Protein AF-A0A662P737-F1 (afdb_monomer)

Structure (mmCIF, N/CA/C/O backbone):
data_AF-A0A662P737-F1
#
_entry.id   AF-A0A662P737-F1
#
loop_
_atom_site.group_PDB
_atom_site.id
_atom_site.type_symbol
_atom_site.label_atom_id
_atom_site.label_alt_id
_atom_site.label_comp_id
_atom_site.label_asym_id
_atom_site.label_entity_id
_atom_site.label_seq_id
_atom_site.pdbx_PDB_ins_code
_atom_site.Cartn_x
_atom_site.Cartn_y
_atom_site.Cartn_z
_atom_site.occupancy
_atom_site.B_iso_or_equiv
_atom_site.auth_seq_id
_atom_site.auth_comp_id
_atom_site.auth_asym_id
_atom_site.auth_atom_id
_atom_site.pdbx_PDB_model_num
ATOM 1 N N . MET A 1 1 ? -35.228 -6.811 -30.313 1.00 28.91 1 MET A N 1
ATOM 2 C CA . MET A 1 1 ? -33.997 -6.573 -31.097 1.00 28.91 1 MET A CA 1
ATOM 3 C C . MET A 1 1 ? -32.904 -6.106 -30.150 1.00 28.91 1 MET A C 1
ATOM 5 O O . MET A 1 1 ? -32.968 -5.006 -29.621 1.00 28.91 1 MET A O 1
ATOM 9 N N . SER A 1 2 ? -31.983 -7.010 -29.836 1.00 26.75 2 SER A N 1
ATOM 10 C CA . SER A 1 2 ? -30.919 -6.876 -28.841 1.00 26.75 2 SER A CA 1
ATOM 11 C C . SER A 1 2 ? -29.660 -6.276 -29.470 1.00 26.75 2 SER A C 1
ATOM 13 O O . SER A 1 2 ? -28.923 -6.975 -30.165 1.00 26.75 2 SER A O 1
ATOM 15 N N . ALA A 1 3 ? -29.397 -4.993 -29.224 1.00 24.69 3 ALA A N 1
ATOM 16 C CA . ALA A 1 3 ? -28.116 -4.379 -29.559 1.00 24.69 3 ALA A CA 1
ATOM 17 C C . ALA A 1 3 ? -27.097 -4.715 -28.459 1.00 24.69 3 ALA A C 1
ATOM 19 O O . ALA A 1 3 ? -27.167 -4.211 -27.337 1.00 24.69 3 ALA A O 1
ATOM 20 N N . GLY A 1 4 ? -26.181 -5.630 -28.779 1.00 23.39 4 GLY A N 1
ATOM 21 C CA . GLY A 1 4 ? -25.116 -6.082 -27.896 1.00 23.39 4 GLY A CA 1
ATOM 22 C C . GLY A 1 4 ? -24.103 -4.978 -27.603 1.00 23.39 4 GLY A C 1
ATOM 23 O O . GLY A 1 4 ? -23.379 -4.521 -28.486 1.00 23.39 4 GLY A O 1
ATOM 24 N N . VAL A 1 5 ? -24.007 -4.598 -26.331 1.00 23.25 5 VAL A N 1
ATOM 25 C CA . VAL A 1 5 ? -22.896 -3.805 -25.805 1.00 23.25 5 VAL A CA 1
ATOM 26 C C . VAL A 1 5 ? -21.709 -4.748 -25.602 1.00 23.25 5 VAL A C 1
ATOM 28 O O . VAL A 1 5 ? -21.665 -5.513 -24.640 1.00 23.25 5 VAL A O 1
ATOM 31 N N . LYS A 1 6 ? -20.736 -4.715 -26.519 1.00 23.53 6 LYS A N 1
ATOM 32 C CA . LYS A 1 6 ? -19.429 -5.360 -26.324 1.00 23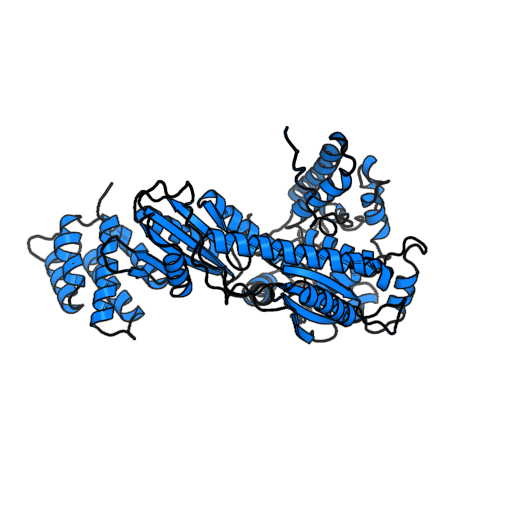.53 6 LYS A CA 1
ATOM 33 C C . LYS A 1 6 ? -18.657 -4.601 -25.240 1.00 23.53 6 LYS A C 1
ATOM 35 O O . LYS A 1 6 ? -18.157 -3.507 -25.486 1.00 23.53 6 LYS A O 1
ATOM 40 N N . PHE A 1 7 ? -18.548 -5.183 -24.048 1.00 24.67 7 PHE A N 1
ATOM 41 C CA . PHE A 1 7 ? -17.640 -4.711 -23.002 1.00 24.67 7 PHE A CA 1
ATOM 42 C C . PHE A 1 7 ? -16.206 -5.240 -23.238 1.00 24.67 7 PHE A C 1
ATOM 44 O O . PHE A 1 7 ? -15.983 -6.444 -23.300 1.00 24.67 7 PHE A O 1
ATOM 51 N N . VAL A 1 8 ? -15.265 -4.287 -23.303 1.00 28.30 8 VAL A N 1
ATOM 52 C CA . VAL A 1 8 ? -13.950 -4.256 -22.621 1.00 28.30 8 VAL A CA 1
ATOM 53 C C . VAL A 1 8 ? -12.815 -5.148 -23.151 1.00 28.30 8 VAL A C 1
ATOM 55 O O . VAL A 1 8 ? -12.646 -6.298 -22.763 1.00 28.30 8 VAL A O 1
ATOM 58 N N . GLN A 1 9 ? -11.909 -4.529 -23.917 1.00 29.47 9 GLN A N 1
ATOM 59 C CA . GLN A 1 9 ? -10.474 -4.718 -23.680 1.00 29.47 9 GLN A CA 1
ATOM 60 C C . GLN A 1 9 ? -10.065 -3.697 -22.613 1.00 29.47 9 GLN A C 1
ATOM 62 O O . GLN A 1 9 ? -10.297 -2.502 -22.789 1.00 29.47 9 GLN A O 1
ATOM 67 N N . GLU A 1 10 ? -9.525 -4.162 -21.485 1.00 34.81 10 GLU A N 1
ATOM 68 C CA . GLU A 1 10 ? -9.011 -3.271 -20.442 1.00 34.81 10 GLU A CA 1
ATOM 69 C C . GLU A 1 10 ? -7.919 -2.362 -21.039 1.00 34.81 10 GLU A C 1
ATOM 71 O O . GLU A 1 10 ? -7.056 -2.875 -21.754 1.00 34.81 10 GLU A O 1
ATOM 76 N N . PRO A 1 11 ? -7.929 -1.038 -20.804 1.00 38.56 11 PRO A N 1
ATOM 77 C CA . PRO A 1 11 ? -7.001 -0.134 -21.489 1.00 38.56 11 PRO A CA 1
ATOM 78 C C . PRO A 1 11 ? -5.663 0.106 -20.755 1.00 38.56 11 PRO A C 1
ATOM 80 O O . PRO A 1 11 ? -4.723 0.621 -21.353 1.00 38.56 11 PRO A O 1
ATOM 83 N N . TRP A 1 12 ? -5.527 -0.303 -19.489 1.00 44.69 12 TRP A N 1
ATOM 84 C CA . TRP A 1 12 ? -4.380 0.005 -18.608 1.00 44.69 12 TRP A CA 1
ATOM 85 C C . TRP A 1 12 ? -3.063 -0.720 -18.945 1.00 44.69 12 TRP A C 1
ATOM 87 O O . TRP A 1 12 ? -2.045 -0.526 -18.293 1.00 44.69 12 TRP A O 1
ATOM 97 N N . VAL A 1 13 ? -3.057 -1.568 -19.972 1.00 51.06 13 VAL A N 1
ATOM 98 C CA . VAL A 1 13 ? -2.258 -2.800 -19.929 1.00 51.06 13 VAL A CA 1
ATOM 99 C C . VAL A 1 13 ? -0.916 -2.725 -20.668 1.00 51.06 13 VAL A C 1
ATOM 101 O O . VAL A 1 13 ? -0.197 -3.711 -20.688 1.00 51.06 13 VAL A O 1
ATO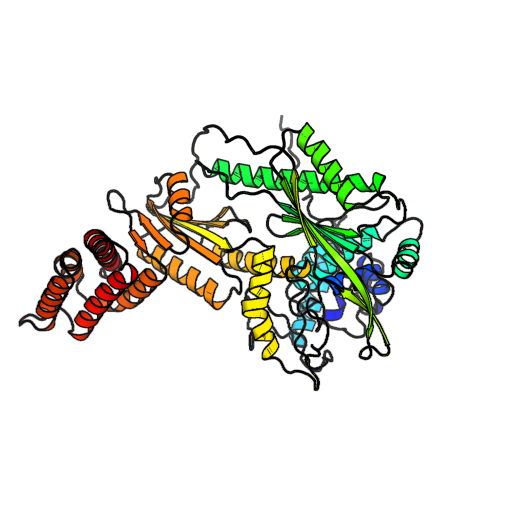M 104 N N . TYR A 1 14 ? -0.520 -1.601 -21.275 1.00 61.66 14 TYR A N 1
ATOM 105 C CA . TYR A 1 14 ? 0.713 -1.592 -22.087 1.00 61.66 14 TYR A CA 1
ATOM 106 C C . TYR A 1 14 ? 2.003 -1.657 -21.261 1.00 61.66 14 TYR A C 1
ATOM 108 O O . TYR A 1 14 ? 2.930 -2.358 -21.656 1.00 61.66 14 TYR A O 1
ATOM 116 N N . ALA A 1 15 ? 2.066 -0.962 -20.123 1.00 71.94 15 ALA A N 1
ATOM 117 C CA . ALA A 1 15 ? 3.250 -0.991 -19.267 1.00 71.94 15 ALA A CA 1
ATOM 118 C C . ALA A 1 15 ? 3.297 -2.272 -18.412 1.00 71.94 15 ALA A C 1
ATOM 120 O O . ALA A 1 15 ? 4.340 -2.901 -18.307 1.00 71.94 15 ALA A O 1
ATOM 121 N N . GLU A 1 16 ? 2.154 -2.735 -17.895 1.00 78.94 16 GLU A N 1
ATOM 122 C CA . GLU A 1 16 ? 2.040 -3.992 -17.128 1.00 78.94 16 GLU A CA 1
ATOM 123 C C . GLU A 1 16 ? 2.302 -5.256 -17.980 1.00 78.94 16 GLU A C 1
ATOM 125 O O . GLU A 1 16 ? 2.637 -6.317 -17.450 1.00 78.94 16 GLU A O 1
ATOM 130 N N . GLN A 1 17 ? 2.183 -5.146 -19.310 1.00 86.25 17 GLN A N 1
ATOM 131 C CA . GLN A 1 17 ? 2.559 -6.178 -20.290 1.00 86.25 17 GLN A CA 1
ATOM 132 C C . GLN A 1 17 ? 4.051 -6.188 -20.636 1.00 86.25 17 GLN A C 1
ATOM 134 O O . GLN A 1 17 ? 4.440 -6.971 -21.511 1.00 86.25 17 GLN A O 1
ATOM 139 N N . ALA A 1 18 ? 4.864 -5.348 -19.980 1.00 89.06 18 ALA A N 1
ATOM 140 C CA . ALA A 1 18 ? 6.306 -5.287 -20.181 1.00 89.06 18 ALA A CA 1
ATOM 141 C C . ALA A 1 18 ? 6.905 -6.703 -20.214 1.00 89.06 18 ALA A C 1
ATOM 143 O O . ALA A 1 18 ? 6.646 -7.490 -19.292 1.00 89.06 18 ALA A O 1
ATOM 144 N N . PRO A 1 19 ? 7.680 -7.048 -21.257 1.00 91.12 19 PRO A N 1
ATOM 145 C CA . PRO A 1 19 ? 8.430 -8.293 -21.280 1.00 91.12 19 PRO A CA 1
ATOM 146 C C . PRO A 1 19 ? 9.303 -8.370 -20.021 1.00 91.12 19 PRO A C 1
ATOM 148 O O . PRO A 1 19 ? 10.064 -7.434 -19.771 1.00 91.12 19 PRO A O 1
ATOM 151 N N . PRO A 1 20 ? 9.202 -9.436 -19.208 1.00 93.75 20 PRO A N 1
ATOM 152 C CA . PRO A 1 20 ? 9.982 -9.551 -17.985 1.00 93.75 20 PRO A CA 1
ATOM 153 C C . PRO A 1 20 ? 11.437 -9.896 -18.328 1.00 93.75 20 PRO A C 1
ATOM 155 O O . PRO A 1 20 ? 11.857 -11.049 -18.258 1.00 93.75 20 PRO A O 1
ATOM 158 N N . HIS A 1 21 ? 12.201 -8.893 -18.761 1.00 90.44 21 HIS A N 1
ATOM 159 C CA . HIS A 1 21 ? 13.533 -9.043 -19.358 1.00 90.44 21 HIS A CA 1
ATOM 160 C C . HIS A 1 21 ? 14.567 -9.668 -18.415 1.00 90.44 21 HIS A C 1
ATOM 162 O O . HIS A 1 21 ? 15.519 -10.282 -18.890 1.00 90.44 21 HIS A O 1
ATOM 168 N N . ASP A 1 22 ? 14.331 -9.583 -17.105 1.00 91.31 22 ASP A N 1
ATOM 169 C CA . ASP A 1 22 ? 15.170 -10.143 -16.047 1.00 91.31 22 ASP A CA 1
ATOM 170 C C . ASP A 1 22 ? 14.565 -11.395 -15.382 1.00 91.31 22 ASP A C 1
ATOM 172 O O . ASP A 1 22 ? 15.026 -11.820 -14.320 1.00 91.31 22 ASP A O 1
ATOM 176 N N . LEU A 1 23 ? 13.561 -12.049 -15.988 1.00 93.31 23 LEU A N 1
ATOM 177 C CA . LEU A 1 23 ? 12.883 -13.213 -15.384 1.00 93.31 23 LEU A CA 1
ATOM 178 C C . LEU A 1 23 ? 13.844 -14.345 -14.986 1.00 93.31 23 LEU A C 1
ATOM 180 O O . LEU A 1 23 ? 13.588 -15.072 -14.029 1.00 93.31 23 LEU A O 1
ATOM 184 N N . LEU A 1 24 ? 14.961 -14.499 -15.705 1.00 92.56 24 LEU A N 1
ATOM 185 C CA . LEU A 1 24 ? 15.958 -15.532 -15.429 1.00 92.56 24 LEU A CA 1
ATOM 186 C C . LEU A 1 24 ? 16.818 -15.220 -14.197 1.00 92.56 24 LEU A C 1
ATOM 188 O O . LEU A 1 24 ? 17.497 -16.125 -13.713 1.00 92.56 24 LEU A O 1
ATOM 192 N N . LYS A 1 25 ? 16.786 -14.001 -13.633 1.00 88.94 25 LYS A N 1
ATOM 193 C CA . LYS A 1 25 ? 17.481 -13.684 -12.370 1.00 88.94 25 LYS A CA 1
ATOM 194 C C . LYS A 1 25 ? 17.003 -14.556 -11.215 1.00 88.94 25 LYS A C 1
ATOM 196 O O . LYS A 1 25 ? 17.797 -14.858 -10.328 1.00 88.94 25 LYS A O 1
ATOM 201 N N . VAL A 1 26 ? 15.753 -15.024 -11.263 1.00 90.25 26 VAL A N 1
ATOM 202 C CA . VAL A 1 26 ? 15.172 -15.908 -10.245 1.00 90.25 26 VAL A CA 1
ATOM 203 C C . VAL A 1 26 ? 16.079 -17.117 -9.983 1.00 90.25 26 VAL A C 1
ATOM 205 O O . VAL A 1 26 ? 16.386 -17.425 -8.830 1.00 90.25 26 VAL A O 1
ATOM 208 N N . LYS A 1 27 ? 16.588 -17.764 -11.038 1.00 88.44 27 LYS A N 1
ATOM 209 C CA . LYS A 1 27 ? 17.444 -18.958 -10.917 1.00 88.44 27 LYS A CA 1
ATOM 210 C C . LYS A 1 27 ? 18.885 -18.764 -11.403 1.00 88.44 27 LYS A C 1
ATOM 212 O O . LYS A 1 27 ? 19.791 -19.422 -10.901 1.00 88.44 27 LYS A O 1
ATOM 217 N N . HIS A 1 28 ? 19.119 -17.872 -12.357 1.00 86.69 28 HIS A N 1
ATOM 218 C CA . HIS A 1 28 ? 20.355 -17.784 -13.136 1.00 86.69 28 HIS A CA 1
ATOM 219 C C . HIS A 1 28 ? 20.969 -16.377 -13.124 1.00 86.69 28 HIS A C 1
ATOM 221 O O . HIS A 1 28 ? 21.356 -15.855 -14.159 1.00 86.69 28 HIS A O 1
ATOM 227 N N . TRP A 1 29 ? 21.133 -15.762 -11.951 1.00 79.94 29 TRP A N 1
ATOM 228 C CA . TRP A 1 29 ? 21.612 -14.380 -11.778 1.00 79.94 29 TRP A CA 1
ATOM 229 C C . TRP A 1 29 ? 22.836 -13.974 -12.609 1.00 79.94 29 TRP A C 1
ATOM 231 O O . TRP A 1 29 ? 22.867 -12.878 -13.146 1.00 79.94 29 TRP A O 1
ATOM 241 N N . ARG A 1 30 ? 23.862 -14.820 -12.763 1.00 78.94 30 ARG A N 1
ATOM 242 C CA . ARG A 1 30 ? 25.054 -14.472 -13.574 1.00 78.94 30 ARG A CA 1
ATOM 243 C C . ARG A 1 30 ? 24.888 -14.715 -15.076 1.00 78.94 30 ARG A C 1
ATOM 245 O O . ARG A 1 30 ? 25.690 -14.214 -15.857 1.00 78.94 30 ARG A O 1
ATOM 252 N N . LYS A 1 31 ? 23.870 -15.481 -15.465 1.00 86.38 31 LYS A N 1
ATOM 253 C CA . LYS A 1 31 ? 23.572 -15.892 -16.845 1.00 86.38 31 LYS A CA 1
ATOM 254 C C . LYS A 1 31 ? 22.141 -15.519 -17.247 1.00 86.38 31 LYS A C 1
ATOM 256 O O . LYS A 1 31 ? 21.568 -16.142 -18.127 1.00 86.38 31 LYS A O 1
ATOM 261 N N . HIS A 1 32 ? 21.547 -14.513 -16.606 1.00 86.81 32 HIS A N 1
ATOM 262 C CA . HIS A 1 32 ? 20.136 -14.165 -16.804 1.00 86.81 32 HIS A CA 1
ATOM 263 C C . HIS A 1 32 ? 19.842 -13.608 -18.204 1.00 86.81 32 HIS A C 1
ATOM 265 O O . HIS A 1 32 ? 18.684 -13.486 -18.572 1.00 86.81 32 HIS A O 1
ATOM 271 N N . TYR A 1 33 ? 20.883 -13.320 -18.988 1.00 87.62 33 TYR A N 1
ATOM 272 C CA . TYR A 1 33 ? 20.837 -12.921 -20.396 1.00 87.62 33 TYR A CA 1
ATOM 273 C C . TYR A 1 33 ? 20.998 -14.079 -21.386 1.00 87.62 33 TYR A C 1
ATOM 275 O O . TYR A 1 33 ? 20.929 -13.868 -22.597 1.00 87.62 33 TYR A O 1
ATOM 283 N N . ASP A 1 34 ? 21.258 -15.295 -20.906 1.00 91.44 34 ASP A N 1
ATOM 284 C CA . ASP A 1 34 ? 21.437 -16.456 -21.769 1.00 91.44 34 ASP A CA 1
ATOM 285 C C . ASP A 1 34 ? 20.072 -16.981 -22.226 1.00 91.44 34 ASP A C 1
ATOM 287 O O . ASP A 1 34 ? 19.376 -17.697 -21.504 1.00 91.44 34 ASP A O 1
ATOM 291 N N . VAL A 1 35 ? 19.691 -16.613 -23.452 1.00 92.12 35 VAL A N 1
ATOM 292 C CA . VAL A 1 35 ? 18.418 -16.997 -24.081 1.00 92.12 35 VAL A CA 1
ATOM 293 C C . VAL A 1 35 ? 18.236 -18.519 -24.164 1.00 92.12 35 VAL A C 1
ATOM 295 O O . VAL A 1 35 ? 17.104 -18.996 -24.186 1.00 92.12 35 VAL A O 1
ATOM 298 N N . ASN A 1 36 ? 19.321 -19.303 -24.142 1.00 94.38 36 ASN A N 1
ATOM 299 C CA . ASN A 1 36 ? 19.239 -20.765 -24.181 1.00 94.38 36 ASN A CA 1
ATOM 300 C C . ASN A 1 36 ? 18.649 -21.356 -22.892 1.00 94.38 36 ASN A C 1
ATOM 302 O O . ASN A 1 36 ? 18.151 -22.479 -22.903 1.00 94.38 36 ASN A O 1
ATOM 306 N N . LEU A 1 37 ? 18.651 -20.591 -21.795 1.00 94.19 37 LEU A N 1
ATOM 307 C CA . LEU A 1 37 ? 18.009 -20.971 -20.535 1.00 94.19 37 LEU A CA 1
ATOM 308 C C . LEU A 1 37 ? 16.484 -20.777 -20.560 1.00 94.19 37 LEU A C 1
ATOM 310 O O . LEU A 1 37 ? 15.801 -21.193 -19.622 1.00 94.19 37 LEU A O 1
ATOM 314 N N . LEU A 1 38 ? 15.938 -20.154 -21.611 1.00 96.00 38 LEU A N 1
ATOM 315 C CA . LEU A 1 38 ? 14.498 -20.112 -21.844 1.00 96.00 38 LEU A CA 1
ATOM 316 C C . LEU A 1 38 ? 14.014 -21.407 -22.517 1.00 96.00 38 LEU A C 1
ATOM 318 O O . LEU A 1 38 ? 14.739 -21.982 -23.340 1.00 96.00 38 LEU A O 1
ATOM 322 N N . PRO A 1 39 ? 12.761 -21.822 -22.246 1.00 95.56 39 PRO A N 1
ATOM 323 C CA . PRO A 1 39 ? 12.063 -22.807 -23.062 1.00 95.56 39 PRO A CA 1
ATOM 324 C C . PRO A 1 39 ? 12.095 -22.425 -24.544 1.00 95.56 39 PRO A C 1
ATOM 326 O O . PRO A 1 39 ? 11.909 -21.253 -24.877 1.00 95.56 39 PRO A O 1
ATOM 329 N N . ASP A 1 40 ? 12.265 -23.411 -25.427 1.00 95.75 40 ASP A N 1
ATOM 330 C CA . ASP A 1 40 ? 12.439 -23.203 -26.874 1.00 95.75 40 ASP A CA 1
ATOM 331 C C . ASP A 1 40 ? 11.361 -22.288 -27.467 1.00 95.75 40 ASP A C 1
ATOM 333 O O . ASP A 1 40 ? 11.655 -21.355 -28.209 1.00 95.75 40 ASP A O 1
ATOM 337 N N . PHE A 1 41 ? 10.109 -22.471 -27.045 1.00 93.88 41 PHE A N 1
ATOM 338 C CA . PHE A 1 41 ? 8.980 -21.690 -27.542 1.00 93.88 41 PHE A CA 1
ATOM 339 C C . PHE A 1 41 ? 8.958 -20.208 -27.131 1.00 93.88 41 PHE A C 1
ATOM 341 O O . PHE A 1 41 ? 8.095 -19.473 -27.611 1.00 93.88 41 PHE A O 1
ATOM 348 N N . LEU A 1 42 ? 9.835 -19.781 -26.219 1.00 95.44 42 LEU A N 1
ATOM 349 C CA . LEU A 1 42 ? 9.986 -18.384 -25.809 1.00 95.44 42 LEU A CA 1
ATOM 350 C C . LEU A 1 42 ? 11.201 -17.706 -26.443 1.00 95.44 42 LEU A C 1
ATOM 352 O O . LEU A 1 42 ? 11.257 -16.475 -26.429 1.00 95.44 42 LEU A O 1
ATOM 356 N N . ARG A 1 43 ? 12.157 -18.465 -26.993 1.00 94.38 43 ARG A N 1
ATOM 357 C CA . ARG A 1 43 ? 13.434 -17.918 -27.479 1.00 94.38 43 ARG A CA 1
ATOM 358 C C . ARG A 1 43 ? 13.248 -16.912 -28.613 1.00 94.38 43 ARG A C 1
ATOM 360 O O . ARG A 1 43 ? 13.847 -15.844 -28.562 1.00 94.38 43 ARG A O 1
ATOM 367 N N . ASP A 1 44 ? 12.340 -17.204 -29.540 1.00 90.69 44 ASP A N 1
ATOM 368 C CA . ASP A 1 44 ? 12.037 -16.356 -30.703 1.00 90.69 44 ASP A CA 1
ATOM 369 C C . ASP A 1 44 ? 10.819 -15.442 -30.472 1.00 90.69 44 ASP A C 1
ATOM 371 O O . ASP A 1 44 ? 10.062 -15.118 -31.387 1.00 90.69 44 ASP A O 1
ATOM 375 N N . THR A 1 45 ? 10.582 -15.051 -29.219 1.00 91.19 45 THR A N 1
ATOM 376 C CA . THR A 1 45 ? 9.506 -14.121 -28.842 1.00 91.19 45 THR A CA 1
ATOM 377 C C . THR A 1 45 ? 10.076 -12.795 -28.339 1.00 91.19 45 THR A C 1
ATOM 379 O O . THR A 1 45 ? 11.258 -12.700 -28.022 1.00 91.19 45 THR A O 1
ATOM 382 N N . GLU A 1 46 ? 9.221 -11.781 -28.168 1.00 87.81 46 GLU A N 1
ATOM 383 C CA . GLU A 1 46 ? 9.591 -10.482 -27.572 1.00 87.81 46 GLU A CA 1
ATOM 384 C C . GLU A 1 46 ? 10.287 -10.628 -26.202 1.00 87.81 46 GLU A C 1
ATOM 386 O O . GLU A 1 46 ? 11.181 -9.852 -25.856 1.00 87.81 46 GLU A O 1
ATOM 391 N N . VAL A 1 47 ? 9.913 -11.659 -25.433 1.00 91.12 47 VAL A N 1
ATOM 392 C CA . VAL A 1 47 ? 10.549 -11.997 -24.152 1.00 91.12 47 VAL A CA 1
ATOM 393 C C . VAL A 1 47 ? 11.973 -12.502 -24.369 1.00 91.12 47 VAL A C 1
ATOM 395 O O . VAL A 1 47 ? 12.890 -12.012 -23.714 1.00 91.12 47 VAL A O 1
ATOM 398 N N . GLY A 1 48 ? 12.175 -13.436 -25.302 1.00 91.12 48 GLY A N 1
ATOM 399 C CA . GLY A 1 48 ? 13.503 -13.944 -25.653 1.00 91.12 48 GLY A CA 1
ATOM 400 C C . GLY A 1 48 ? 14.423 -12.850 -26.190 1.00 91.12 48 GLY A C 1
ATOM 401 O O . GLY A 1 48 ? 15.575 -12.746 -25.767 1.00 91.12 48 GLY A O 1
ATOM 402 N N . ASP A 1 49 ? 13.887 -11.960 -27.025 1.00 87.06 49 ASP A N 1
ATOM 403 C CA . ASP A 1 49 ? 14.595 -10.780 -27.518 1.00 87.06 49 ASP A CA 1
ATOM 404 C C . ASP A 1 49 ? 15.008 -9.829 -26.385 1.00 87.06 49 ASP A C 1
ATOM 406 O O . ASP A 1 49 ? 16.144 -9.351 -26.349 1.00 87.06 49 ASP A O 1
ATOM 410 N N . SER A 1 50 ? 14.110 -9.578 -25.431 1.00 87.50 50 SER A N 1
ATOM 411 C CA . SER A 1 50 ? 14.378 -8.708 -24.282 1.00 87.50 50 SER A CA 1
ATOM 412 C C . SER A 1 50 ? 15.421 -9.319 -23.336 1.00 87.50 50 SER A C 1
ATOM 414 O O . SER A 1 50 ? 16.368 -8.640 -22.934 1.00 87.50 50 SER A O 1
ATOM 416 N N . VAL A 1 51 ? 15.331 -10.627 -23.066 1.00 89.50 51 VAL A N 1
ATOM 417 C CA . VAL A 1 51 ? 16.340 -11.390 -22.308 1.00 89.50 51 VAL A CA 1
ATOM 418 C C . VAL A 1 51 ? 17.705 -11.336 -22.998 1.00 89.50 51 VAL A C 1
ATOM 420 O O . VAL A 1 51 ? 18.715 -11.063 -22.358 1.00 89.50 51 VAL A O 1
ATOM 423 N N . LYS A 1 52 ? 17.762 -11.519 -24.318 1.00 86.12 52 LYS A N 1
ATOM 424 C CA . LYS A 1 52 ? 19.024 -11.486 -25.071 1.00 86.12 52 LYS A CA 1
ATOM 425 C C . LYS A 1 52 ? 19.677 -10.099 -25.077 1.00 86.12 52 LYS A C 1
ATOM 427 O O . LYS A 1 52 ? 20.902 -9.991 -25.147 1.00 86.12 52 LYS A O 1
ATOM 432 N N . ARG A 1 53 ? 18.880 -9.024 -25.069 1.00 76.88 53 ARG A N 1
ATOM 433 C CA . ARG A 1 53 ? 19.364 -7.652 -25.302 1.00 76.88 53 ARG A CA 1
ATOM 434 C C . ARG A 1 53 ? 19.636 -6.845 -24.033 1.00 76.88 53 ARG A C 1
ATOM 436 O O . ARG A 1 53 ? 20.342 -5.845 -24.150 1.00 76.88 53 ARG A O 1
ATOM 443 N N . HIS A 1 54 ? 19.133 -7.228 -22.858 1.00 72.69 54 HIS A N 1
ATOM 444 C CA . HIS A 1 54 ? 19.242 -6.360 -21.675 1.00 72.69 54 HIS A CA 1
ATOM 445 C C . HIS A 1 54 ? 20.695 -6.155 -21.193 1.00 72.69 54 HIS A C 1
ATOM 447 O O . HIS A 1 54 ? 21.059 -5.047 -20.792 1.00 72.69 54 HIS A O 1
ATOM 453 N N . HIS A 1 55 ? 21.575 -7.164 -21.273 1.00 65.69 55 HIS A N 1
ATOM 454 C CA . HIS A 1 55 ? 22.913 -7.067 -20.675 1.00 65.69 55 HIS A CA 1
ATOM 455 C C . HIS A 1 55 ? 23.854 -6.141 -21.474 1.00 65.69 55 HIS A C 1
ATOM 457 O O . HIS A 1 55 ? 24.417 -6.508 -22.506 1.00 65.69 55 HIS A O 1
ATOM 463 N N . GLY A 1 56 ? 24.051 -4.919 -20.964 1.00 58.75 56 GLY A N 1
ATOM 464 C CA . GLY A 1 56 ? 25.032 -3.945 -21.465 1.00 58.75 56 GLY A CA 1
ATOM 465 C C . GLY A 1 56 ? 24.578 -3.086 -22.648 1.00 58.75 56 GLY A C 1
ATOM 466 O O . GLY A 1 56 ? 25.377 -2.303 -23.159 1.00 58.75 56 GLY A O 1
ATOM 467 N N . LYS A 1 57 ? 23.317 -3.210 -23.086 1.00 64.62 57 LYS A N 1
ATOM 468 C CA . LYS A 1 57 ? 22.772 -2.466 -24.236 1.00 64.62 57 LYS A CA 1
ATOM 469 C C . LYS A 1 57 ? 21.511 -1.658 -23.927 1.00 64.62 57 LYS A C 1
ATOM 471 O O . LYS A 1 57 ? 21.012 -1.022 -24.848 1.00 64.62 57 LYS A O 1
ATOM 476 N N . TRP A 1 58 ? 20.950 -1.734 -22.720 1.00 75.69 58 TRP A N 1
ATOM 477 C CA . TRP A 1 58 ? 19.737 -0.996 -22.358 1.00 75.69 58 TRP A CA 1
ATOM 478 C C . TRP A 1 58 ? 20.081 0.137 -21.390 1.00 75.69 58 TRP A C 1
ATOM 480 O O . TRP A 1 58 ? 20.164 -0.040 -20.179 1.00 75.69 58 TRP A O 1
ATOM 490 N N . GLU A 1 59 ? 20.282 1.335 -21.927 1.00 77.38 59 GLU A N 1
ATOM 491 C CA . GLU A 1 59 ? 20.464 2.550 -21.134 1.00 77.38 59 GLU A CA 1
ATOM 492 C C . GLU A 1 59 ? 19.246 2.837 -20.240 1.00 77.38 59 GLU A C 1
ATOM 494 O O . GLU A 1 59 ? 19.418 3.297 -19.111 1.00 77.38 59 GLU A O 1
ATOM 499 N N . SER A 1 60 ? 18.041 2.480 -20.699 1.00 81.94 60 SER A N 1
ATOM 500 C CA . SER A 1 60 ? 16.788 2.556 -19.936 1.00 81.94 60 SER A CA 1
ATOM 501 C C . SER A 1 60 ? 16.799 1.695 -18.672 1.00 81.94 60 SER A C 1
ATOM 503 O O . SER A 1 60 ? 16.332 2.146 -17.630 1.00 81.94 60 SER A O 1
ATOM 505 N N . ASP A 1 61 ? 17.379 0.495 -18.744 1.00 84.25 61 ASP A N 1
ATOM 506 C CA . ASP A 1 61 ? 17.526 -0.416 -17.605 1.00 84.25 61 ASP A CA 1
ATOM 507 C C . ASP A 1 61 ? 18.423 0.199 -16.526 1.00 84.25 61 ASP A C 1
ATOM 509 O O . ASP A 1 61 ? 18.060 0.296 -15.352 1.00 84.25 61 ASP A O 1
ATOM 513 N N . MET A 1 62 ? 19.568 0.745 -16.949 1.00 81.38 62 MET A N 1
ATOM 514 C CA . MET A 1 62 ? 20.501 1.406 -16.040 1.00 81.38 62 MET A CA 1
ATOM 515 C C . MET A 1 62 ? 19.914 2.681 -15.414 1.00 81.38 62 MET A C 1
ATOM 517 O O . MET A 1 62 ? 20.230 2.990 -14.264 1.00 81.38 62 MET A O 1
ATOM 521 N N . MET A 1 63 ? 19.081 3.422 -16.151 1.00 83.12 63 MET A N 1
ATOM 522 C CA . MET A 1 63 ? 18.368 4.603 -15.655 1.00 83.12 63 MET A CA 1
ATOM 523 C C . MET A 1 63 ? 17.245 4.238 -14.678 1.00 83.12 63 MET A C 1
ATOM 525 O O . MET A 1 63 ? 17.159 4.847 -13.612 1.00 83.12 63 MET A O 1
ATOM 529 N N . SER A 1 64 ? 16.434 3.220 -14.985 1.00 86.44 64 SER A N 1
ATOM 530 C CA . SER A 1 64 ? 15.431 2.687 -14.050 1.00 86.44 64 SER A CA 1
ATOM 531 C C . SER A 1 64 ? 16.098 2.223 -12.758 1.00 86.44 64 SER A C 1
ATOM 533 O O . SER A 1 64 ? 15.686 2.622 -11.671 1.00 86.44 64 SER A O 1
ATOM 535 N N . ALA A 1 65 ? 17.202 1.479 -12.864 1.00 84.25 65 ALA A N 1
ATOM 536 C CA . ALA A 1 65 ? 17.966 1.052 -11.702 1.00 84.25 65 ALA A CA 1
ATOM 537 C C . ALA A 1 65 ? 18.520 2.241 -10.895 1.00 84.25 65 ALA A C 1
ATOM 539 O O . ALA A 1 65 ? 18.637 2.146 -9.677 1.00 84.25 65 ALA A O 1
ATOM 540 N N . ALA A 1 66 ? 18.853 3.370 -1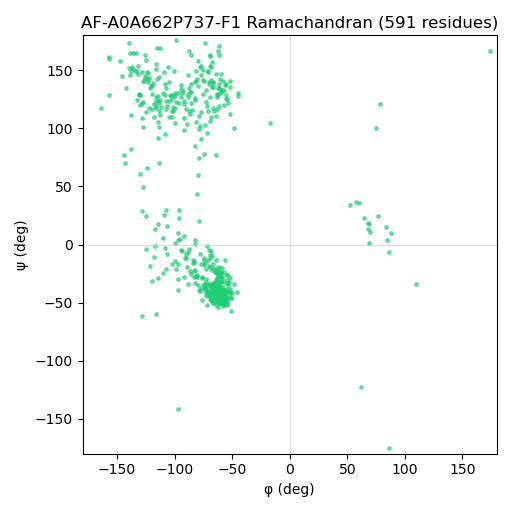1.531 1.00 83.50 66 ALA A N 1
ATOM 541 C CA . ALA A 1 66 ? 19.283 4.575 -10.819 1.00 83.50 66 ALA A CA 1
ATOM 542 C C . ALA A 1 66 ? 18.149 5.220 -10.005 1.00 83.50 66 ALA A C 1
ATOM 544 O O . ALA A 1 66 ? 18.410 5.701 -8.905 1.00 83.50 66 ALA A O 1
ATOM 545 N N . LEU A 1 67 ? 16.908 5.192 -10.505 1.00 84.19 67 LEU A N 1
ATOM 546 C CA . LEU A 1 67 ? 15.723 5.643 -9.762 1.00 84.19 67 LEU A CA 1
ATOM 547 C C . LEU A 1 67 ? 15.379 4.697 -8.601 1.00 84.19 67 LEU A C 1
ATOM 549 O O . LEU A 1 67 ? 14.980 5.150 -7.529 1.00 84.19 67 LEU A O 1
ATOM 553 N N . ALA A 1 68 ? 15.557 3.388 -8.792 1.00 80.56 68 ALA A N 1
ATOM 554 C CA . ALA A 1 68 ? 15.315 2.373 -7.768 1.00 80.56 68 ALA A CA 1
ATOM 555 C C . ALA A 1 68 ? 16.388 2.360 -6.661 1.00 80.56 68 ALA A C 1
ATOM 557 O O . ALA A 1 68 ? 16.097 2.076 -5.498 1.00 80.56 68 ALA A O 1
ATOM 558 N N . ARG A 1 69 ? 17.642 2.697 -6.996 1.00 75.56 69 ARG A N 1
ATOM 559 C CA . ARG A 1 69 ? 18.767 2.789 -6.050 1.00 75.56 69 ARG A CA 1
ATOM 560 C C . ARG A 1 69 ? 18.708 4.093 -5.264 1.00 75.56 69 ARG A C 1
ATOM 562 O O . ARG A 1 69 ? 19.514 5.001 -5.452 1.00 75.56 69 ARG A O 1
ATOM 569 N N . GLN A 1 70 ? 17.774 4.148 -4.324 1.00 62.41 70 GLN A N 1
ATOM 570 C CA . GLN A 1 70 ? 17.620 5.272 -3.397 1.00 62.41 70 GLN A CA 1
ATOM 571 C C . GLN A 1 70 ? 18.849 5.497 -2.503 1.00 62.41 70 GLN A C 1
ATOM 573 O O . GLN A 1 70 ? 19.045 6.587 -1.968 1.00 62.41 70 GLN A O 1
ATOM 578 N N . PHE A 1 71 ? 19.678 4.463 -2.381 1.00 58.34 71 PHE A N 1
ATOM 579 C CA . PHE A 1 71 ? 20.861 4.374 -1.551 1.00 58.34 71 PHE A CA 1
ATOM 580 C C . PHE A 1 71 ? 22.079 4.159 -2.436 1.00 58.34 71 PHE A C 1
ATOM 582 O O . PHE A 1 71 ? 22.249 3.090 -3.024 1.00 58.34 71 PHE A O 1
ATOM 589 N N . PHE A 1 72 ? 22.932 5.175 -2.539 1.00 50.16 72 PHE A N 1
ATOM 590 C CA . PHE A 1 72 ? 24.185 5.051 -3.268 1.00 50.16 72 PHE A CA 1
ATOM 591 C C . PHE A 1 72 ? 25.385 5.319 -2.349 1.00 50.16 72 PHE A C 1
ATOM 593 O O . PHE A 1 72 ? 25.368 6.283 -1.589 1.00 50.16 72 PHE A O 1
ATOM 600 N N . TYR A 1 73 ? 26.415 4.469 -2.475 1.00 47.50 73 TYR A N 1
ATOM 601 C CA . TYR A 1 73 ? 27.556 4.237 -1.567 1.00 47.50 73 TYR A CA 1
ATOM 602 C C . TYR A 1 73 ? 27.244 3.372 -0.334 1.00 47.50 73 TYR A C 1
ATOM 604 O O . TYR A 1 73 ? 26.421 3.722 0.499 1.00 47.50 73 TYR A O 1
ATOM 612 N N . GLY A 1 74 ? 27.954 2.244 -0.207 1.00 44.19 74 GLY A N 1
ATOM 613 C CA . GLY A 1 74 ? 28.126 1.534 1.068 1.00 44.19 74 GLY A CA 1
ATOM 614 C C . GLY A 1 74 ? 27.405 0.194 1.218 1.00 44.19 74 GLY A C 1
ATOM 615 O O . GLY A 1 74 ? 27.994 -0.708 1.797 1.00 44.19 74 GLY A O 1
ATOM 616 N N . ALA A 1 75 ? 26.217 0.017 0.641 1.00 46.47 75 ALA A N 1
ATOM 617 C CA . ALA A 1 75 ? 25.359 -1.156 0.847 1.00 46.47 75 ALA A CA 1
ATOM 618 C C . ALA A 1 75 ? 25.759 -2.409 0.038 1.00 46.47 75 ALA A C 1
ATOM 620 O O . ALA A 1 75 ? 24.984 -2.941 -0.754 1.00 46.47 75 ALA A O 1
ATOM 621 N N . ASP A 1 76 ? 26.976 -2.910 0.247 1.00 51.28 76 ASP A N 1
ATOM 622 C CA . ASP A 1 76 ? 27.246 -4.322 -0.020 1.00 51.28 76 ASP A CA 1
ATOM 623 C C . ASP A 1 76 ? 26.775 -5.105 1.211 1.00 51.28 76 ASP A C 1
ATOM 625 O O . ASP A 1 76 ? 27.529 -5.401 2.138 1.00 51.28 76 ASP A O 1
ATOM 629 N N . TYR A 1 77 ? 25.484 -5.417 1.240 1.00 52.88 77 TYR A N 1
ATOM 630 C CA . TYR A 1 77 ? 25.031 -6.581 1.992 1.00 52.88 77 TYR A CA 1
ATOM 631 C C . TYR A 1 77 ? 25.712 -7.783 1.354 1.00 52.88 77 TYR A C 1
ATOM 633 O O . TYR A 1 77 ? 25.725 -7.847 0.121 1.00 52.88 77 TYR A O 1
ATOM 641 N N . LEU A 1 78 ? 26.350 -8.638 2.171 1.00 49.47 78 LEU A N 1
ATOM 642 C CA . LEU A 1 78 ? 27.202 -9.771 1.763 1.00 49.47 78 LEU A CA 1
ATOM 643 C C . LEU A 1 78 ? 26.972 -10.165 0.299 1.00 49.47 78 LEU A C 1
ATOM 645 O O . LEU A 1 78 ? 25.919 -10.725 -0.022 1.00 49.47 78 LEU A O 1
ATOM 649 N N . LYS A 1 79 ? 27.923 -9.781 -0.572 1.00 46.53 79 LYS A N 1
ATOM 650 C CA . LYS A 1 79 ? 27.830 -9.894 -2.034 1.00 46.53 79 LYS A CA 1
ATOM 651 C C . LYS A 1 79 ? 27.364 -11.298 -2.385 1.00 46.53 79 LYS A C 1
ATOM 653 O O . LYS A 1 79 ? 28.142 -12.247 -2.333 1.00 46.53 79 LYS A O 1
ATOM 658 N N . GLY A 1 80 ? 26.077 -11.398 -2.683 1.00 44.75 80 GLY A N 1
ATOM 659 C CA . GLY A 1 80 ? 25.427 -12.672 -2.853 1.00 44.75 80 GLY A CA 1
ATOM 660 C C . GLY A 1 80 ? 25.881 -13.327 -4.128 1.00 44.75 80 GLY A C 1
ATOM 661 O O . GLY A 1 80 ? 25.578 -12.814 -5.203 1.00 44.75 80 GLY A O 1
ATOM 662 N N . ASP A 1 81 ? 26.563 -14.460 -4.040 1.00 48.69 81 ASP A N 1
ATOM 663 C CA . ASP A 1 81 ? 26.283 -15.462 -5.053 1.00 48.69 81 ASP A CA 1
ATOM 664 C C . ASP A 1 81 ? 24.856 -15.971 -4.807 1.00 48.69 81 ASP A C 1
ATOM 666 O O . ASP A 1 81 ? 24.361 -15.962 -3.678 1.00 48.69 81 ASP A O 1
ATOM 670 N N . ILE A 1 82 ? 24.183 -16.436 -5.852 1.00 48.31 82 ILE A N 1
ATOM 671 C CA . ILE A 1 82 ? 22.867 -17.081 -5.729 1.00 48.31 82 ILE A CA 1
ATOM 672 C C . ILE A 1 82 ? 22.907 -18.239 -4.710 1.00 48.31 82 ILE A C 1
ATOM 674 O O . ILE A 1 82 ? 21.891 -18.569 -4.095 1.00 48.31 82 ILE A O 1
ATOM 678 N N . ASP A 1 83 ? 24.094 -18.819 -4.535 1.00 43.41 83 ASP A N 1
ATOM 679 C CA . ASP A 1 83 ? 24.400 -19.929 -3.641 1.00 43.41 83 ASP A CA 1
ATOM 680 C C . ASP A 1 83 ? 24.825 -19.486 -2.226 1.00 43.41 83 ASP A C 1
ATOM 682 O O . ASP A 1 83 ? 24.919 -20.323 -1.335 1.00 43.41 83 ASP A O 1
ATOM 686 N N . SER A 1 84 ? 25.033 -18.185 -1.974 1.00 52.59 84 SER A N 1
ATOM 687 C CA . SER A 1 84 ? 25.433 -17.666 -0.654 1.00 52.59 84 SER A CA 1
ATOM 688 C C . SER A 1 84 ? 24.268 -17.142 0.200 1.00 52.59 84 SER A C 1
ATOM 690 O O . SER A 1 84 ? 24.501 -16.606 1.281 1.00 52.59 84 SER A O 1
ATOM 692 N N . GLY A 1 85 ? 23.018 -17.269 -0.264 1.00 49.38 85 GLY A N 1
ATOM 693 C CA . GLY A 1 85 ? 21.823 -17.085 0.576 1.00 49.38 85 GLY A CA 1
ATOM 694 C C . GLY A 1 85 ? 21.415 -15.640 0.912 1.00 49.38 85 GLY A C 1
ATOM 695 O O . GLY A 1 85 ? 20.746 -15.430 1.919 1.00 49.38 85 GLY A O 1
ATOM 696 N N . THR A 1 86 ? 21.782 -14.639 0.101 1.00 60.03 86 THR A N 1
ATOM 697 C CA . THR A 1 86 ? 21.542 -13.207 0.403 1.00 60.03 86 THR A CA 1
ATOM 698 C C . THR A 1 86 ? 20.571 -12.492 -0.547 1.00 60.03 86 THR A C 1
ATOM 700 O O . THR A 1 86 ? 20.524 -11.265 -0.565 1.00 60.03 86 THR A O 1
ATOM 703 N N . LEU A 1 87 ? 19.758 -13.219 -1.323 1.00 77.44 87 LEU A N 1
ATOM 704 C CA . LEU A 1 87 ? 18.647 -12.613 -2.069 1.00 77.44 87 LEU A CA 1
ATOM 705 C C . LEU A 1 87 ? 17.475 -12.369 -1.121 1.00 77.44 87 LEU A C 1
ATOM 707 O O . LEU A 1 87 ? 16.842 -13.322 -0.656 1.00 77.44 87 LEU A O 1
ATOM 711 N N . PHE A 1 88 ? 17.192 -11.098 -0.842 1.00 82.31 88 PHE A N 1
ATOM 712 C CA . PHE A 1 88 ? 16.113 -10.720 0.055 1.00 82.31 88 PHE A CA 1
ATOM 713 C C . PHE A 1 88 ? 15.284 -9.547 -0.462 1.00 82.31 88 PHE A C 1
ATOM 715 O O . PHE A 1 88 ? 15.772 -8.696 -1.203 1.00 82.31 88 PHE A O 1
ATOM 722 N N . PHE A 1 89 ? 14.025 -9.509 -0.037 1.00 88.69 89 PHE A N 1
ATOM 723 C CA . PHE A 1 89 ? 13.096 -8.410 -0.272 1.00 88.69 89 PHE A CA 1
ATOM 724 C C . PHE A 1 89 ? 12.570 -7.892 1.065 1.00 88.69 89 PHE A C 1
ATOM 726 O O . PHE A 1 89 ? 12.289 -8.682 1.968 1.00 88.69 89 PHE A O 1
ATOM 733 N N . ILE A 1 90 ? 12.432 -6.577 1.197 1.00 90.06 90 ILE A N 1
ATOM 734 C CA . ILE A 1 90 ? 11.837 -5.938 2.374 1.00 90.06 90 ILE A CA 1
ATOM 735 C C . ILE A 1 90 ? 10.386 -5.596 2.027 1.00 90.06 90 ILE A C 1
ATOM 737 O O . ILE A 1 90 ? 10.153 -4.659 1.258 1.00 90.06 90 ILE A O 1
ATOM 741 N N . PRO A 1 91 ? 9.403 -6.358 2.539 1.00 91.88 91 PRO A N 1
ATOM 742 C CA . PRO A 1 91 ? 8.012 -6.151 2.179 1.00 91.88 91 PRO A CA 1
ATOM 743 C C . PRO A 1 91 ? 7.422 -4.926 2.874 1.00 91.88 91 PRO A C 1
ATOM 745 O O . PRO A 1 91 ? 7.773 -4.597 4.002 1.00 91.88 91 PRO A O 1
ATOM 748 N N . VAL A 1 92 ? 6.450 -4.295 2.217 1.00 93.88 92 VAL A N 1
ATOM 749 C CA . VAL A 1 92 ? 5.563 -3.306 2.855 1.00 93.88 92 VAL A CA 1
ATOM 750 C C . VAL A 1 92 ? 4.465 -4.004 3.651 1.00 93.88 92 VAL A C 1
ATOM 752 O O . VAL A 1 92 ? 4.065 -3.513 4.700 1.00 93.88 92 VAL A O 1
ATOM 755 N N . TYR A 1 93 ? 3.994 -5.154 3.166 1.00 94.62 93 TYR A N 1
ATOM 756 C CA . TYR A 1 93 ? 3.017 -5.989 3.851 1.00 94.62 93 TYR A CA 1
ATOM 757 C C . TYR A 1 93 ? 3.512 -7.431 3.940 1.00 94.62 93 TYR A C 1
ATOM 759 O O . TYR A 1 93 ? 3.788 -8.061 2.918 1.00 94.62 93 TYR A O 1
ATOM 767 N N . GLU A 1 94 ? 3.632 -7.957 5.155 1.00 91.19 94 GLU A N 1
ATOM 768 C CA . GLU A 1 94 ? 4.181 -9.292 5.401 1.00 91.19 94 GLU A CA 1
ATOM 769 C C . GLU A 1 94 ? 3.159 -10.386 5.082 1.00 91.19 94 GLU A C 1
ATOM 771 O O . GLU A 1 94 ? 2.377 -10.803 5.933 1.00 91.19 94 GLU A O 1
ATOM 776 N N . THR A 1 95 ? 3.155 -10.881 3.846 1.00 84.12 95 THR A N 1
ATOM 777 C CA . THR A 1 95 ? 2.283 -11.971 3.358 1.00 84.12 95 THR A CA 1
ATOM 778 C C . THR A 1 95 ? 2.796 -13.369 3.701 1.00 84.12 95 THR A C 1
ATOM 780 O O . THR A 1 95 ? 2.018 -14.322 3.743 1.00 84.12 95 THR A O 1
ATOM 783 N N . LYS A 1 96 ? 4.098 -13.490 3.965 1.00 84.81 96 LYS A N 1
ATOM 784 C CA . LYS A 1 96 ? 4.803 -14.737 4.269 1.00 84.81 96 LYS A CA 1
ATOM 785 C C . LYS A 1 96 ? 5.829 -14.531 5.381 1.00 84.81 96 LYS A C 1
ATOM 787 O O . LYS A 1 96 ? 6.053 -13.410 5.831 1.00 84.81 96 LYS A O 1
ATOM 792 N N . LYS A 1 97 ? 6.437 -15.630 5.844 1.00 80.06 97 LYS A N 1
ATOM 793 C CA . LYS A 1 97 ? 7.421 -15.605 6.935 1.00 80.06 97 LYS A CA 1
ATOM 794 C C . LYS A 1 97 ? 8.580 -14.666 6.587 1.00 80.06 97 LYS A C 1
ATOM 796 O O . LYS A 1 97 ? 9.295 -14.901 5.617 1.00 80.06 97 LYS A O 1
ATOM 801 N N . CYS A 1 98 ? 8.775 -13.647 7.417 1.00 85.19 98 CYS A N 1
ATOM 802 C CA . CYS A 1 98 ? 9.898 -12.723 7.338 1.00 85.19 98 CYS A CA 1
ATOM 803 C C . CYS A 1 98 ? 10.873 -13.014 8.488 1.00 85.19 98 CYS A C 1
ATOM 805 O O . CYS A 1 98 ? 10.454 -13.192 9.632 1.00 85.19 98 CYS A O 1
ATOM 807 N N . ARG A 1 99 ? 12.181 -13.064 8.213 1.00 80.62 99 ARG A N 1
ATOM 808 C CA . ARG A 1 99 ? 13.222 -13.207 9.245 1.00 80.62 99 ARG A CA 1
ATOM 809 C C . ARG A 1 99 ? 13.942 -11.877 9.391 1.00 80.62 99 ARG A C 1
ATOM 811 O O . ARG A 1 99 ? 14.567 -11.415 8.450 1.00 80.62 99 ARG A O 1
ATOM 818 N N . GLY A 1 100 ? 13.848 -11.252 10.564 1.00 80.75 100 GLY A N 1
ATOM 819 C CA . GLY A 1 100 ? 14.482 -9.951 10.805 1.00 80.75 100 GLY A CA 1
ATOM 820 C C . GLY A 1 100 ? 13.920 -8.805 9.951 1.00 80.75 100 GLY A C 1
ATOM 821 O O . GLY A 1 100 ? 14.617 -7.816 9.760 1.00 80.75 100 GLY A O 1
ATOM 822 N N . GLY A 1 101 ? 12.685 -8.930 9.448 1.00 85.94 101 GLY A N 1
ATOM 823 C CA . GLY A 1 101 ? 12.044 -7.939 8.572 1.00 85.94 101 GLY A CA 1
ATOM 824 C C . GLY A 1 101 ? 12.327 -8.123 7.079 1.00 85.94 101 GLY A C 1
ATOM 825 O O . GLY A 1 101 ? 11.987 -7.253 6.284 1.00 85.94 101 GLY A O 1
ATOM 826 N N . VAL A 1 102 ? 12.942 -9.243 6.677 1.00 86.88 102 VAL A N 1
ATOM 827 C CA . VAL A 1 102 ? 13.164 -9.554 5.261 1.00 86.88 102 VAL A CA 1
ATOM 828 C C . VAL A 1 102 ? 12.580 -10.903 4.861 1.00 86.88 102 VAL A C 1
ATOM 830 O O . VAL A 1 102 ? 12.551 -11.860 5.640 1.00 86.88 102 VAL A O 1
ATOM 833 N N . ILE A 1 103 ? 12.159 -10.980 3.606 1.00 88.31 103 ILE A N 1
ATOM 834 C CA . ILE A 1 103 ? 11.860 -12.213 2.891 1.00 88.31 103 ILE A CA 1
ATOM 835 C C . ILE A 1 103 ? 13.161 -12.694 2.265 1.00 88.31 103 ILE A C 1
ATOM 837 O O . ILE A 1 103 ? 13.666 -12.032 1.364 1.00 88.31 103 ILE A O 1
ATOM 841 N N . TYR A 1 104 ? 13.672 -13.840 2.700 1.00 86.06 104 TYR A N 1
ATOM 842 C CA . TYR A 1 104 ? 14.752 -14.531 1.997 1.00 86.06 104 TYR A CA 1
ATOM 843 C C . TYR A 1 104 ? 14.166 -15.463 0.942 1.00 86.06 104 TYR A C 1
ATOM 845 O O . TYR A 1 104 ? 13.095 -16.022 1.155 1.00 86.06 104 TYR A O 1
ATOM 853 N N . TRP A 1 105 ? 14.872 -15.616 -0.176 1.00 85.69 105 TRP A N 1
ATOM 854 C CA . TRP A 1 105 ? 14.492 -16.525 -1.255 1.00 85.69 105 TRP A CA 1
ATOM 855 C C . TRP A 1 105 ? 15.506 -17.658 -1.370 1.00 85.69 105 TRP A C 1
ATOM 857 O O . TRP A 1 105 ? 16.593 -17.483 -1.936 1.00 85.69 105 TRP A O 1
ATOM 867 N N . ASP A 1 106 ? 15.157 -18.829 -0.841 1.00 85.19 106 ASP A N 1
ATOM 868 C CA . ASP A 1 106 ? 16.039 -19.990 -0.927 1.00 85.19 106 ASP A CA 1
ATOM 869 C C . ASP A 1 106 ? 16.065 -20.599 -2.343 1.00 85.19 106 ASP A C 1
ATOM 871 O O . ASP A 1 106 ? 15.371 -20.167 -3.268 1.00 85.19 106 ASP A O 1
ATOM 875 N N . LYS A 1 107 ? 16.943 -21.582 -2.569 1.00 86.38 107 LYS A N 1
ATOM 876 C CA . LYS A 1 107 ? 17.069 -22.226 -3.884 1.00 86.38 107 LYS A CA 1
ATOM 877 C C . LYS A 1 107 ? 15.780 -22.941 -4.309 1.00 86.38 107 LYS A C 1
ATOM 879 O O . LYS A 1 107 ? 15.415 -22.856 -5.480 1.00 86.38 107 LYS A O 1
ATOM 884 N N . ALA A 1 108 ? 15.097 -23.620 -3.391 1.00 90.25 108 ALA A N 1
ATOM 885 C CA . ALA A 1 108 ? 13.902 -24.398 -3.698 1.00 90.25 108 ALA A CA 1
ATOM 886 C C . ALA A 1 108 ? 12.722 -23.487 -4.068 1.00 90.25 108 ALA A C 1
ATOM 888 O O . ALA A 1 108 ? 12.060 -23.729 -5.081 1.00 90.25 108 ALA A O 1
ATOM 889 N N . GLU A 1 109 ? 12.511 -22.405 -3.315 1.00 90.81 109 GLU A N 1
ATOM 890 C CA . GLU A 1 109 ? 11.501 -21.382 -3.603 1.00 90.81 109 GLU A CA 1
ATOM 891 C C . GLU A 1 109 ? 11.752 -20.717 -4.960 1.00 90.81 109 GLU A C 1
ATOM 893 O O . GLU A 1 109 ? 10.826 -20.539 -5.753 1.00 90.81 109 GLU A O 1
ATOM 898 N N . ARG A 1 110 ? 13.013 -20.399 -5.277 1.00 90.94 110 ARG A N 1
ATOM 899 C CA . ARG A 1 110 ? 13.397 -19.814 -6.572 1.00 90.94 110 ARG A CA 1
ATOM 900 C C . ARG A 1 110 ? 13.153 -20.764 -7.733 1.00 90.94 110 ARG A C 1
ATOM 902 O O . ARG A 1 110 ? 12.591 -20.372 -8.753 1.00 90.94 110 ARG A O 1
ATOM 909 N N . GLU A 1 111 ? 13.538 -22.026 -7.590 1.00 93.06 111 GLU A N 1
ATOM 910 C CA . GLU A 1 111 ? 13.264 -23.039 -8.608 1.00 93.06 111 GLU A CA 1
ATOM 911 C C . GLU A 1 111 ? 11.762 -23.272 -8.794 1.00 93.06 111 GLU A C 1
ATOM 913 O O . GLU A 1 111 ? 11.300 -23.447 -9.923 1.00 93.06 111 GLU A O 1
ATOM 918 N N . GLN A 1 112 ? 10.986 -23.238 -7.709 1.00 95.44 112 GLN A N 1
ATOM 919 C CA . GLN A 1 112 ? 9.532 -23.321 -7.770 1.00 95.44 112 GLN A CA 1
ATOM 920 C C . GLN A 1 112 ? 8.928 -22.119 -8.502 1.00 95.44 112 GLN A C 1
ATOM 922 O O . GLN A 1 112 ? 8.113 -22.324 -9.402 1.00 95.44 112 GLN A O 1
ATOM 927 N N . LEU A 1 113 ? 9.353 -20.897 -8.173 1.00 95.56 113 LEU A N 1
ATOM 928 C CA . LEU A 1 113 ? 8.908 -19.676 -8.845 1.00 95.56 113 LEU A CA 1
ATOM 929 C C . LEU A 1 113 ? 9.250 -19.709 -10.342 1.00 95.56 113 LEU A C 1
ATOM 931 O O . LEU A 1 113 ? 8.385 -19.457 -11.176 1.00 95.56 113 LEU A O 1
ATOM 935 N N . GLN A 1 114 ? 10.469 -20.119 -10.710 1.00 96.00 114 GLN A N 1
ATOM 936 C CA . GLN A 1 114 ? 10.874 -20.259 -12.114 1.00 96.00 114 GLN A CA 1
ATOM 937 C C . GLN A 1 114 ? 9.992 -21.265 -12.875 1.00 96.00 114 GLN A C 1
ATOM 939 O O . GLN A 1 114 ? 9.562 -20.990 -13.997 1.00 96.00 114 GLN A O 1
ATOM 944 N N . ARG A 1 115 ? 9.687 -22.421 -12.265 1.00 97.31 115 ARG A N 1
ATOM 945 C CA . ARG A 1 115 ? 8.767 -23.414 -12.848 1.00 97.31 115 ARG A CA 1
ATOM 946 C C . ARG A 1 115 ? 7.363 -22.839 -13.036 1.00 97.31 115 ARG A C 1
ATOM 948 O O . ARG A 1 115 ? 6.752 -23.067 -14.077 1.00 97.31 115 ARG A O 1
ATOM 955 N N . GLN A 1 116 ? 6.857 -22.082 -12.061 1.00 98.00 116 GLN A N 1
ATOM 956 C CA . GLN A 1 116 ? 5.554 -21.417 -12.162 1.00 98.00 116 GLN A CA 1
ATOM 957 C C . GLN A 1 116 ? 5.523 -20.399 -13.308 1.00 98.00 116 GLN A C 1
ATOM 959 O O . GLN A 1 116 ? 4.570 -20.403 -14.083 1.00 98.00 116 GLN A O 1
ATOM 964 N N . ILE A 1 117 ? 6.575 -19.590 -13.461 1.00 97.88 117 ILE A N 1
ATOM 965 C CA . ILE A 1 117 ? 6.707 -18.613 -14.553 1.00 97.88 117 ILE A CA 1
ATOM 966 C C . ILE A 1 117 ? 6.602 -19.302 -15.917 1.00 97.88 117 ILE A C 1
ATOM 968 O O . ILE A 1 117 ? 5.789 -18.907 -16.752 1.00 97.88 117 ILE A O 1
ATOM 972 N N . PHE A 1 118 ? 7.377 -20.364 -16.148 1.00 97.50 118 PHE A N 1
ATOM 973 C CA . PHE A 1 118 ? 7.336 -21.075 -17.430 1.00 97.50 118 PHE A CA 1
ATOM 974 C C . PHE A 1 118 ? 5.995 -21.775 -17.673 1.00 97.50 118 PHE A C 1
ATOM 976 O O . PHE A 1 118 ? 5.477 -21.718 -18.789 1.00 97.50 118 PHE A O 1
ATOM 983 N N . LYS A 1 119 ? 5.379 -22.331 -16.624 1.00 97.81 119 LYS A N 1
ATOM 984 C CA . LYS A 1 119 ? 4.036 -22.919 -16.700 1.00 97.81 119 LYS A CA 1
ATOM 985 C C . LYS A 1 119 ? 2.971 -21.895 -17.110 1.00 97.81 119 LYS A C 1
ATOM 987 O O . LYS A 1 119 ? 2.071 -22.230 -17.874 1.00 97.81 119 LYS A O 1
ATOM 992 N N . VAL A 1 120 ? 3.057 -20.646 -16.641 1.00 97.69 120 VAL A N 1
ATOM 993 C CA . VAL A 1 120 ? 2.138 -19.571 -17.063 1.00 97.69 120 VAL A CA 1
ATOM 994 C C . VAL A 1 120 ? 2.231 -19.335 -18.570 1.00 97.69 120 VAL A C 1
ATOM 996 O O . VAL A 1 120 ? 1.202 -19.294 -19.245 1.00 97.69 120 VAL A O 1
ATOM 999 N N . TYR A 1 121 ? 3.448 -19.222 -19.108 1.00 97.38 121 TYR A N 1
ATOM 1000 C CA . TYR A 1 121 ? 3.649 -19.039 -20.545 1.00 97.38 121 TYR A CA 1
ATOM 1001 C C . TYR A 1 121 ? 3.115 -20.218 -21.364 1.00 97.38 121 TYR A C 1
ATOM 1003 O O . TYR A 1 121 ? 2.445 -20.002 -22.372 1.00 97.38 121 TYR A O 1
ATOM 1011 N N . GLU A 1 122 ? 3.364 -21.450 -20.922 1.00 96.69 122 GLU A N 1
ATOM 1012 C CA . GLU A 1 122 ? 2.866 -22.664 -21.575 1.00 96.69 122 GLU A CA 1
ATOM 1013 C C . GLU A 1 122 ? 1.329 -22.719 -21.600 1.00 96.69 122 GLU A C 1
ATOM 1015 O O . GLU A 1 122 ? 0.728 -22.947 -22.654 1.00 96.69 122 GLU A O 1
ATOM 1020 N N . ILE A 1 123 ? 0.680 -22.441 -20.463 1.00 96.38 123 ILE A N 1
ATOM 1021 C CA . ILE A 1 123 ? -0.785 -22.416 -20.349 1.00 96.38 123 ILE A CA 1
ATOM 1022 C C . ILE A 1 123 ? -1.383 -21.357 -21.277 1.00 96.38 123 ILE A C 1
ATOM 1024 O O . ILE A 1 123 ? -2.306 -21.655 -22.037 1.00 96.38 123 ILE A O 1
ATOM 1028 N N . GLU A 1 124 ? -0.885 -20.119 -21.231 1.00 95.62 124 GLU A N 1
ATOM 1029 C CA . GLU A 1 124 ? -1.436 -19.040 -22.057 1.00 95.62 124 GLU A CA 1
ATOM 1030 C C . GLU A 1 124 ? -1.204 -19.293 -23.550 1.00 95.62 124 GLU A C 1
ATOM 1032 O O . GLU A 1 124 ? -2.112 -19.046 -24.349 1.00 95.62 124 GLU A O 1
ATOM 1037 N N . LYS A 1 125 ? -0.043 -19.844 -23.929 1.00 94.31 125 LYS A N 1
ATOM 1038 C CA . LYS A 1 125 ? 0.235 -20.261 -25.309 1.00 94.31 125 LYS A CA 1
ATOM 1039 C C . LYS A 1 125 ? -0.759 -21.325 -25.776 1.00 94.31 125 LYS A C 1
ATOM 1041 O O . LYS A 1 125 ? -1.331 -21.188 -26.854 1.00 94.31 125 LYS A O 1
ATOM 1046 N N . THR A 1 126 ? -1.009 -22.343 -24.952 1.00 94.44 126 THR A N 1
ATOM 1047 C CA . THR A 1 126 ? -1.923 -23.459 -25.266 1.00 94.44 126 THR A CA 1
ATOM 1048 C C . THR A 1 126 ? -3.371 -22.995 -25.432 1.00 94.44 126 THR A C 1
ATOM 1050 O O . THR A 1 126 ? -4.097 -23.525 -2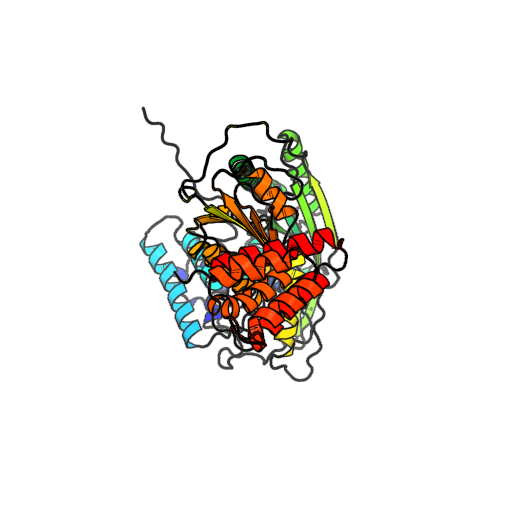6.267 1.00 94.44 126 THR A O 1
ATOM 1053 N N . LYS A 1 127 ? -3.792 -21.941 -24.717 1.00 93.44 127 LYS A N 1
ATOM 1054 C CA . LYS A 1 127 ? -5.107 -21.301 -24.923 1.00 93.44 127 LYS A CA 1
ATOM 1055 C C . LYS A 1 127 ? -5.265 -20.651 -26.307 1.00 93.44 127 LYS A C 1
ATOM 1057 O O . LYS A 1 127 ? -6.375 -20.255 -26.654 1.00 93.44 127 LYS A O 1
ATOM 1062 N N . GLY A 1 128 ? -4.185 -20.469 -27.073 1.00 81.12 128 GLY A N 1
ATOM 1063 C CA . GLY A 1 128 ? -4.229 -20.062 -28.483 1.00 81.12 128 GLY A CA 1
ATOM 1064 C C . GLY A 1 128 ? -4.722 -18.636 -28.756 1.00 81.12 128 GLY A C 1
ATOM 1065 O O . GLY A 1 128 ? -5.039 -18.299 -29.894 1.00 81.12 128 GLY A O 1
ATOM 1066 N N . THR A 1 129 ? -4.817 -17.761 -27.746 1.00 86.44 129 THR A N 1
ATOM 1067 C CA . THR A 1 129 ? -5.308 -16.389 -27.977 1.00 86.44 129 THR A CA 1
ATOM 1068 C C . THR A 1 129 ? -4.243 -15.519 -28.652 1.00 86.44 129 THR A C 1
ATOM 1070 O O . THR A 1 129 ? -3.077 -15.569 -28.271 1.00 86.44 129 THR A O 1
ATOM 1073 N N . LYS A 1 130 ? -4.631 -14.644 -29.594 1.00 83.88 130 LYS A N 1
ATOM 1074 C CA . LYS A 1 130 ? -3.701 -13.760 -30.341 1.00 83.88 130 LYS A CA 1
ATOM 1075 C C . LYS A 1 130 ? -2.758 -12.929 -29.448 1.00 83.88 130 LYS A C 1
ATOM 1077 O O . LYS A 1 130 ? -1.647 -12.622 -29.853 1.00 83.88 130 LYS A O 1
ATOM 1082 N N . ASN A 1 131 ? -3.184 -12.603 -28.224 1.00 88.00 131 ASN A N 1
ATOM 1083 C CA . ASN A 1 131 ? -2.425 -11.797 -27.257 1.00 88.00 131 ASN A CA 1
ATOM 1084 C C . ASN A 1 131 ? -1.897 -12.621 -26.066 1.00 88.00 131 ASN A C 1
ATOM 1086 O O . ASN A 1 131 ? -1.721 -12.070 -24.977 1.00 88.00 131 ASN A O 1
ATOM 1090 N N . TRP A 1 132 ? -1.696 -13.933 -26.230 1.00 93.12 132 TRP A N 1
ATOM 1091 C CA . TRP A 1 132 ? -1.287 -14.820 -25.136 1.00 93.12 132 TRP A CA 1
ATOM 1092 C C . TRP A 1 132 ? 0.005 -14.361 -24.449 1.00 93.12 132 TRP A C 1
ATOM 1094 O O . TRP A 1 132 ? 0.056 -14.336 -23.224 1.00 93.12 132 TRP A O 1
ATOM 1104 N N . LEU A 1 133 ? 1.008 -13.916 -25.218 1.00 92.19 133 LEU A N 1
ATOM 1105 C CA . LEU A 1 133 ? 2.310 -13.513 -24.678 1.00 92.19 133 LEU A CA 1
ATOM 1106 C C . LEU A 1 133 ? 2.175 -12.313 -23.736 1.00 92.19 133 LEU A C 1
ATOM 1108 O O . LEU A 1 133 ? 2.699 -12.320 -22.630 1.00 92.19 133 LEU A O 1
ATOM 1112 N N . ARG A 1 134 ? 1.378 -11.318 -24.134 1.00 91.44 134 ARG A N 1
ATOM 1113 C CA . ARG A 1 134 ? 1.079 -10.133 -23.320 1.00 91.44 134 ARG A CA 1
ATOM 1114 C C . ARG A 1 134 ? 0.329 -10.495 -22.036 1.00 91.44 134 ARG A C 1
ATOM 1116 O O . ARG A 1 134 ? 0.654 -9.987 -20.966 1.00 91.44 134 ARG A O 1
ATOM 1123 N N . LYS A 1 135 ? -0.658 -11.396 -22.115 1.00 91.69 135 LYS A N 1
ATOM 1124 C CA . LYS A 1 135 ? -1.362 -11.898 -20.921 1.00 91.69 135 LYS A CA 1
ATOM 1125 C C . LYS A 1 135 ? -0.408 -12.628 -19.977 1.00 91.69 135 LYS A C 1
ATOM 1127 O O . LYS A 1 135 ? -0.461 -12.386 -18.774 1.00 91.69 135 LYS A O 1
ATOM 1132 N N . ALA A 1 136 ? 0.468 -13.467 -20.526 1.00 95.38 136 ALA A N 1
ATOM 1133 C CA . ALA A 1 136 ? 1.474 -14.185 -19.762 1.00 95.38 136 ALA A CA 1
ATOM 1134 C C . ALA A 1 136 ? 2.469 -13.224 -19.097 1.00 95.38 136 ALA A C 1
ATOM 1136 O O . ALA A 1 136 ? 2.677 -13.345 -17.896 1.00 95.38 136 ALA A O 1
ATOM 1137 N N . ASN A 1 137 ? 2.985 -12.216 -19.814 1.00 95.69 137 ASN A N 1
ATOM 1138 C CA . ASN A 1 137 ? 3.866 -11.183 -19.251 1.00 95.69 137 ASN A CA 1
ATOM 1139 C C . ASN A 1 137 ? 3.233 -10.495 -18.039 1.00 95.69 137 ASN A C 1
ATOM 1141 O O . ASN A 1 137 ? 3.877 -10.386 -17.002 1.00 95.69 137 ASN A O 1
ATOM 1145 N N . ARG A 1 138 ? 1.954 -10.099 -18.136 1.00 93.56 138 ARG A N 1
ATOM 1146 C CA . ARG A 1 138 ? 1.228 -9.491 -17.011 1.00 93.56 138 ARG A CA 1
ATOM 1147 C C . ARG A 1 138 ? 1.196 -10.421 -15.795 1.00 93.56 138 ARG A C 1
ATOM 1149 O O . ARG A 1 138 ? 1.546 -10.006 -14.699 1.00 93.56 138 ARG A O 1
ATOM 1156 N N . ILE A 1 139 ? 0.811 -11.684 -15.987 1.00 95.44 139 ILE A N 1
ATOM 1157 C CA . ILE A 1 139 ? 0.734 -12.671 -14.895 1.00 95.44 139 ILE A CA 1
ATOM 1158 C C . ILE A 1 139 ? 2.126 -12.941 -14.299 1.00 95.44 139 ILE A C 1
ATOM 1160 O O . ILE A 1 139 ? 2.269 -13.032 -13.083 1.00 95.44 139 ILE A O 1
ATOM 1164 N N . VAL A 1 140 ? 3.158 -13.050 -15.136 1.00 97.00 140 VAL A N 1
ATOM 1165 C CA . VAL A 1 140 ? 4.541 -13.277 -14.698 1.00 97.00 140 VAL A CA 1
ATOM 1166 C C . VAL A 1 140 ? 5.080 -12.083 -13.917 1.00 97.00 140 VAL A C 1
ATOM 1168 O O . VAL A 1 140 ? 5.690 -12.281 -12.872 1.00 97.00 140 VAL A O 1
ATOM 1171 N N . ASN A 1 141 ? 4.810 -10.854 -14.356 1.00 95.44 141 ASN A N 1
ATOM 1172 C CA . ASN A 1 141 ? 5.150 -9.659 -13.590 1.00 95.44 141 ASN A CA 1
ATOM 1173 C C . ASN A 1 141 ? 4.459 -9.667 -12.216 1.00 95.44 141 ASN A C 1
ATOM 1175 O O . ASN A 1 141 ? 5.117 -9.394 -11.219 1.00 95.44 141 ASN A O 1
ATOM 1179 N N . GLU A 1 142 ? 3.194 -10.086 -12.111 1.00 93.62 142 GLU A N 1
ATOM 1180 C CA . GLU A 1 142 ? 2.552 -10.255 -10.797 1.00 93.62 142 GLU A CA 1
ATOM 1181 C C . GLU A 1 142 ? 3.241 -11.311 -9.918 1.00 93.62 142 GLU A C 1
ATOM 1183 O O . GLU A 1 142 ? 3.439 -11.072 -8.726 1.00 93.62 142 GLU A O 1
ATOM 1188 N N . LEU A 1 143 ? 3.688 -12.442 -10.478 1.00 95.06 143 LEU A N 1
ATOM 1189 C CA . LEU A 1 143 ? 4.472 -13.442 -9.730 1.00 95.06 143 LEU A CA 1
ATOM 1190 C C . LEU A 1 143 ? 5.818 -12.889 -9.227 1.00 95.06 143 LEU A C 1
ATOM 1192 O O . LEU A 1 143 ? 6.339 -13.346 -8.211 1.00 95.06 143 LEU A O 1
ATOM 1196 N N . LEU A 1 144 ? 6.372 -11.894 -9.918 1.00 94.06 144 LEU A N 1
ATOM 1197 C CA . LEU A 1 144 ? 7.656 -11.261 -9.613 1.00 94.06 144 LEU A CA 1
ATOM 1198 C C . LEU A 1 144 ? 7.537 -10.025 -8.701 1.00 94.06 144 LEU A C 1
ATOM 1200 O O . LEU A 1 144 ? 8.530 -9.343 -8.449 1.00 94.06 144 LEU A O 1
ATOM 1204 N N . SER A 1 145 ? 6.344 -9.742 -8.174 1.00 91.56 145 SER A N 1
ATOM 1205 C CA . SER A 1 145 ? 6.052 -8.558 -7.350 1.00 91.56 145 SER A CA 1
ATOM 1206 C C . SER A 1 145 ? 6.672 -8.570 -5.940 1.00 91.56 145 SER A C 1
ATOM 1208 O O . SER A 1 145 ? 6.700 -7.533 -5.283 1.00 91.56 145 SER A O 1
ATOM 1210 N N . GLU A 1 146 ? 7.186 -9.709 -5.463 1.00 89.69 146 GLU A N 1
ATOM 1211 C CA . GLU A 1 146 ? 7.927 -9.842 -4.186 1.00 89.69 146 GLU A CA 1
ATOM 1212 C C . GLU A 1 146 ? 9.386 -10.292 -4.378 1.00 89.69 146 GLU A C 1
ATOM 1214 O O . GLU A 1 146 ? 10.121 -10.480 -3.403 1.00 89.69 146 GLU A O 1
ATOM 1219 N N . PHE A 1 147 ? 9.807 -10.526 -5.623 1.00 90.69 147 PHE A N 1
ATOM 1220 C CA . PHE A 1 147 ? 11.180 -10.918 -5.915 1.00 90.69 147 PHE A CA 1
ATOM 1221 C C . PHE A 1 147 ? 12.029 -9.657 -6.117 1.00 90.69 147 PHE A C 1
ATOM 1223 O O . PHE A 1 147 ? 11.632 -8.806 -6.917 1.00 90.69 147 PHE A O 1
ATOM 1230 N N . PRO A 1 148 ? 13.167 -9.494 -5.417 1.00 87.62 148 PRO A N 1
ATOM 1231 C CA . PRO A 1 148 ? 13.955 -8.265 -5.493 1.00 87.62 148 PRO A CA 1
ATOM 1232 C C . PRO A 1 148 ? 14.573 -8.084 -6.885 1.00 87.62 148 PRO A C 1
ATOM 1234 O O . PRO A 1 148 ? 15.064 -9.044 -7.481 1.00 87.62 148 PRO A O 1
ATOM 1237 N N . ALA A 1 149 ? 14.581 -6.850 -7.398 1.00 84.31 149 ALA A N 1
ATOM 1238 C CA . ALA A 1 149 ? 15.151 -6.541 -8.713 1.00 84.31 149 ALA A CA 1
ATOM 1239 C C . ALA A 1 149 ? 16.682 -6.715 -8.771 1.00 84.31 149 ALA A C 1
ATOM 1241 O O . ALA A 1 149 ? 17.247 -7.168 -9.774 1.00 84.31 149 ALA A O 1
ATOM 1242 N N . ASP A 1 150 ? 17.348 -6.355 -7.675 1.00 74.50 150 ASP A N 1
ATOM 1243 C CA . ASP A 1 150 ? 18.785 -6.473 -7.442 1.00 74.50 150 ASP A CA 1
ATOM 1244 C C . ASP A 1 150 ? 19.039 -6.495 -5.923 1.00 74.50 150 ASP A C 1
ATOM 1246 O O . ASP A 1 150 ? 18.217 -6.007 -5.142 1.00 74.50 150 ASP A O 1
ATOM 1250 N N . THR A 1 151 ? 20.192 -6.999 -5.480 1.00 66.56 151 THR A N 1
ATOM 1251 C CA . THR A 1 151 ? 20.596 -6.949 -4.061 1.00 66.56 151 THR A CA 1
ATOM 1252 C C . THR A 1 151 ? 20.812 -5.516 -3.568 1.00 66.56 151 THR A C 1
ATOM 1254 O O . THR A 1 151 ? 20.736 -5.245 -2.373 1.00 66.56 151 THR A O 1
ATOM 1257 N N . TRP A 1 152 ? 21.054 -4.577 -4.486 1.00 68.50 152 TRP A N 1
ATOM 1258 C CA . TRP A 1 152 ? 21.191 -3.146 -4.195 1.00 68.50 152 TRP A CA 1
ATOM 1259 C C . TRP A 1 152 ? 19.862 -2.378 -4.201 1.00 68.50 152 TRP A C 1
ATOM 1261 O O . TRP A 1 152 ? 19.843 -1.184 -3.904 1.00 68.50 152 TRP A O 1
ATOM 1271 N N . THR A 1 153 ? 18.753 -3.038 -4.538 1.00 72.44 153 THR A N 1
ATOM 1272 C CA . THR A 1 153 ? 17.406 -2.451 -4.553 1.00 72.44 153 THR A CA 1
ATOM 1273 C C . THR A 1 153 ? 16.431 -3.351 -3.785 1.00 72.44 153 THR A C 1
ATOM 1275 O O . THR A 1 153 ? 15.463 -3.845 -4.365 1.00 72.44 153 THR A O 1
ATOM 1278 N N . PRO A 1 154 ? 16.653 -3.596 -2.479 1.00 77.12 154 PRO A N 1
ATOM 1279 C CA . PRO A 1 154 ? 15.912 -4.620 -1.735 1.00 77.12 154 PRO A CA 1
ATOM 1280 C C . PRO A 1 154 ? 14.436 -4.277 -1.483 1.00 77.12 154 PRO A C 1
ATOM 1282 O O . PRO A 1 154 ? 13.692 -5.102 -0.960 1.00 77.12 154 PRO A O 1
ATOM 1285 N N . PHE A 1 155 ? 14.003 -3.073 -1.857 1.00 83.00 155 PHE A N 1
ATOM 1286 C CA . PHE A 1 155 ? 12.619 -2.601 -1.754 1.00 83.00 155 PHE A CA 1
ATOM 1287 C C . PHE A 1 155 ? 11.933 -2.487 -3.119 1.00 83.00 155 PHE A C 1
ATOM 1289 O O . PHE A 1 155 ? 10.763 -2.124 -3.186 1.00 83.00 155 PHE A O 1
ATOM 1296 N N . SER A 1 156 ? 12.649 -2.749 -4.213 1.00 87.25 156 SER A N 1
ATOM 1297 C CA . SER A 1 156 ? 12.112 -2.681 -5.572 1.00 87.25 156 SER A CA 1
ATOM 1298 C C . SER A 1 156 ? 11.959 -4.098 -6.096 1.00 87.25 156 SER A C 1
ATOM 1300 O O . SER A 1 156 ? 12.919 -4.872 -6.106 1.00 87.25 156 SER A O 1
ATOM 1302 N N . SER A 1 157 ? 10.744 -4.450 -6.501 1.00 91.12 157 SER A N 1
ATOM 1303 C CA . SER A 1 157 ? 10.464 -5.760 -7.079 1.00 91.12 157 SER A CA 1
ATOM 1304 C C . SER A 1 157 ? 10.880 -5.823 -8.549 1.00 91.12 157 SER A C 1
ATOM 1306 O O . SER A 1 157 ? 10.949 -4.797 -9.232 1.00 91.12 157 SER A O 1
ATOM 1308 N N . LEU A 1 158 ? 11.116 -7.033 -9.065 1.00 92.12 158 LEU A N 1
ATOM 1309 C CA . LEU A 1 158 ? 11.355 -7.241 -10.495 1.00 92.12 158 LEU A CA 1
ATOM 1310 C C . LEU A 1 158 ? 10.182 -6.733 -11.340 1.00 92.12 158 LEU A C 1
ATOM 1312 O O . LEU A 1 158 ? 10.420 -6.129 -12.377 1.00 92.12 158 LEU A O 1
ATOM 1316 N N . LYS A 1 159 ? 8.934 -6.885 -10.871 1.00 93.62 159 LYS A N 1
ATOM 1317 C CA . LYS A 1 159 ? 7.744 -6.289 -11.509 1.00 93.62 159 LYS A CA 1
ATOM 1318 C C . LYS A 1 159 ? 7.928 -4.797 -11.770 1.00 93.62 159 LYS A C 1
ATOM 1320 O O . LYS A 1 159 ? 7.799 -4.345 -12.905 1.00 93.62 159 LYS A O 1
ATOM 1325 N N . ALA A 1 160 ? 8.213 -4.046 -10.708 1.00 92.06 160 ALA A N 1
ATOM 1326 C CA . ALA A 1 160 ? 8.335 -2.600 -10.786 1.00 92.06 160 ALA A CA 1
ATOM 1327 C C . ALA A 1 160 ? 9.480 -2.206 -11.727 1.00 92.06 160 ALA A C 1
ATOM 1329 O O . ALA A 1 160 ? 9.296 -1.377 -12.617 1.00 92.06 160 ALA A O 1
ATOM 1330 N N . HIS A 1 161 ? 10.614 -2.894 -11.602 1.00 91.56 161 HIS A N 1
ATOM 1331 C CA . HIS A 1 161 ? 11.774 -2.677 -12.450 1.00 91.56 161 HIS A CA 1
ATOM 1332 C C . HIS A 1 161 ? 11.487 -2.948 -13.936 1.00 91.56 161 HIS A C 1
ATOM 1334 O O . HIS A 1 161 ? 11.810 -2.118 -14.780 1.00 91.56 161 HIS A O 1
ATOM 1340 N N . HIS A 1 162 ? 10.826 -4.060 -14.275 1.00 92.50 162 HIS A N 1
ATOM 1341 C CA . HIS A 1 162 ? 10.449 -4.373 -15.657 1.00 92.50 162 HIS A CA 1
ATOM 1342 C C . HIS A 1 162 ? 9.556 -3.287 -16.260 1.00 92.50 162 HIS A C 1
ATOM 1344 O O . HIS A 1 162 ? 9.821 -2.806 -17.361 1.00 92.50 162 HIS A O 1
ATOM 1350 N N . ILE A 1 163 ? 8.525 -2.866 -15.521 1.00 92.00 163 ILE A N 1
ATOM 1351 C CA . ILE A 1 163 ? 7.583 -1.836 -15.969 1.00 92.00 163 ILE A CA 1
ATOM 1352 C C . ILE A 1 163 ? 8.314 -0.506 -16.196 1.00 92.00 163 ILE A C 1
ATOM 1354 O O . ILE A 1 163 ? 8.143 0.126 -17.241 1.00 92.00 163 ILE A O 1
ATOM 1358 N N . MET A 1 164 ? 9.160 -0.091 -15.251 1.00 90.06 164 MET A N 1
ATOM 1359 C CA . MET A 1 164 ? 9.883 1.179 -15.329 1.00 90.06 164 MET A CA 1
ATOM 1360 C C . MET A 1 164 ? 10.940 1.195 -16.432 1.00 90.06 164 MET A C 1
ATOM 1362 O O . MET A 1 164 ? 11.014 2.159 -17.203 1.00 90.06 164 MET A O 1
ATOM 1366 N N . THR A 1 165 ? 11.710 0.115 -16.562 1.00 88.62 165 THR A N 1
ATOM 1367 C CA . THR A 1 165 ? 12.646 -0.075 -17.671 1.00 88.62 165 THR A CA 1
ATOM 1368 C C . THR A 1 165 ? 11.919 -0.019 -19.006 1.00 88.62 165 THR A C 1
ATOM 1370 O O . THR A 1 165 ? 12.405 0.647 -19.917 1.00 88.62 165 THR A O 1
ATOM 1373 N N . TRP A 1 166 ? 10.744 -0.643 -19.127 1.00 88.19 166 TRP A N 1
ATOM 1374 C CA . TRP A 1 166 ? 9.965 -0.656 -20.366 1.00 88.19 166 TRP A CA 1
ATOM 1375 C C . TRP A 1 166 ? 9.389 0.716 -20.736 1.00 88.19 166 TRP A C 1
ATOM 1377 O O . TRP A 1 166 ? 9.489 1.127 -21.893 1.00 88.19 166 TRP A O 1
ATOM 1387 N N . ILE A 1 167 ? 8.859 1.471 -19.764 1.00 88.12 167 ILE A N 1
ATOM 1388 C CA . ILE A 1 167 ? 8.384 2.851 -19.978 1.00 88.12 167 ILE A CA 1
ATOM 1389 C C . ILE A 1 167 ? 9.501 3.729 -20.556 1.00 88.12 167 ILE A C 1
ATOM 1391 O O . ILE A 1 167 ? 9.272 4.467 -21.516 1.00 88.12 167 ILE A O 1
ATOM 1395 N N . LEU A 1 168 ? 10.710 3.636 -19.998 1.00 84.50 168 LEU A N 1
ATOM 1396 C CA . LEU A 1 168 ? 11.880 4.369 -20.486 1.00 84.50 168 LEU A CA 1
ATOM 1397 C C . LEU A 1 168 ? 12.383 3.818 -21.827 1.00 84.50 168 LEU A C 1
ATOM 1399 O O . LEU A 1 168 ? 12.733 4.586 -22.721 1.00 84.50 168 LEU A O 1
ATOM 1403 N N . HIS A 1 169 ? 12.404 2.493 -21.985 1.00 81.12 169 HIS A N 1
ATOM 1404 C CA . HIS A 1 169 ? 12.884 1.827 -23.194 1.00 81.12 169 HIS A CA 1
ATOM 1405 C C . HIS A 1 169 ? 12.072 2.241 -24.416 1.00 81.12 169 HIS A C 1
ATOM 1407 O O . HIS A 1 169 ? 12.641 2.564 -25.450 1.00 81.12 169 HIS A O 1
ATOM 1413 N N . MET A 1 170 ? 10.749 2.312 -24.285 1.00 80.12 170 MET A N 1
ATOM 1414 C CA . MET A 1 170 ? 9.860 2.661 -25.392 1.00 80.12 170 MET A CA 1
ATOM 1415 C C . MET A 1 170 ? 9.961 4.127 -25.826 1.00 80.12 170 MET A C 1
ATOM 1417 O O . MET A 1 170 ? 9.589 4.451 -26.950 1.00 80.12 170 MET A O 1
ATOM 1421 N N . GLN A 1 171 ? 10.513 5.001 -24.982 1.00 76.31 171 GLN A N 1
ATOM 1422 C CA . GLN A 1 171 ? 10.891 6.366 -25.369 1.00 76.31 171 GLN A CA 1
ATOM 1423 C C . GLN A 1 171 ? 12.240 6.407 -26.089 1.00 76.31 171 GLN A C 1
ATOM 1425 O O . GLN A 1 171 ? 12.489 7.302 -26.892 1.00 76.31 171 GLN A O 1
ATOM 1430 N N . ALA A 1 172 ? 13.093 5.419 -25.807 1.00 61.97 172 ALA A N 1
ATOM 1431 C CA . ALA A 1 172 ? 14.379 5.200 -26.456 1.00 61.97 172 ALA A CA 1
ATOM 1432 C C . ALA A 1 172 ? 14.284 4.422 -27.784 1.00 61.97 172 ALA A C 1
ATOM 1434 O O . ALA A 1 172 ? 15.254 4.373 -28.544 1.00 61.97 172 ALA A O 1
ATOM 1435 N N . TYR A 1 173 ? 13.136 3.792 -28.044 1.00 59.66 173 TYR A N 1
ATOM 1436 C CA . TYR A 1 173 ? 12.937 2.835 -29.123 1.00 59.66 173 TYR A CA 1
ATOM 1437 C C . TYR A 1 173 ? 12.431 3.513 -30.401 1.00 59.66 173 TYR A C 1
ATOM 1439 O O . TYR A 1 173 ? 11.356 4.112 -30.421 1.00 59.66 173 TYR A O 1
ATOM 1447 N N . ASP A 1 174 ? 13.191 3.367 -31.485 1.00 54.62 174 ASP A N 1
ATOM 1448 C CA . ASP A 1 174 ? 12.765 3.698 -32.844 1.00 54.62 174 ASP A CA 1
ATOM 1449 C C . ASP A 1 174 ? 12.773 2.422 -33.696 1.00 54.62 174 ASP A C 1
ATOM 1451 O O . ASP A 1 174 ? 13.812 1.775 -33.858 1.00 54.62 174 ASP A O 1
ATOM 1455 N N . GLU A 1 175 ? 11.605 2.085 -34.249 1.00 50.28 175 GLU A N 1
ATOM 1456 C CA . GLU A 1 175 ? 11.388 0.946 -35.150 1.00 50.28 175 GLU A CA 1
ATOM 1457 C C . GLU A 1 175 ? 12.251 1.042 -36.421 1.00 50.28 175 GLU A C 1
ATOM 1459 O O . GLU A 1 175 ? 12.571 0.015 -37.015 1.00 50.28 175 GLU A O 1
ATOM 1464 N N . LYS A 1 176 ? 12.655 2.256 -36.836 1.00 46.94 176 LYS A N 1
ATOM 1465 C CA . LYS A 1 176 ? 13.422 2.486 -38.073 1.00 46.94 176 LYS A CA 1
ATOM 1466 C C . LYS A 1 176 ? 14.940 2.470 -37.890 1.00 46.94 176 LYS A C 1
ATOM 1468 O O . LYS A 1 176 ? 15.644 2.141 -38.838 1.00 46.94 176 LYS A O 1
ATOM 1473 N N . THR A 1 177 ? 15.453 2.815 -36.708 1.00 49.50 177 THR A N 1
ATOM 1474 C CA . THR A 1 177 ? 16.906 2.945 -36.446 1.00 49.50 177 THR A CA 1
ATOM 1475 C C . THR A 1 177 ? 17.444 1.955 -35.409 1.00 49.50 177 THR A C 1
ATOM 1477 O O . THR A 1 177 ? 18.565 2.101 -34.929 1.00 49.50 177 THR A O 1
ATOM 1480 N N . SER A 1 178 ? 16.672 0.921 -35.052 1.00 46.38 178 SER A N 1
ATOM 1481 C CA . SER A 1 178 ? 17.107 -0.157 -34.144 1.00 46.38 178 SER A CA 1
ATOM 1482 C C . SER A 1 178 ? 17.678 0.332 -32.797 1.00 46.38 178 SER A C 1
ATOM 1484 O O . SER A 1 178 ? 18.575 -0.289 -32.225 1.00 46.38 178 SER A O 1
ATOM 1486 N N . GLY A 1 179 ? 17.157 1.442 -32.258 1.00 49.38 179 GLY A N 1
ATOM 1487 C CA . GLY A 1 179 ? 17.523 1.948 -30.926 1.00 49.38 179 GLY A CA 1
ATOM 1488 C C . GLY A 1 179 ? 18.950 2.505 -30.787 1.00 49.38 179 GLY A C 1
ATOM 1489 O O . GLY A 1 179 ? 19.445 2.623 -29.664 1.00 49.38 179 GLY A O 1
ATOM 1490 N N . GLU A 1 180 ? 19.635 2.841 -31.886 1.00 50.31 180 GLU A N 1
ATOM 1491 C CA . GLU A 1 180 ? 21.007 3.380 -31.844 1.00 50.31 180 GLU A CA 1
ATOM 1492 C C . GLU A 1 180 ? 21.073 4.887 -31.539 1.00 50.31 180 GLU A C 1
ATOM 1494 O O . GLU A 1 180 ? 22.032 5.351 -30.923 1.00 50.31 180 GLU A O 1
ATOM 1499 N N . LEU A 1 181 ? 20.031 5.652 -31.875 1.00 49.12 181 LEU A N 1
ATOM 1500 C CA . LEU A 1 181 ? 20.074 7.120 -31.816 1.00 49.12 181 LEU A CA 1
ATOM 1501 C C . LEU A 1 181 ? 19.968 7.699 -30.394 1.00 49.12 181 LEU A C 1
ATOM 1503 O O . LEU A 1 181 ? 20.509 8.759 -30.096 1.00 49.12 181 LEU A O 1
ATOM 1507 N N . ILE A 1 182 ? 19.297 6.991 -29.483 1.00 52.53 182 ILE A N 1
ATOM 1508 C CA . ILE A 1 182 ? 19.223 7.391 -28.071 1.00 52.53 182 ILE A CA 1
ATOM 1509 C C . ILE A 1 182 ? 20.413 6.844 -27.274 1.00 52.53 182 ILE A C 1
ATOM 1511 O O . ILE A 1 182 ? 20.818 7.456 -26.288 1.00 52.53 182 ILE A O 1
ATOM 1515 N N . LYS A 1 183 ? 21.064 5.773 -27.751 1.00 55.22 183 LYS A N 1
ATOM 1516 C CA . LYS A 1 183 ? 22.364 5.328 -27.226 1.00 55.22 183 LYS A CA 1
ATOM 1517 C C . LYS A 1 183 ? 23.463 6.350 -27.450 1.00 55.22 183 LYS A C 1
ATOM 1519 O O . LYS A 1 183 ? 24.225 6.587 -26.518 1.00 55.22 183 LYS A O 1
ATOM 1524 N N . SER A 1 184 ? 23.562 6.935 -28.645 1.00 55.34 184 SER A N 1
ATOM 1525 C CA . SER A 1 184 ? 24.500 8.036 -28.891 1.00 55.34 184 SER A CA 1
ATOM 1526 C C . SER A 1 184 ? 24.127 9.249 -28.037 1.00 55.34 184 SER A C 1
ATOM 1528 O O . SER A 1 184 ? 24.936 9.707 -27.241 1.00 55.34 184 SER A O 1
ATOM 1530 N N . PHE A 1 185 ? 22.857 9.655 -28.032 1.00 58.62 185 PHE A N 1
ATOM 1531 C CA . PHE A 1 185 ? 22.427 10.830 -27.274 1.00 58.62 185 PHE A CA 1
ATOM 1532 C C . PHE A 1 185 ? 22.634 10.726 -25.745 1.00 58.62 185 PHE A C 1
ATOM 1534 O O . PHE A 1 185 ? 23.189 11.624 -25.117 1.00 58.62 185 PHE A O 1
ATOM 1541 N N . ILE A 1 186 ? 22.241 9.614 -25.115 1.00 61.62 186 ILE A N 1
ATOM 1542 C CA . ILE A 1 186 ? 22.446 9.377 -23.671 1.00 61.62 186 ILE A CA 1
ATOM 1543 C C . ILE A 1 186 ? 23.941 9.209 -23.330 1.00 61.62 186 ILE A C 1
ATOM 1545 O O . ILE A 1 186 ? 24.354 9.359 -22.172 1.00 61.62 186 ILE A O 1
ATOM 1549 N N . ARG A 1 187 ? 24.782 8.854 -24.308 1.00 61.44 187 ARG A N 1
ATOM 1550 C CA . ARG A 1 187 ? 26.238 8.881 -24.127 1.00 61.44 187 ARG A CA 1
ATOM 1551 C C . ARG A 1 187 ? 26.774 10.306 -24.071 1.00 61.44 187 ARG A C 1
ATOM 1553 O O . ARG A 1 187 ? 27.648 10.529 -23.237 1.00 61.44 187 ARG A O 1
ATOM 1560 N N . ASP A 1 188 ? 26.192 11.215 -24.845 1.00 60.53 188 ASP A N 1
ATOM 1561 C CA . ASP A 1 188 ? 26.700 12.575 -25.048 1.00 60.53 188 ASP A CA 1
ATOM 1562 C C . ASP A 1 188 ? 26.165 13.600 -24.027 1.00 60.53 188 ASP A C 1
ATOM 1564 O O . ASP A 1 188 ? 26.790 14.634 -23.800 1.00 60.53 188 ASP A O 1
ATOM 1568 N N . VAL A 1 189 ? 25.048 13.315 -23.346 1.00 69.00 189 VAL A N 1
ATOM 1569 C CA . VAL A 1 189 ? 24.542 14.167 -22.253 1.00 69.00 189 VAL A CA 1
ATOM 1570 C C . VAL A 1 189 ? 25.213 13.812 -20.925 1.00 69.00 189 VAL A C 1
ATOM 1572 O O . VAL A 1 189 ? 25.002 12.729 -20.374 1.00 69.00 189 VAL A O 1
ATOM 1575 N N . GLU A 1 190 ? 25.974 14.756 -20.359 1.00 70.69 190 GLU A N 1
ATOM 1576 C CA . GLU A 1 190 ? 26.678 14.554 -19.083 1.00 70.69 190 GLU A CA 1
ATOM 1577 C C . GLU A 1 190 ? 25.709 14.316 -17.910 1.00 70.69 190 GLU A C 1
ATOM 1579 O O . GLU A 1 190 ? 25.973 13.477 -17.041 1.00 70.69 190 GLU A O 1
ATOM 1584 N N . SER A 1 191 ? 24.589 15.051 -17.886 1.00 78.62 191 SER A N 1
ATOM 1585 C CA . SER A 1 191 ? 23.593 14.997 -16.808 1.00 78.62 191 SER A CA 1
ATOM 1586 C C . SER A 1 191 ? 22.146 15.010 -17.329 1.00 78.62 191 SER A C 1
ATOM 1588 O O . SER A 1 191 ? 21.526 16.073 -17.376 1.00 78.62 191 SER A O 1
ATOM 1590 N N . PRO A 1 192 ? 21.586 13.861 -17.757 1.00 83.50 192 PRO A N 1
ATOM 1591 C CA . PRO A 1 192 ? 20.206 13.789 -18.217 1.00 83.50 192 PRO A CA 1
ATOM 1592 C C . PRO A 1 192 ? 19.217 14.010 -17.065 1.00 83.50 192 PRO A C 1
ATOM 1594 O O . PRO A 1 192 ? 19.410 13.519 -15.949 1.00 83.50 192 PRO A O 1
ATOM 1597 N N . GLU A 1 193 ? 18.131 14.721 -17.362 1.00 87.69 193 GLU A N 1
ATOM 1598 C CA . GLU A 1 193 ? 17.018 14.961 -16.442 1.00 87.69 193 GLU A CA 1
ATOM 1599 C C . GLU A 1 193 ? 15.866 13.995 -16.745 1.00 87.69 193 GLU A C 1
ATOM 1601 O O . GLU A 1 193 ? 15.271 14.031 -17.825 1.00 87.69 193 GLU A O 1
ATOM 1606 N N . LEU A 1 194 ? 15.536 13.137 -15.781 1.00 89.38 194 LEU A N 1
ATOM 1607 C CA . LEU A 1 194 ? 14.317 12.336 -15.785 1.00 89.38 194 LEU A CA 1
ATOM 1608 C C . LEU A 1 194 ? 13.233 13.062 -14.997 1.00 89.38 194 LEU A C 1
ATOM 1610 O O . LEU A 1 194 ? 13.465 13.511 -13.880 1.00 89.38 194 LEU A O 1
ATOM 1614 N N . CYS A 1 195 ? 12.032 13.133 -15.551 1.00 91.06 195 CYS A N 1
ATOM 1615 C CA . CYS A 1 195 ? 10.871 13.698 -14.882 1.00 91.06 195 CYS A CA 1
ATOM 1616 C C . CYS A 1 195 ? 9.845 12.605 -14.620 1.00 91.06 195 CYS A C 1
ATOM 1618 O O . CYS A 1 195 ? 9.377 11.951 -15.550 1.00 91.06 195 CYS A O 1
ATOM 1620 N N . ILE A 1 196 ? 9.485 12.414 -13.355 1.00 93.31 196 ILE A N 1
ATOM 1621 C CA . ILE A 1 196 ? 8.376 11.554 -12.943 1.00 93.31 196 ILE A CA 1
ATOM 1622 C C . ILE A 1 196 ? 7.130 12.437 -12.897 1.00 93.31 196 ILE A C 1
ATOM 1624 O O . ILE A 1 196 ? 7.083 13.383 -12.113 1.00 93.31 196 ILE A O 1
ATOM 1628 N N . LEU A 1 197 ? 6.133 12.147 -13.732 1.00 94.06 197 LEU A N 1
ATOM 1629 C CA . LEU A 1 197 ? 4.845 12.834 -13.719 1.00 94.06 197 LEU A CA 1
ATOM 1630 C C . LEU A 1 197 ? 3.800 11.931 -13.075 1.00 94.06 197 LEU A C 1
ATOM 1632 O O . LEU A 1 197 ? 3.629 10.782 -13.488 1.00 94.06 197 LEU A O 1
ATOM 1636 N N . MET A 1 198 ? 3.085 12.473 -12.095 1.00 93.69 198 MET A N 1
ATOM 1637 C CA . MET A 1 198 ? 2.012 11.798 -11.372 1.00 93.69 198 MET A CA 1
ATOM 1638 C C . MET A 1 198 ? 0.715 12.581 -11.563 1.00 93.69 198 MET A C 1
ATOM 1640 O O . MET A 1 198 ? 0.601 13.727 -11.124 1.00 93.69 198 MET A O 1
ATOM 1644 N N . PHE A 1 199 ? -0.267 11.959 -12.206 1.00 91.00 199 PHE A N 1
ATOM 1645 C CA . PHE A 1 199 ? -1.599 12.518 -12.408 1.00 91.00 199 PHE A CA 1
ATOM 1646 C C . PHE A 1 199 ? -2.533 11.986 -11.328 1.00 91.00 199 PHE A C 1
ATOM 1648 O O . PHE A 1 199 ? -2.714 10.771 -11.206 1.00 91.00 199 PHE A O 1
ATOM 1655 N N . ARG A 1 200 ? -3.134 12.892 -10.553 1.00 87.06 200 ARG A N 1
ATOM 1656 C CA . ARG A 1 200 ? -4.007 12.547 -9.426 1.00 87.06 200 ARG A CA 1
ATOM 1657 C C . ARG A 1 200 ? -5.228 13.453 -9.345 1.00 87.06 200 ARG A C 1
ATOM 1659 O O . ARG A 1 200 ? -5.185 14.623 -9.723 1.00 87.06 200 ARG A O 1
ATOM 1666 N N . PHE A 1 201 ? -6.308 12.916 -8.791 1.00 80.06 201 PHE A N 1
ATOM 1667 C CA . PHE A 1 201 ? -7.562 13.634 -8.591 1.00 80.06 201 PHE A CA 1
ATOM 1668 C C . PHE A 1 201 ? -7.820 13.806 -7.089 1.00 80.06 201 PHE A C 1
ATOM 1670 O O . PHE A 1 201 ? -7.978 12.805 -6.389 1.00 80.06 201 PHE A O 1
ATOM 1677 N N . PRO A 1 202 ? -7.831 15.041 -6.558 1.00 70.12 202 PRO A N 1
ATOM 1678 C CA . PRO A 1 202 ? -8.011 15.262 -5.129 1.00 70.12 202 PRO A CA 1
ATOM 1679 C C . PRO A 1 202 ? -9.441 14.895 -4.697 1.00 70.12 202 PRO A C 1
ATOM 1681 O O . PRO A 1 202 ? -10.400 15.584 -5.029 1.00 70.12 202 PRO A O 1
ATOM 1684 N N . GLU A 1 203 ? -9.579 13.796 -3.950 1.00 67.00 203 GLU A N 1
ATOM 1685 C CA . GLU A 1 203 ? -10.861 13.330 -3.388 1.00 67.00 203 GLU A CA 1
ATOM 1686 C C . GLU A 1 203 ? -11.221 14.039 -2.069 1.00 67.00 203 GLU A C 1
ATOM 1688 O O . GLU A 1 203 ? -12.395 14.165 -1.728 1.00 67.00 203 GLU A O 1
ATOM 1693 N N . ARG A 1 204 ? -10.217 14.489 -1.301 1.00 61.12 204 ARG A N 1
ATOM 1694 C CA . ARG A 1 204 ? -10.381 14.878 0.116 1.00 61.12 204 ARG A CA 1
ATOM 1695 C C . ARG A 1 204 ? -11.319 16.066 0.351 1.00 61.12 204 ARG A C 1
ATOM 1697 O O . ARG A 1 204 ? -11.900 16.149 1.434 1.00 61.12 204 ARG A O 1
ATOM 1704 N N . ASP A 1 205 ? -11.507 16.906 -0.659 1.00 60.31 205 ASP A N 1
ATOM 1705 C CA . ASP A 1 205 ? -12.321 18.123 -0.577 1.00 60.31 205 ASP A CA 1
ATOM 1706 C C . ASP A 1 205 ? -13.761 17.917 -1.075 1.00 60.31 205 ASP A C 1
ATOM 1708 O O . ASP A 1 205 ? -14.528 18.870 -1.159 1.00 60.31 205 ASP A O 1
ATOM 1712 N N . ILE A 1 206 ? -14.141 16.682 -1.424 1.00 68.44 206 ILE A N 1
ATOM 1713 C CA . ILE A 1 206 ? -15.462 16.373 -1.978 1.00 68.44 206 ILE A CA 1
ATOM 1714 C C . ILE A 1 206 ? -16.324 15.704 -0.911 1.00 68.44 206 ILE A C 1
ATOM 1716 O O . ILE A 1 206 ? -15.977 14.655 -0.361 1.00 68.44 206 ILE A O 1
ATOM 1720 N N . GLU A 1 207 ? -17.485 16.297 -0.645 1.00 71.62 207 GLU A N 1
ATOM 1721 C CA . GLU A 1 207 ? -18.503 15.701 0.212 1.00 71.62 207 GLU A CA 1
ATOM 1722 C C . GLU A 1 207 ? -19.435 14.798 -0.600 1.00 71.62 207 GLU A C 1
ATOM 1724 O O . GLU A 1 207 ? -19.904 15.149 -1.685 1.00 71.62 207 GLU A O 1
ATOM 1729 N N . PHE A 1 208 ? -19.708 13.606 -0.069 1.00 76.94 208 PHE A N 1
ATOM 1730 C CA . PHE A 1 208 ? -20.593 12.635 -0.702 1.00 76.94 208 PHE A CA 1
ATOM 1731 C C . PHE A 1 208 ? -21.818 12.406 0.173 1.00 76.94 208 PHE A C 1
ATOM 1733 O O . PHE A 1 208 ? -21.716 11.897 1.290 1.00 76.94 208 PHE A O 1
ATOM 1740 N N . TYR A 1 209 ? -22.999 12.707 -0.362 1.00 74.50 209 TYR A N 1
ATOM 1741 C CA . TYR A 1 209 ? -24.255 12.477 0.344 1.00 74.50 209 TYR A CA 1
ATOM 1742 C C . TYR A 1 209 ? -24.712 11.019 0.215 1.00 74.50 209 TYR A C 1
ATOM 1744 O O . TYR A 1 209 ? -25.422 10.481 1.074 1.00 74.50 209 TYR A O 1
ATOM 1752 N N . LYS A 1 210 ? -24.313 10.355 -0.878 1.00 76.31 210 LYS A N 1
ATOM 1753 C CA . LYS A 1 210 ? -24.711 8.979 -1.205 1.00 76.31 210 LYS A CA 1
ATOM 1754 C C . LYS A 1 210 ? -23.539 8.121 -1.642 1.00 76.31 210 LYS A C 1
ATOM 1756 O O . LYS A 1 210 ? -22.648 8.554 -2.365 1.00 76.31 210 LYS A O 1
ATOM 1761 N N . LEU A 1 211 ? -23.641 6.825 -1.355 1.00 77.25 211 LEU A N 1
ATOM 1762 C CA . LEU A 1 211 ? -22.665 5.844 -1.821 1.00 77.25 211 LEU A CA 1
ATOM 1763 C C . LEU A 1 211 ? -22.555 5.794 -3.358 1.00 77.25 211 LEU A C 1
ATOM 1765 O O . LEU A 1 211 ? -21.466 5.636 -3.910 1.00 77.25 211 LEU A O 1
ATOM 1769 N N . ARG A 1 212 ? -23.674 5.957 -4.078 1.00 77.31 212 ARG A N 1
ATOM 1770 C CA . ARG A 1 212 ? -23.670 6.019 -5.550 1.00 77.31 212 ARG A CA 1
ATOM 1771 C C . ARG A 1 212 ? -22.871 7.214 -6.074 1.00 77.31 212 ARG A C 1
ATOM 1773 O O . ARG A 1 212 ? -22.275 7.098 -7.142 1.00 77.31 212 ARG A O 1
ATOM 1780 N N . GLU A 1 213 ? -22.860 8.333 -5.352 1.00 77.06 213 GLU A N 1
ATOM 1781 C CA . GLU A 1 213 ? -22.095 9.527 -5.726 1.00 77.06 213 GLU A CA 1
ATOM 1782 C C . GLU A 1 213 ? -20.598 9.255 -5.590 1.00 77.06 213 GLU A C 1
ATOM 1784 O O . GLU A 1 213 ? -19.882 9.460 -6.565 1.00 77.06 213 GLU A O 1
ATOM 1789 N N . LEU A 1 214 ? -20.160 8.665 -4.472 1.00 79.19 214 LEU A N 1
ATOM 1790 C CA . LEU A 1 214 ? -18.772 8.230 -4.279 1.00 79.19 214 LEU A CA 1
ATOM 1791 C C . LEU A 1 214 ? -18.331 7.227 -5.361 1.00 79.19 214 LEU A C 1
ATOM 1793 O O . LEU A 1 214 ? -17.324 7.419 -6.037 1.00 79.19 214 LEU A O 1
ATOM 1797 N N . ARG A 1 215 ? -19.136 6.189 -5.628 1.00 79.12 215 ARG A N 1
ATOM 1798 C CA . ARG A 1 215 ? -18.851 5.217 -6.704 1.00 79.12 215 ARG A CA 1
ATOM 1799 C C . ARG A 1 215 ? -18.824 5.859 -8.092 1.00 79.12 215 ARG A C 1
ATOM 1801 O O . ARG A 1 215 ? -18.059 5.442 -8.959 1.00 79.12 215 ARG A O 1
ATOM 1808 N N . ARG A 1 216 ? -19.696 6.838 -8.353 1.00 78.81 216 ARG A N 1
ATOM 1809 C CA . ARG A 1 216 ? -19.698 7.602 -9.609 1.00 78.81 216 ARG A CA 1
ATOM 1810 C C . ARG A 1 216 ? -18.437 8.453 -9.717 1.00 78.81 216 ARG A C 1
ATOM 1812 O O . ARG A 1 216 ? -17.842 8.458 -10.786 1.00 78.81 216 ARG A O 1
ATOM 1819 N N . PHE A 1 217 ? -18.023 9.106 -8.637 1.00 78.75 217 PHE A N 1
ATOM 1820 C CA . PHE A 1 217 ? -16.791 9.881 -8.592 1.00 78.75 217 PHE A CA 1
ATOM 1821 C C . PHE A 1 217 ? -15.575 9.013 -8.923 1.00 78.75 217 PHE A C 1
ATOM 1823 O O . PHE A 1 217 ? -14.857 9.335 -9.861 1.00 78.75 217 PHE A O 1
ATOM 1830 N N . ILE A 1 218 ? -15.417 7.857 -8.276 1.00 78.31 218 ILE A N 1
ATOM 1831 C CA . ILE A 1 218 ? -14.296 6.938 -8.543 1.00 78.31 218 ILE A CA 1
ATOM 1832 C C . ILE A 1 218 ? -14.302 6.441 -9.993 1.00 78.31 218 ILE A C 1
ATOM 1834 O O . ILE A 1 218 ? -13.264 6.405 -10.651 1.00 78.31 218 ILE A O 1
ATOM 1838 N N . ARG A 1 219 ? -15.477 6.108 -10.544 1.00 79.06 219 ARG A N 1
ATOM 1839 C CA . ARG A 1 219 ? -15.589 5.746 -11.969 1.00 79.06 219 ARG A CA 1
ATOM 1840 C C . ARG A 1 219 ? -15.192 6.897 -12.894 1.00 79.06 219 ARG A C 1
ATOM 1842 O O . ARG A 1 219 ? -14.510 6.657 -13.885 1.00 79.06 219 ARG A O 1
ATOM 1849 N N . ASN A 1 220 ? -15.599 8.124 -12.577 1.00 77.62 220 ASN A N 1
ATOM 1850 C CA . ASN A 1 220 ? -15.233 9.310 -13.348 1.00 77.62 220 ASN A CA 1
ATOM 1851 C C . ASN A 1 220 ? -13.732 9.603 -13.249 1.00 77.62 220 ASN A C 1
ATOM 1853 O O . ASN A 1 220 ? -13.122 9.911 -14.264 1.00 77.62 220 ASN A O 1
ATOM 1857 N N . MET A 1 221 ? -13.135 9.445 -12.067 1.00 79.38 221 MET A N 1
ATOM 1858 C CA . MET A 1 221 ? -11.693 9.544 -11.849 1.00 79.38 221 MET A CA 1
ATOM 1859 C C . MET A 1 221 ? -10.939 8.535 -12.720 1.00 79.38 221 MET A C 1
ATOM 1861 O O . MET A 1 221 ? -10.057 8.918 -13.479 1.00 79.38 221 MET A O 1
ATOM 1865 N N . HIS A 1 222 ? -11.325 7.255 -12.684 1.00 79.69 222 HIS A N 1
ATOM 1866 C CA . HIS A 1 222 ? -10.712 6.227 -13.529 1.00 79.69 222 HIS A CA 1
ATOM 1867 C C . HIS A 1 222 ? -10.861 6.531 -15.020 1.00 79.69 222 HIS A C 1
ATOM 1869 O O . HIS A 1 222 ? -9.911 6.353 -15.777 1.00 79.69 222 HIS A O 1
ATOM 1875 N N . ARG A 1 223 ? -12.029 7.025 -15.445 1.00 80.44 223 ARG A N 1
ATOM 1876 C CA . ARG A 1 223 ? -12.241 7.465 -16.826 1.00 80.44 223 ARG A CA 1
ATOM 1877 C C . ARG A 1 223 ? -11.348 8.653 -17.189 1.00 80.44 223 ARG A C 1
ATOM 1879 O O . ARG A 1 223 ? -10.803 8.673 -18.282 1.00 80.44 223 ARG A O 1
ATOM 1886 N N . ALA A 1 224 ? -11.182 9.624 -16.298 1.00 80.19 224 ALA A N 1
ATOM 1887 C CA . ALA A 1 224 ? -10.348 10.793 -16.549 1.00 80.19 224 ALA A CA 1
ATOM 1888 C C . ALA A 1 224 ? -8.857 10.424 -16.635 1.00 80.19 224 ALA A C 1
ATOM 1890 O O . ALA A 1 224 ? -8.173 10.873 -17.550 1.00 80.19 224 ALA A O 1
ATOM 1891 N N . LEU A 1 225 ? -8.367 9.548 -15.750 1.00 85.06 225 LEU A N 1
ATOM 1892 C CA . LEU A 1 225 ? -7.017 8.978 -15.852 1.00 85.06 225 LEU A CA 1
ATOM 1893 C C . LEU A 1 225 ? -6.829 8.221 -17.177 1.00 85.06 225 LEU A C 1
ATOM 1895 O O . LEU A 1 225 ? -5.788 8.339 -17.818 1.00 85.06 225 LEU A O 1
ATOM 1899 N N . GLU A 1 226 ? -7.848 7.488 -17.625 1.00 84.44 226 GLU A N 1
ATOM 1900 C CA . GLU A 1 226 ? -7.824 6.795 -18.913 1.00 84.44 226 GLU A CA 1
ATOM 1901 C C . GLU A 1 226 ? -7.775 7.770 -20.101 1.00 84.44 226 GLU A C 1
ATOM 1903 O O . GLU A 1 226 ? -7.031 7.564 -21.058 1.00 84.44 226 GLU A O 1
ATOM 1908 N N . GLU A 1 227 ? -8.510 8.878 -20.030 1.00 83.56 227 GLU A N 1
ATOM 1909 C CA . GLU A 1 227 ? -8.419 9.942 -21.029 1.00 83.56 227 GLU A CA 1
ATOM 1910 C C . GLU A 1 227 ? -7.013 10.563 -21.058 1.00 83.56 227 GLU A C 1
ATOM 1912 O O . GLU A 1 227 ? -6.452 10.718 -22.141 1.00 83.56 227 GLU A O 1
ATOM 1917 N N . ILE A 1 228 ? -6.399 10.832 -19.898 1.00 87.00 228 ILE A N 1
ATOM 1918 C CA . ILE A 1 228 ? -5.006 11.308 -19.812 1.00 87.00 228 ILE A CA 1
ATOM 1919 C C . ILE A 1 228 ? -4.049 10.303 -20.457 1.00 87.00 228 ILE A C 1
ATOM 1921 O O . ILE A 1 228 ? -3.205 10.692 -21.262 1.00 87.00 228 ILE A O 1
ATOM 1925 N N . ARG A 1 229 ? -4.203 9.005 -20.181 1.00 88.19 229 ARG A N 1
ATOM 1926 C CA . ARG A 1 229 ? -3.398 7.951 -20.816 1.00 88.19 229 ARG A CA 1
ATOM 1927 C C . ARG A 1 229 ? -3.493 8.001 -22.342 1.00 88.19 229 ARG A C 1
ATOM 1929 O O . ARG A 1 229 ? -2.471 7.928 -23.022 1.00 88.19 229 ARG A O 1
ATOM 1936 N N . LEU A 1 230 ? -4.699 8.133 -22.895 1.00 85.69 230 LEU A N 1
ATOM 1937 C CA . LEU A 1 230 ? -4.897 8.227 -24.345 1.00 85.69 230 LEU A CA 1
ATOM 1938 C C . LEU A 1 230 ? -4.248 9.485 -24.937 1.00 85.69 230 LEU A C 1
ATOM 1940 O O . LEU A 1 230 ? -3.689 9.416 -26.031 1.00 85.69 230 LEU A O 1
ATOM 1944 N N . ILE A 1 231 ? -4.270 10.607 -24.210 1.00 86.25 231 ILE A N 1
ATOM 1945 C CA . ILE A 1 231 ? -3.565 11.838 -24.599 1.00 86.25 231 ILE A CA 1
ATOM 1946 C C . ILE A 1 231 ? -2.057 11.582 -24.668 1.00 86.25 231 ILE A C 1
ATOM 1948 O O . ILE A 1 231 ? -1.442 11.870 -25.693 1.00 86.25 231 ILE A O 1
ATOM 1952 N N . LEU A 1 232 ? -1.472 10.985 -23.624 1.00 87.88 232 LEU A N 1
ATOM 1953 C CA . LEU A 1 232 ? -0.041 10.659 -23.577 1.00 87.88 232 LEU A CA 1
ATOM 1954 C C . LEU A 1 232 ? 0.378 9.739 -24.734 1.00 87.88 232 LEU A C 1
ATOM 1956 O O . LEU A 1 232 ? 1.394 9.983 -25.384 1.00 87.88 232 LEU A O 1
ATOM 1960 N N . LEU A 1 233 ? -0.435 8.731 -25.063 1.00 84.31 233 LEU A N 1
ATOM 1961 C CA . LEU A 1 233 ? -0.191 7.874 -26.227 1.00 84.31 233 LEU A CA 1
ATOM 1962 C C . LEU A 1 233 ? -0.298 8.637 -27.556 1.00 84.31 233 LEU A C 1
ATOM 1964 O O . LEU A 1 233 ? 0.505 8.412 -28.463 1.00 84.31 233 LEU A O 1
ATOM 1968 N N . GLY A 1 234 ? -1.262 9.554 -27.670 1.00 83.12 234 GLY A N 1
ATOM 1969 C CA . GLY A 1 234 ? -1.459 10.401 -28.848 1.00 83.12 234 GLY A CA 1
ATOM 1970 C C . GLY A 1 234 ? -0.289 11.349 -29.127 1.00 83.12 234 GLY A C 1
ATOM 1971 O O . GLY A 1 234 ? -0.042 11.696 -30.283 1.00 83.12 234 GLY A O 1
ATOM 1972 N N . LEU A 1 235 ? 0.497 11.696 -28.102 1.00 83.00 235 LEU A N 1
ATOM 1973 C CA . LEU A 1 235 ? 1.703 12.516 -28.239 1.00 83.00 235 LEU A CA 1
ATOM 1974 C C . LEU A 1 235 ? 2.847 11.809 -28.995 1.00 83.00 235 LEU A C 1
ATOM 1976 O O . LEU A 1 235 ? 3.829 12.470 -29.346 1.00 83.00 235 LEU A O 1
ATOM 1980 N N . LYS A 1 236 ? 2.708 10.516 -29.346 1.00 80.75 236 LYS A N 1
ATOM 1981 C CA . LYS A 1 236 ? 3.666 9.792 -30.206 1.00 80.75 236 LYS A CA 1
ATOM 1982 C C . LYS A 1 236 ? 3.957 10.531 -31.510 1.00 80.75 236 LYS A C 1
ATOM 1984 O O . LYS A 1 236 ? 5.107 10.578 -31.934 1.00 80.75 236 LYS A O 1
ATOM 1989 N N . SER A 1 237 ? 2.951 11.139 -32.137 1.00 78.25 237 SER A N 1
ATOM 1990 C CA . SER A 1 237 ? 3.145 11.907 -33.376 1.00 78.25 237 SER A CA 1
ATOM 1991 C C . SER A 1 237 ? 4.009 13.156 -33.164 1.00 78.25 237 SER A C 1
ATOM 1993 O O . SER A 1 237 ? 4.804 13.512 -34.032 1.00 78.25 237 SER A O 1
ATOM 1995 N N . LYS A 1 238 ? 3.897 13.798 -31.992 1.00 79.94 238 LYS A N 1
ATOM 1996 C CA . LYS A 1 238 ? 4.627 15.023 -31.640 1.00 79.94 238 LYS A CA 1
ATOM 1997 C C . LYS A 1 238 ? 6.082 14.752 -31.264 1.00 79.94 238 LYS A C 1
ATOM 1999 O O . LYS A 1 238 ? 6.937 15.570 -31.606 1.00 79.94 238 LYS A O 1
ATOM 2004 N N . PHE A 1 239 ? 6.344 13.644 -30.566 1.00 73.69 239 PHE A N 1
ATOM 2005 C CA . PHE A 1 239 ? 7.664 13.317 -30.015 1.00 73.69 239 PHE A CA 1
ATOM 2006 C C . PHE A 1 239 ? 8.412 12.203 -30.750 1.00 73.69 239 PHE A C 1
ATOM 2008 O O . PHE A 1 239 ? 9.587 11.998 -30.468 1.00 73.69 239 PHE A O 1
ATOM 2015 N N . ARG A 1 240 ? 7.757 11.523 -31.701 1.00 73.69 240 ARG A N 1
ATOM 2016 C CA . ARG A 1 240 ? 8.226 10.330 -32.435 1.00 73.69 240 ARG A CA 1
ATOM 2017 C C . ARG A 1 240 ? 8.341 9.041 -31.614 1.00 73.69 240 ARG A C 1
ATOM 2019 O O . ARG A 1 240 ? 8.646 8.002 -32.186 1.00 73.69 240 ARG A O 1
ATOM 2026 N N . PHE A 1 241 ? 7.998 9.066 -30.330 1.00 73.69 241 PHE A N 1
ATOM 2027 C CA . PHE A 1 241 ? 7.964 7.891 -29.458 1.00 73.69 241 PHE A CA 1
ATOM 2028 C C . PHE A 1 241 ? 6.715 7.900 -28.563 1.00 73.69 241 PHE A C 1
ATOM 2030 O O . PHE A 1 241 ? 6.209 8.976 -28.231 1.00 73.69 241 PHE A O 1
ATOM 2037 N N . PRO A 1 242 ? 6.170 6.731 -28.180 1.00 79.69 242 PRO A N 1
ATOM 2038 C CA . PRO A 1 242 ? 5.032 6.667 -27.270 1.00 79.69 242 PRO A CA 1
ATOM 2039 C C . PRO A 1 242 ? 5.430 7.079 -25.847 1.00 79.69 242 PRO A C 1
ATOM 2041 O O . PRO A 1 242 ? 6.451 6.635 -25.326 1.00 79.69 242 PRO A O 1
ATOM 2044 N N . ILE A 1 243 ? 4.581 7.866 -25.183 1.00 84.94 243 ILE A N 1
ATOM 2045 C CA . ILE A 1 243 ? 4.694 8.108 -23.742 1.00 84.94 243 ILE A CA 1
ATOM 2046 C C . ILE A 1 243 ? 3.836 7.063 -23.040 1.00 84.94 243 ILE A C 1
ATOM 2048 O O . ILE A 1 243 ? 2.610 7.175 -22.981 1.00 84.94 243 ILE A O 1
ATOM 2052 N N . LEU A 1 244 ? 4.489 6.003 -22.568 1.00 88.69 244 LEU A N 1
ATOM 2053 C CA . LEU A 1 244 ? 3.831 4.956 -21.799 1.00 88.69 244 LEU A CA 1
ATOM 2054 C C . LEU A 1 244 ? 3.667 5.388 -20.347 1.00 88.69 244 LEU A C 1
ATOM 2056 O O . LEU A 1 244 ? 4.558 5.991 -19.763 1.00 88.69 244 LEU A O 1
ATOM 2060 N N . CYS A 1 245 ? 2.546 5.014 -19.750 1.00 90.44 245 CYS A N 1
ATOM 2061 C CA . CYS A 1 245 ? 2.278 5.236 -18.341 1.00 90.44 245 CYS A CA 1
ATOM 2062 C C . CYS A 1 245 ? 1.721 3.966 -17.700 1.00 90.44 245 CYS A C 1
ATOM 2064 O O . CYS A 1 245 ? 1.287 3.034 -18.382 1.00 90.44 245 CYS A O 1
ATOM 2066 N N . THR A 1 246 ? 1.730 3.951 -16.377 1.00 90.81 246 THR A N 1
ATOM 2067 C CA . THR A 1 246 ? 1.209 2.864 -15.557 1.00 90.81 246 THR A CA 1
ATOM 2068 C C . THR A 1 246 ? 0.348 3.425 -14.440 1.00 90.81 246 THR A C 1
ATOM 2070 O O . THR A 1 246 ? 0.577 4.539 -13.969 1.00 90.81 246 THR A O 1
ATOM 2073 N N . LYS A 1 247 ? -0.656 2.665 -14.012 1.00 88.88 247 LYS A N 1
ATOM 2074 C CA . LYS A 1 247 ? -1.464 3.027 -12.851 1.00 88.88 247 LYS A CA 1
ATOM 2075 C C . LYS A 1 247 ? -0.785 2.495 -11.589 1.00 88.88 247 LYS A C 1
ATOM 2077 O O . LYS A 1 247 ? -0.411 1.328 -11.548 1.00 88.88 247 LYS A O 1
ATOM 2082 N N . ILE A 1 248 ? -0.637 3.338 -10.570 1.00 88.88 248 ILE A N 1
ATOM 2083 C CA . ILE A 1 248 ? -0.199 2.932 -9.230 1.00 88.88 248 ILE A CA 1
ATOM 2084 C C . ILE A 1 248 ? -1.210 3.488 -8.229 1.00 88.88 248 ILE A C 1
ATOM 2086 O O . ILE A 1 248 ? -1.296 4.695 -8.016 1.00 88.88 248 ILE A O 1
ATOM 2090 N N . GLY A 1 249 ? -2.018 2.606 -7.641 1.00 86.12 249 GLY A N 1
ATOM 2091 C CA . GLY A 1 249 ? -3.119 3.013 -6.769 1.00 86.12 249 GLY A CA 1
ATOM 2092 C C . GLY A 1 249 ? -4.136 3.859 -7.525 1.00 86.12 249 GLY A C 1
ATOM 2093 O O . GLY A 1 249 ? -4.667 3.420 -8.542 1.00 86.12 249 GLY A O 1
ATOM 2094 N N . ASP A 1 250 ? -4.385 5.076 -7.050 1.00 86.12 250 ASP A N 1
ATOM 2095 C CA . ASP A 1 250 ? -5.319 6.021 -7.680 1.00 86.12 250 ASP A CA 1
ATOM 2096 C C . ASP A 1 250 ? -4.628 7.037 -8.595 1.00 86.12 250 ASP A C 1
ATOM 2098 O O . ASP A 1 250 ? -5.245 8.003 -9.044 1.00 86.12 250 ASP A O 1
ATOM 2102 N N . GLU A 1 251 ? -3.345 6.823 -8.876 1.00 89.38 251 GLU A N 1
ATOM 2103 C CA . GLU A 1 251 ? -2.505 7.740 -9.635 1.00 89.38 251 GLU A CA 1
ATOM 2104 C C . GLU A 1 251 ? -2.094 7.100 -10.964 1.00 89.38 251 GLU A C 1
ATOM 2106 O O . GLU A 1 251 ? -1.866 5.891 -11.063 1.00 89.38 251 GLU A O 1
ATOM 2111 N N . LEU A 1 252 ? -1.998 7.919 -12.011 1.00 91.81 252 LEU A N 1
ATOM 2112 C CA . LEU A 1 252 ? -1.358 7.530 -13.265 1.00 91.81 252 LEU A CA 1
ATOM 2113 C C . LEU A 1 252 ? 0.053 8.107 -13.268 1.00 91.81 252 LEU A C 1
ATOM 2115 O O . LEU A 1 252 ? 0.229 9.305 -13.059 1.00 91.81 252 LEU A O 1
ATOM 2119 N N . ILE A 1 253 ? 1.050 7.265 -13.511 1.00 92.56 253 ILE A N 1
ATOM 2120 C CA . ILE A 1 253 ? 2.459 7.639 -13.438 1.00 92.56 253 ILE A CA 1
ATOM 2121 C C . ILE A 1 253 ? 3.129 7.383 -14.781 1.00 92.56 253 ILE A C 1
ATOM 2123 O O . ILE A 1 253 ? 2.956 6.331 -15.395 1.00 92.56 253 ILE A O 1
ATOM 2127 N N . THR A 1 254 ? 3.914 8.351 -15.233 1.00 91.81 254 THR A N 1
ATOM 2128 C CA . THR A 1 254 ? 4.851 8.198 -16.348 1.00 91.81 254 THR A CA 1
ATOM 2129 C C . THR A 1 254 ? 6.199 8.763 -15.940 1.00 91.81 254 THR A C 1
ATOM 2131 O O . THR A 1 254 ? 6.281 9.667 -15.109 1.00 91.81 254 THR A O 1
ATOM 2134 N N . VAL A 1 255 ? 7.263 8.254 -16.543 1.00 90.38 255 VAL A N 1
ATOM 2135 C CA . VAL A 1 255 ? 8.597 8.838 -16.414 1.00 90.38 255 VAL A CA 1
ATOM 2136 C C . VAL A 1 255 ? 9.051 9.221 -17.794 1.00 90.38 255 VAL A C 1
ATOM 2138 O O . VAL A 1 255 ? 8.962 8.395 -18.689 1.00 90.38 255 VAL A O 1
ATOM 2141 N N . VAL A 1 256 ? 9.516 10.451 -17.972 1.00 88.19 256 VAL A N 1
ATOM 2142 C CA . VAL A 1 256 ? 9.990 10.946 -19.264 1.00 88.19 256 VAL A CA 1
ATOM 2143 C C . VAL A 1 256 ? 11.399 11.493 -19.155 1.00 88.19 256 VAL A C 1
ATOM 2145 O O . VAL A 1 256 ? 11.764 12.098 -18.148 1.00 88.19 256 VAL A O 1
ATOM 2148 N N . LEU A 1 257 ? 12.190 11.311 -20.207 1.00 84.69 257 LEU A N 1
ATOM 2149 C CA . LEU A 1 257 ? 13.416 12.082 -20.370 1.00 84.69 257 LEU A CA 1
ATOM 2150 C C . LEU A 1 257 ? 13.010 13.513 -20.730 1.00 84.69 257 LEU A C 1
ATOM 2152 O O . LEU A 1 257 ? 12.366 13.720 -21.759 1.00 84.69 257 LEU A O 1
ATOM 2156 N N . ASN A 1 258 ? 13.364 14.507 -19.911 1.00 81.94 258 ASN A N 1
ATOM 2157 C CA . ASN A 1 258 ? 12.988 15.904 -20.162 1.00 81.94 258 ASN A CA 1
ATOM 2158 C C . ASN A 1 258 ? 13.902 16.587 -21.189 1.00 81.94 258 ASN A C 1
ATOM 2160 O O . ASN A 1 258 ? 14.365 17.715 -21.031 1.00 81.94 258 ASN A O 1
ATOM 2164 N N . HIS A 1 259 ? 14.184 15.854 -22.255 1.00 74.31 259 HIS A N 1
ATOM 2165 C CA . HIS A 1 259 ? 14.885 16.317 -23.427 1.00 74.31 259 HIS A CA 1
ATOM 2166 C C . HIS A 1 259 ? 14.499 15.410 -24.591 1.00 74.31 259 HIS A C 1
ATOM 2168 O O . HIS A 1 259 ? 14.588 14.187 -24.478 1.00 74.31 259 HIS A O 1
ATOM 2174 N N . ASN A 1 260 ? 14.072 15.999 -25.708 1.00 68.19 260 ASN A N 1
ATOM 2175 C CA . ASN A 1 260 ? 13.775 15.237 -26.910 1.00 68.19 260 ASN A CA 1
ATOM 2176 C C . ASN A 1 260 ? 14.927 15.388 -27.920 1.00 68.19 260 ASN A C 1
ATOM 2178 O O . ASN A 1 260 ? 15.052 16.460 -28.513 1.00 68.19 260 ASN A O 1
ATOM 2182 N N . PRO A 1 261 ? 15.724 14.334 -28.177 1.00 63.59 261 PRO A N 1
ATOM 2183 C CA . PRO A 1 261 ? 16.845 14.418 -29.115 1.00 63.59 261 PRO A CA 1
ATOM 2184 C C . PRO A 1 261 ? 16.403 14.690 -30.558 1.00 63.59 261 PRO A C 1
ATOM 2186 O O . PRO A 1 261 ? 17.163 15.234 -31.351 1.00 63.59 261 PRO A O 1
ATOM 2189 N N . TRP A 1 262 ? 15.159 14.355 -30.903 1.00 64.31 262 TRP A N 1
ATOM 2190 C CA . TRP A 1 262 ? 14.584 14.590 -32.227 1.00 64.31 262 TRP A CA 1
ATOM 2191 C C . TRP A 1 262 ? 14.047 16.011 -32.397 1.00 64.31 262 TRP A C 1
ATOM 2193 O O . TRP A 1 262 ? 13.904 16.489 -33.520 1.00 64.31 262 TRP A O 1
ATOM 2203 N N . THR A 1 263 ? 13.718 16.680 -31.290 1.00 67.44 263 THR A N 1
ATOM 2204 C CA . THR A 1 263 ? 13.222 18.061 -31.268 1.00 67.44 263 THR A CA 1
ATOM 2205 C C . THR A 1 263 ? 13.756 18.789 -30.028 1.00 67.44 263 THR A C 1
ATOM 2207 O O . THR A 1 263 ? 12.997 18.966 -29.072 1.00 67.44 263 THR A O 1
ATOM 2210 N N . PRO A 1 264 ? 15.029 19.231 -30.017 1.00 69.19 264 PRO A N 1
ATOM 2211 C CA . PRO A 1 264 ? 15.678 19.780 -28.817 1.00 69.19 264 PRO A CA 1
ATOM 2212 C C . PRO A 1 264 ? 15.000 21.025 -28.226 1.00 69.19 264 PRO A C 1
ATOM 2214 O O . PRO A 1 264 ? 15.131 21.300 -27.036 1.00 69.19 264 PRO A O 1
ATOM 2217 N N . SER A 1 265 ? 14.250 21.774 -29.043 1.00 67.62 265 SER A N 1
ATOM 2218 C CA . SER A 1 265 ? 13.456 22.933 -28.612 1.00 67.62 265 SER A CA 1
ATOM 2219 C C . SER A 1 265 ? 12.179 22.562 -27.851 1.00 67.62 265 SER A C 1
ATOM 2221 O O . SER A 1 265 ? 11.607 23.410 -27.169 1.00 67.62 265 SER A O 1
ATOM 2223 N N . LYS A 1 266 ? 11.718 21.311 -27.953 1.00 69.12 266 LYS A N 1
ATOM 2224 C CA . LYS A 1 266 ? 10.539 20.819 -27.241 1.00 69.12 266 LYS A CA 1
ATOM 2225 C C . LYS A 1 266 ? 10.958 20.162 -25.941 1.00 69.12 266 LYS A C 1
ATOM 2227 O O . LYS A 1 266 ? 11.754 19.222 -25.935 1.00 69.12 266 LYS A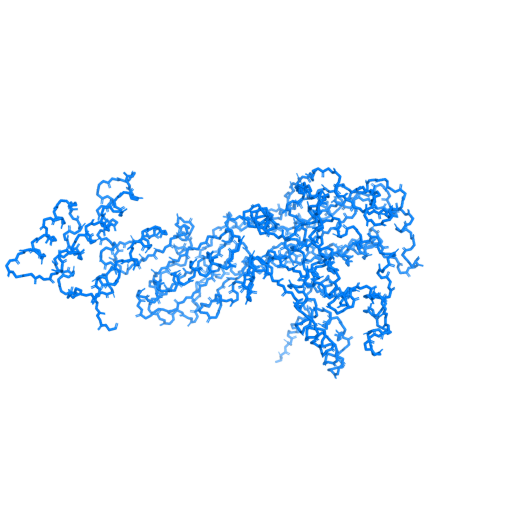 O 1
ATOM 2232 N N . ARG A 1 267 ? 10.351 20.610 -24.848 1.00 78.62 267 ARG A N 1
ATOM 2233 C CA . ARG A 1 267 ? 10.500 19.974 -23.546 1.00 78.62 267 ARG A CA 1
ATOM 2234 C C . ARG A 1 267 ? 9.266 19.112 -23.263 1.00 78.62 267 ARG A C 1
ATOM 2236 O O . ARG A 1 267 ? 8.161 19.655 -23.190 1.00 78.62 267 ARG A O 1
ATOM 2243 N N . PRO A 1 268 ? 9.418 17.774 -23.173 1.00 81.81 268 PRO A N 1
ATOM 2244 C CA . PRO A 1 268 ? 8.282 16.868 -23.046 1.00 81.81 268 PRO A CA 1
ATOM 2245 C C . PRO A 1 268 ? 7.354 17.200 -21.879 1.00 81.81 268 PRO A C 1
ATOM 2247 O O . PRO A 1 268 ? 6.143 17.116 -22.047 1.00 81.81 268 PRO A O 1
ATOM 2250 N N . VAL A 1 269 ? 7.888 17.611 -20.726 1.00 87.62 269 VAL A N 1
ATOM 2251 C CA . VAL A 1 269 ? 7.081 17.910 -19.531 1.00 87.62 269 VAL A CA 1
ATOM 2252 C C . VAL A 1 269 ? 6.122 19.070 -19.781 1.00 87.62 269 VAL A C 1
ATOM 2254 O O . VAL A 1 269 ? 4.913 18.928 -19.594 1.00 87.62 269 VAL A O 1
ATOM 2257 N N . GLU A 1 270 ? 6.644 20.201 -20.244 1.00 88.44 270 GLU A N 1
ATOM 2258 C CA . GLU A 1 270 ? 5.873 21.417 -20.489 1.00 88.44 270 GLU A CA 1
ATOM 2259 C C . GLU A 1 270 ? 4.834 21.187 -21.596 1.00 88.44 270 GLU A C 1
ATOM 2261 O O . GLU A 1 270 ? 3.679 21.593 -21.465 1.00 88.44 270 GLU A O 1
ATOM 2266 N N . ASP A 1 271 ? 5.202 20.447 -22.644 1.00 87.00 271 ASP A N 1
ATOM 2267 C CA . ASP A 1 271 ? 4.291 20.062 -23.722 1.00 87.00 271 ASP A CA 1
ATOM 2268 C C . ASP A 1 271 ? 3.169 19.114 -23.256 1.00 87.00 271 ASP A C 1
ATOM 2270 O O . ASP A 1 271 ? 2.030 19.250 -23.712 1.00 87.00 271 ASP A O 1
ATOM 2274 N N . ILE A 1 272 ? 3.466 18.158 -22.366 1.00 89.56 272 ILE A N 1
ATOM 2275 C CA . ILE A 1 272 ? 2.467 17.259 -21.764 1.00 89.56 272 ILE A CA 1
ATOM 2276 C C . ILE A 1 272 ? 1.480 18.070 -20.920 1.00 89.56 272 ILE A C 1
ATOM 2278 O O . ILE A 1 272 ? 0.267 17.917 -21.080 1.00 89.56 272 ILE A O 1
ATOM 2282 N N . ILE A 1 273 ? 1.982 18.950 -20.047 1.00 89.19 273 ILE A N 1
ATOM 2283 C CA . ILE A 1 273 ? 1.147 19.797 -19.184 1.00 89.19 273 ILE A CA 1
ATOM 2284 C C . ILE A 1 273 ? 0.259 20.705 -20.037 1.00 89.19 273 ILE A C 1
ATOM 2286 O O . ILE A 1 273 ? -0.945 20.796 -19.783 1.00 89.19 273 ILE A O 1
ATOM 2290 N N . ALA A 1 274 ? 0.818 21.334 -21.075 1.00 87.69 274 ALA A N 1
ATOM 2291 C CA . ALA A 1 274 ? 0.072 22.193 -21.987 1.00 87.69 274 ALA A CA 1
ATOM 2292 C C . ALA A 1 274 ? -1.034 21.423 -22.724 1.00 87.69 274 ALA A C 1
ATOM 2294 O O . ALA A 1 274 ? -2.166 21.903 -22.812 1.00 87.69 274 ALA A O 1
ATOM 2295 N N . GLU A 1 275 ? -0.750 20.210 -23.206 1.00 86.06 275 GLU A N 1
ATOM 2296 C CA . GLU A 1 275 ? -1.732 19.410 -23.940 1.00 86.06 275 GLU A CA 1
ATOM 2297 C C . GLU A 1 275 ? -2.865 18.910 -23.036 1.00 86.06 275 GLU A C 1
ATOM 2299 O O . GLU A 1 275 ? -4.045 19.016 -23.389 1.00 86.06 275 GLU A O 1
ATOM 2304 N N . ILE A 1 276 ? -2.532 18.434 -21.834 1.00 85.25 276 ILE A N 1
ATOM 2305 C CA . ILE A 1 276 ? -3.532 18.033 -20.838 1.00 85.25 276 ILE A CA 1
ATOM 2306 C C . ILE A 1 276 ? -4.380 19.241 -20.429 1.00 85.25 276 ILE A C 1
ATOM 2308 O O . ILE A 1 276 ? -5.603 19.119 -20.330 1.00 85.25 276 ILE A O 1
ATOM 2312 N N . SER A 1 277 ? -3.767 20.418 -20.279 1.00 83.19 277 SER A N 1
ATOM 2313 C CA . SER A 1 277 ? -4.472 21.677 -20.003 1.00 83.19 277 SER A CA 1
ATOM 2314 C C . SER A 1 277 ? -5.450 22.043 -21.104 1.00 83.19 277 SER A C 1
ATOM 2316 O O . SER A 1 277 ? -6.637 22.251 -20.847 1.00 83.19 277 SER A O 1
ATOM 2318 N N . ARG A 1 278 ? -4.987 22.022 -22.352 1.00 81.12 278 ARG A N 1
ATOM 2319 C CA . ARG A 1 278 ? -5.796 22.327 -23.531 1.00 81.12 278 ARG A CA 1
ATOM 2320 C C . ARG A 1 278 ? -7.018 21.416 -23.642 1.00 81.12 278 ARG A C 1
ATOM 2322 O O . ARG A 1 278 ? -8.098 21.878 -24.009 1.00 81.12 278 ARG A O 1
ATOM 2329 N N . ILE A 1 279 ? -6.859 20.122 -23.373 1.00 70.44 279 ILE A N 1
ATOM 2330 C CA . ILE A 1 279 ? -7.948 19.148 -23.503 1.00 70.44 279 ILE A CA 1
ATOM 2331 C C . ILE A 1 279 ? -8.912 19.233 -22.317 1.00 70.44 279 ILE A C 1
ATOM 2333 O O . ILE A 1 279 ? -10.127 19.204 -22.523 1.00 70.44 279 ILE A O 1
ATOM 2337 N N . SER A 1 280 ? -8.392 19.414 -21.103 1.00 68.31 280 SER A N 1
ATOM 2338 C CA . SER A 1 280 ? -9.206 19.527 -19.888 1.00 68.31 280 SER A CA 1
ATOM 2339 C C . SER A 1 280 ? -10.110 20.763 -19.914 1.00 68.31 280 SER A C 1
ATOM 2341 O O . SER A 1 280 ? -11.291 20.660 -19.574 1.00 68.31 280 SER A O 1
ATOM 2343 N N . SER A 1 281 ? -9.604 21.902 -20.403 1.00 65.88 281 SER A N 1
ATOM 2344 C CA . SER A 1 281 ? -10.384 23.140 -20.548 1.00 65.88 281 SER A CA 1
ATOM 2345 C C . SER A 1 281 ? -11.517 23.021 -21.572 1.00 65.88 281 SER A C 1
ATOM 2347 O O . SER A 1 281 ? -12.591 23.575 -21.367 1.00 65.88 281 SER A O 1
ATOM 2349 N N . LYS A 1 282 ? -11.328 22.252 -22.655 1.00 63.31 282 LYS A N 1
ATOM 2350 C CA . LYS A 1 282 ? -12.361 22.050 -23.692 1.00 63.31 282 LYS A CA 1
ATOM 2351 C C . LYS A 1 282 ? -13.513 21.146 -23.248 1.00 63.31 282 LYS A C 1
ATOM 2353 O O . LYS A 1 282 ? -14.572 21.174 -23.865 1.00 63.31 282 LYS A O 1
ATOM 2358 N N . ARG A 1 283 ? -13.303 20.312 -22.228 1.00 57.91 283 ARG A N 1
ATOM 2359 C CA . ARG A 1 283 ? -14.259 19.275 -21.805 1.00 57.91 283 ARG A CA 1
ATOM 2360 C C . ARG A 1 283 ? -14.936 19.560 -20.461 1.00 57.91 283 ARG A C 1
ATOM 2362 O O . ARG A 1 283 ? -15.655 18.693 -19.975 1.00 57.91 283 ARG A O 1
ATOM 2369 N N . GLY A 1 284 ? -14.709 20.732 -19.856 1.00 53.94 284 GLY A N 1
ATOM 2370 C CA . GLY A 1 284 ? -15.230 21.056 -18.518 1.00 53.94 284 GLY A CA 1
ATOM 2371 C C . GLY A 1 284 ? -14.769 20.051 -17.453 1.00 53.94 284 GLY A C 1
ATOM 2372 O O . GLY A 1 284 ? -15.556 19.640 -16.603 1.00 53.94 284 GLY A O 1
ATOM 2373 N N . GLY A 1 285 ? -13.525 19.570 -17.581 1.00 55.25 285 GLY A N 1
ATOM 2374 C CA . GLY A 1 285 ? -13.028 18.375 -16.898 1.00 55.25 285 GLY A CA 1
ATOM 2375 C C . GLY A 1 285 ? -12.848 18.512 -15.383 1.00 55.25 285 GLY A C 1
ATOM 2376 O O . GLY A 1 285 ? -12.770 19.612 -14.838 1.00 55.25 285 GLY A O 1
ATOM 2377 N N . VAL A 1 286 ? -12.749 17.352 -14.724 1.00 61.50 286 VAL A N 1
ATOM 2378 C CA . VAL A 1 286 ? -12.398 17.177 -13.304 1.00 61.50 286 VAL A CA 1
ATOM 2379 C C . VAL A 1 286 ? -11.008 17.771 -13.038 1.00 61.50 286 VAL A C 1
ATOM 2381 O O . VAL A 1 286 ? -10.074 17.466 -13.779 1.00 61.50 286 VAL A O 1
ATOM 2384 N N . LYS A 1 287 ? -10.857 18.570 -11.972 1.00 74.31 287 LYS A N 1
ATOM 2385 C CA . LYS A 1 287 ? -9.565 19.107 -11.508 1.00 74.31 287 LYS A CA 1
ATOM 2386 C C . LYS A 1 287 ? -8.535 17.983 -11.346 1.00 74.31 287 LYS A C 1
ATOM 2388 O O . LYS A 1 287 ? -8.662 17.155 -10.448 1.00 74.31 287 LYS A O 1
ATOM 2393 N N . CYS A 1 288 ? -7.514 17.982 -12.195 1.00 83.50 288 CYS A N 1
ATOM 2394 C CA . CYS A 1 288 ? -6.367 17.086 -12.134 1.00 83.50 288 CYS A CA 1
ATOM 2395 C C . CYS A 1 288 ? -5.183 17.843 -11.530 1.00 83.50 288 CYS A C 1
ATOM 2397 O O . CYS A 1 288 ? -4.839 18.930 -11.995 1.00 83.50 288 CYS A O 1
ATOM 2399 N N . ALA A 1 289 ? -4.549 17.268 -10.515 1.00 88.12 289 ALA A N 1
ATOM 2400 C CA . ALA A 1 289 ? -3.245 17.708 -10.045 1.00 88.12 289 ALA A CA 1
ATOM 2401 C C . ALA A 1 289 ? -2.162 16.883 -10.751 1.00 88.12 289 ALA A C 1
ATOM 2403 O O . ALA A 1 289 ? -2.264 15.658 -10.840 1.00 88.12 289 ALA A O 1
ATOM 2404 N N . ILE A 1 290 ? -1.149 17.561 -11.278 1.00 91.69 290 ILE A N 1
ATOM 2405 C CA . ILE A 1 290 ? 0.007 16.965 -11.943 1.00 91.69 290 ILE A CA 1
ATOM 2406 C C . ILE A 1 290 ? 1.218 17.284 -11.079 1.00 91.69 290 ILE A C 1
ATOM 2408 O O . ILE A 1 290 ? 1.679 18.424 -11.062 1.00 91.69 290 ILE A O 1
ATOM 2412 N N . LYS A 1 291 ? 1.726 16.289 -10.355 1.00 92.88 291 LYS A N 1
ATOM 2413 C CA . LYS A 1 291 ? 2.988 16.418 -9.626 1.00 92.88 291 LYS A CA 1
ATOM 2414 C C . LYS A 1 291 ? 4.136 16.024 -10.552 1.00 92.88 291 LYS A C 1
ATOM 2416 O O . LYS A 1 291 ? 4.087 14.956 -11.159 1.00 92.88 291 LYS A O 1
ATOM 2421 N N . VAL A 1 292 ? 5.152 16.871 -10.650 1.00 93.62 292 VAL A N 1
ATOM 2422 C CA . VAL A 1 292 ? 6.373 16.635 -11.425 1.00 93.62 292 VAL A CA 1
ATOM 2423 C C . VAL A 1 292 ? 7.542 16.535 -10.456 1.00 93.62 292 VAL A C 1
ATOM 2425 O O . VAL A 1 292 ? 7.774 17.447 -9.671 1.00 93.62 292 VAL A O 1
ATOM 2428 N N . ILE A 1 293 ? 8.276 15.425 -10.502 1.00 92.62 293 ILE A N 1
ATOM 2429 C CA . ILE A 1 293 ? 9.512 15.227 -9.737 1.00 92.62 293 ILE A CA 1
ATOM 2430 C C . ILE A 1 293 ? 10.665 15.160 -10.734 1.00 92.62 293 ILE A C 1
ATOM 2432 O O . ILE A 1 293 ? 10.768 14.203 -11.506 1.00 92.62 293 ILE A O 1
ATOM 2436 N N . ARG A 1 294 ? 11.525 16.177 -10.726 1.00 91.94 294 ARG A N 1
ATOM 2437 C CA . ARG A 1 294 ? 12.682 16.299 -11.620 1.00 91.94 294 ARG A CA 1
ATOM 2438 C C . ARG A 1 294 ? 13.910 15.685 -10.962 1.00 91.94 294 ARG A C 1
ATOM 2440 O O . ARG A 1 294 ? 14.298 16.079 -9.864 1.00 91.94 294 ARG A O 1
ATOM 2447 N N . VAL A 1 295 ? 14.522 14.720 -11.637 1.00 90.31 295 VAL A N 1
ATOM 2448 C CA . VAL A 1 295 ? 15.644 13.922 -11.143 1.00 90.31 295 VAL A CA 1
ATOM 2449 C C . VAL A 1 295 ? 16.801 14.019 -12.127 1.00 90.31 295 VAL A C 1
ATOM 2451 O O . VAL A 1 295 ? 16.728 13.505 -13.243 1.00 90.31 295 VAL A O 1
ATOM 2454 N N . LYS A 1 296 ? 17.906 14.633 -11.703 1.00 88.94 296 LYS A N 1
ATOM 2455 C CA . LYS A 1 296 ? 19.140 14.655 -12.493 1.00 88.94 296 LYS A CA 1
ATOM 2456 C C . LYS A 1 296 ? 19.977 13.415 -12.228 1.00 88.94 296 LYS A C 1
ATOM 2458 O O . LYS A 1 296 ? 20.241 13.058 -11.073 1.00 88.94 296 LYS A O 1
ATOM 2463 N N . LEU A 1 297 ? 20.417 12.778 -13.306 1.00 87.00 297 LEU A N 1
ATOM 2464 C CA . LEU A 1 297 ? 21.311 11.632 -13.253 1.00 87.00 297 LEU A CA 1
ATOM 2465 C C . LEU A 1 297 ? 22.724 12.019 -13.684 1.00 87.00 297 LEU A C 1
ATOM 2467 O O . LEU A 1 297 ? 22.899 12.904 -14.507 1.00 87.00 297 LEU A O 1
ATOM 2471 N N . LYS A 1 298 ? 23.737 11.308 -13.185 1.00 85.44 298 LYS A N 1
ATOM 2472 C CA . LYS A 1 298 ? 25.125 11.406 -13.667 1.00 85.44 298 LYS A CA 1
ATOM 2473 C C . LYS A 1 298 ? 25.771 10.026 -13.741 1.00 85.44 298 LYS A C 1
ATOM 2475 O O . LYS A 1 298 ? 25.494 9.169 -12.899 1.00 85.44 298 LYS A O 1
ATOM 2480 N N . LYS A 1 299 ? 26.656 9.808 -14.719 1.00 82.00 299 LYS A N 1
ATOM 2481 C CA . LYS A 1 299 ? 27.513 8.613 -14.758 1.00 82.00 299 LYS A CA 1
ATOM 2482 C C . LYS A 1 299 ? 28.640 8.743 -13.738 1.00 82.00 299 LYS A C 1
ATOM 2484 O O . LYS A 1 299 ? 29.371 9.730 -13.733 1.00 82.00 299 LYS A O 1
ATOM 2489 N N . LYS A 1 300 ? 28.823 7.724 -12.902 1.00 76.75 300 LYS A N 1
ATOM 2490 C CA . LYS A 1 300 ? 29.987 7.603 -12.015 1.00 76.75 300 LYS A CA 1
ATOM 2491 C C . LYS A 1 300 ? 30.717 6.284 -12.268 1.00 76.75 300 LYS A C 1
ATOM 2493 O O . LYS A 1 300 ? 30.056 5.275 -12.510 1.00 76.75 300 LYS A O 1
ATOM 2498 N N . PRO A 1 301 ? 32.058 6.251 -12.207 1.00 70.44 301 PRO A N 1
ATOM 2499 C CA . PRO A 1 301 ? 32.805 4.999 -12.234 1.00 70.44 301 PRO A CA 1
ATOM 2500 C C . PRO A 1 301 ? 32.593 4.234 -10.924 1.00 70.44 301 PRO A C 1
ATOM 2502 O O . PRO A 1 301 ? 32.550 4.822 -9.839 1.00 70.44 301 PRO A O 1
ATOM 2505 N N . SER A 1 302 ? 32.445 2.909 -11.000 1.00 64.81 302 SER A N 1
ATOM 2506 C CA . SER A 1 302 ? 32.375 2.060 -9.805 1.00 64.81 302 SER A CA 1
ATOM 2507 C C . SER A 1 302 ? 33.683 1.314 -9.636 1.00 64.81 302 SER A C 1
ATOM 2509 O O . SER A 1 302 ? 33.936 0.357 -10.368 1.00 64.81 302 SER A O 1
ATOM 2511 N N . LYS A 1 303 ? 34.476 1.664 -8.615 1.00 60.38 303 LYS A N 1
ATOM 2512 C CA . LYS A 1 303 ? 35.637 0.844 -8.216 1.00 60.38 303 LYS A CA 1
ATOM 2513 C C . LYS A 1 303 ? 35.223 -0.619 -7.966 1.00 60.38 303 LYS A C 1
ATOM 2515 O O . LYS A 1 303 ? 35.947 -1.537 -8.323 1.00 60.38 303 LYS A O 1
ATOM 2520 N N . LYS A 1 304 ? 34.001 -0.837 -7.463 1.00 57.75 304 LYS A N 1
ATOM 2521 C CA . LYS A 1 304 ? 33.433 -2.158 -7.140 1.00 57.75 304 LYS A CA 1
ATOM 2522 C C . LYS A 1 304 ? 32.944 -2.968 -8.354 1.00 57.75 304 LYS A C 1
ATOM 2524 O O . LYS A 1 304 ? 32.763 -4.176 -8.237 1.00 57.75 304 LYS A O 1
ATOM 2529 N N . ARG A 1 305 ? 32.746 -2.341 -9.523 1.00 58.03 305 ARG A N 1
ATOM 2530 C CA . ARG A 1 305 ? 32.428 -3.022 -10.800 1.00 58.03 305 ARG A CA 1
ATOM 2531 C C . ARG A 1 305 ? 33.614 -3.014 -11.771 1.00 58.03 305 ARG A C 1
ATOM 2533 O O . ARG A 1 305 ? 33.406 -2.949 -12.981 1.00 58.03 305 ARG A O 1
ATOM 2540 N N . GLY A 1 306 ? 34.844 -3.006 -11.251 1.00 60.53 306 GLY A N 1
ATOM 2541 C CA . GLY A 1 306 ? 36.051 -2.956 -12.083 1.00 60.53 306 GLY A CA 1
ATOM 2542 C C . GLY A 1 306 ? 36.119 -1.698 -12.953 1.00 60.53 306 GLY A C 1
ATOM 2543 O O . GLY A 1 306 ? 36.506 -1.770 -14.111 1.00 60.53 306 GLY A O 1
ATOM 2544 N N . GLY A 1 307 ? 35.643 -0.560 -12.439 1.00 62.34 307 GLY A N 1
ATOM 2545 C CA . GLY A 1 307 ? 35.651 0.726 -13.139 1.00 62.34 307 GLY A CA 1
ATOM 2546 C C . GLY A 1 307 ? 34.452 0.990 -14.055 1.00 62.34 307 GLY A C 1
ATOM 2547 O O . GLY A 1 307 ? 34.314 2.115 -14.530 1.00 62.34 307 GLY A O 1
ATOM 2548 N N . ARG A 1 308 ? 33.543 0.023 -14.272 1.00 66.50 308 ARG A N 1
ATOM 2549 C CA . ARG A 1 308 ? 32.390 0.222 -15.174 1.00 66.50 308 ARG A CA 1
ATOM 2550 C C . ARG A 1 308 ? 31.499 1.395 -14.717 1.00 66.50 308 ARG A C 1
ATOM 2552 O O . ARG A 1 308 ? 31.128 1.435 -13.535 1.00 66.50 308 ARG A O 1
ATOM 2559 N N . PRO A 1 309 ? 31.138 2.327 -15.623 1.00 69.50 309 PRO A N 1
ATOM 2560 C CA . PRO A 1 309 ? 30.274 3.456 -15.298 1.00 69.50 309 PRO A CA 1
ATOM 2561 C C . PRO A 1 309 ? 28.828 3.006 -15.049 1.00 69.50 309 PRO A C 1
ATOM 2563 O O . PRO A 1 309 ? 28.360 2.026 -15.627 1.00 69.50 309 PRO A O 1
ATOM 2566 N N . TYR A 1 310 ? 28.115 3.723 -14.185 1.00 74.38 310 TYR A N 1
ATOM 2567 C CA . TYR A 1 310 ? 26.692 3.515 -13.890 1.00 74.38 310 TYR A CA 1
ATOM 2568 C C . TYR A 1 310 ? 26.019 4.852 -13.557 1.00 74.38 310 TYR A C 1
ATOM 2570 O O . TYR A 1 310 ? 26.690 5.809 -13.168 1.00 74.38 310 TYR A O 1
ATOM 2578 N N . TRP A 1 311 ? 24.696 4.910 -13.713 1.00 80.25 311 TRP A N 1
ATOM 2579 C CA . TRP A 1 311 ? 23.894 6.099 -13.426 1.00 80.25 311 TRP A CA 1
ATOM 2580 C C . TRP A 1 311 ? 23.556 6.220 -11.937 1.00 80.25 311 TRP A C 1
ATOM 2582 O O . TRP A 1 311 ? 23.232 5.225 -11.285 1.00 80.25 311 TRP A O 1
ATOM 2592 N N . VAL A 1 312 ? 23.605 7.448 -11.417 1.00 79.69 312 VAL A N 1
ATOM 2593 C CA . VAL A 1 312 ? 23.143 7.812 -10.067 1.00 79.69 312 VAL A CA 1
ATOM 2594 C C . VAL A 1 312 ? 22.349 9.096 -10.078 1.00 79.69 312 VAL A C 1
ATOM 2596 O O . VAL A 1 312 ? 22.660 9.994 -10.855 1.00 79.69 312 VAL A O 1
ATOM 2599 N N . VAL A 1 313 ? 21.424 9.222 -9.129 1.00 83.06 313 VAL A N 1
ATOM 2600 C CA . VAL A 1 313 ? 20.827 10.508 -8.761 1.00 83.06 313 VAL A CA 1
ATOM 2601 C C . VAL A 1 313 ? 21.911 11.400 -8.143 1.00 83.06 313 VAL A C 1
ATOM 2603 O O . VAL A 1 313 ? 22.513 11.066 -7.112 1.00 83.06 313 VAL A O 1
ATOM 2606 N N . CYS A 1 314 ? 22.238 12.511 -8.804 1.00 79.38 314 CYS A N 1
ATOM 2607 C CA . CYS A 1 314 ? 23.350 13.365 -8.383 1.00 79.38 314 CYS A CA 1
ATOM 2608 C C . CYS A 1 314 ? 22.932 14.440 -7.371 1.00 79.38 314 CYS A C 1
ATOM 2610 O O . CYS A 1 314 ? 23.693 14.688 -6.433 1.00 79.38 314 CYS A O 1
ATOM 2612 N N . GLU A 1 315 ? 21.716 14.967 -7.483 1.00 81.94 315 GLU A N 1
ATOM 2613 C CA . GLU A 1 315 ? 21.162 16.067 -6.677 1.00 81.94 315 GLU A CA 1
ATOM 2614 C C . GLU A 1 315 ? 19.832 15.661 -6.027 1.00 81.94 315 GLU A C 1
ATOM 2616 O O . GLU A 1 315 ? 19.216 14.675 -6.437 1.00 81.94 315 GLU A O 1
ATOM 2621 N N . SER A 1 316 ? 19.392 16.408 -5.011 1.00 83.50 316 SER A N 1
ATOM 2622 C CA . SER A 1 316 ? 18.039 16.249 -4.468 1.00 83.50 316 SER A CA 1
ATOM 2623 C C . SER A 1 316 ? 17.000 16.579 -5.551 1.00 83.50 316 SER A C 1
ATOM 2625 O O . SER A 1 316 ? 17.165 17.587 -6.242 1.00 83.50 316 SER A O 1
ATOM 2627 N N . PRO A 1 317 ? 15.944 15.766 -5.717 1.00 86.75 317 PRO A N 1
ATOM 2628 C CA . PRO A 1 317 ? 14.895 16.032 -6.691 1.00 86.75 317 PRO A CA 1
ATOM 2629 C C . PRO A 1 317 ? 14.184 17.365 -6.443 1.00 86.75 317 PRO A C 1
ATOM 2631 O O . PRO A 1 317 ? 13.980 17.757 -5.294 1.00 86.75 317 PRO A O 1
ATOM 2634 N N . VAL A 1 318 ? 13.758 18.021 -7.522 1.00 89.75 318 VAL A N 1
ATOM 2635 C CA . VAL A 1 318 ? 12.889 19.208 -7.463 1.00 89.75 318 VAL A CA 1
ATOM 2636 C C . VAL A 1 318 ? 11.447 18.766 -7.683 1.00 89.75 318 VAL A C 1
ATOM 2638 O O . VAL A 1 318 ? 11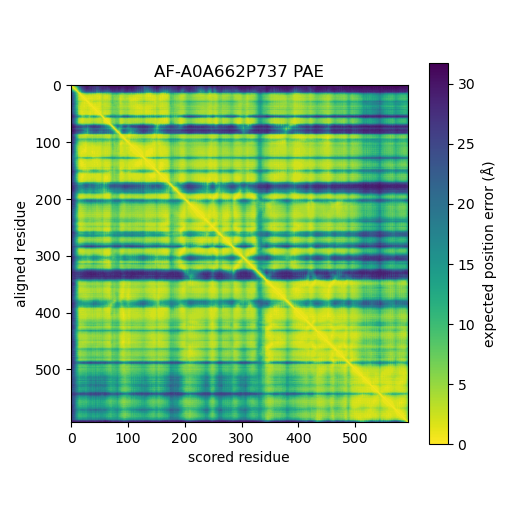.174 18.025 -8.627 1.00 89.75 318 VAL A O 1
ATOM 2641 N N . GLU A 1 319 ? 10.531 19.202 -6.819 1.00 91.25 319 GLU A N 1
ATOM 2642 C CA . GLU A 1 319 ? 9.106 18.879 -6.919 1.00 91.25 319 GLU A CA 1
ATOM 2643 C C . GLU A 1 319 ? 8.282 20.110 -7.312 1.00 91.25 319 GLU A C 1
ATOM 2645 O O . GLU A 1 319 ? 8.389 21.164 -6.689 1.00 91.25 319 GLU A O 1
ATOM 2650 N N . GLU A 1 320 ? 7.422 19.954 -8.314 1.00 92.31 320 GLU A N 1
ATOM 2651 C CA . GLU A 1 320 ? 6.495 20.977 -8.805 1.00 92.31 320 GLU A CA 1
ATOM 2652 C C . GLU A 1 320 ? 5.079 20.388 -8.853 1.00 92.31 320 GLU A C 1
ATOM 2654 O O . GLU A 1 320 ? 4.900 19.189 -9.087 1.00 92.31 320 GLU A O 1
ATOM 2659 N N . GLU A 1 321 ? 4.052 21.212 -8.643 1.00 90.31 321 GLU A N 1
ATOM 2660 C CA . GLU A 1 321 ? 2.658 20.787 -8.777 1.00 90.31 321 GLU A CA 1
ATOM 2661 C C . GLU A 1 321 ? 1.870 21.761 -9.651 1.00 90.31 321 GLU A C 1
ATOM 2663 O O . GLU A 1 321 ? 1.855 22.969 -9.419 1.00 90.31 321 GLU A O 1
ATOM 2668 N N . TYR A 1 322 ? 1.184 21.210 -10.647 1.00 87.50 322 TYR A N 1
ATOM 2669 C CA . TYR A 1 322 ? 0.335 21.942 -11.576 1.00 87.50 322 TYR A CA 1
ATOM 2670 C C . TYR A 1 322 ? -1.114 21.510 -11.395 1.00 87.50 322 TYR A C 1
ATOM 2672 O O . TYR A 1 322 ? -1.405 20.329 -11.206 1.00 87.50 322 TYR A O 1
ATOM 2680 N N . TYR A 1 323 ? -2.039 22.457 -11.508 1.00 83.69 323 TYR A N 1
ATOM 2681 C CA . TYR A 1 323 ? -3.468 22.184 -11.432 1.00 83.69 323 TYR A CA 1
ATOM 2682 C C . TYR A 1 323 ? -4.122 22.482 -12.769 1.00 83.69 323 TYR A C 1
ATOM 2684 O O . TYR A 1 323 ? -3.974 23.570 -13.320 1.00 83.69 323 TYR A O 1
ATOM 2692 N N . VAL A 1 324 ? -4.857 21.501 -13.277 1.00 79.38 324 VAL A N 1
ATOM 2693 C CA . VAL A 1 324 ? -5.470 21.547 -14.597 1.00 79.38 324 VAL A CA 1
ATOM 2694 C C . VAL A 1 324 ? -6.961 21.233 -14.499 1.00 79.38 324 VAL A C 1
ATOM 2696 O O . VAL A 1 324 ? -7.363 20.332 -13.766 1.00 79.38 324 VAL A O 1
ATOM 2699 N N . GLY A 1 325 ? -7.785 21.944 -15.273 1.00 69.56 325 GLY A N 1
ATOM 2700 C CA . GLY A 1 325 ? -9.237 21.761 -15.309 1.00 69.56 325 GLY A CA 1
ATOM 2701 C C . GLY A 1 325 ? -9.985 22.569 -14.244 1.00 69.56 325 GLY A C 1
ATOM 2702 O O . GLY A 1 325 ? -9.407 23.376 -13.519 1.00 69.56 325 GLY A O 1
ATOM 2703 N N . SER A 1 326 ? -11.296 22.361 -14.170 1.00 58.44 326 SER A N 1
ATOM 2704 C CA . SER A 1 326 ? -12.194 23.036 -13.226 1.00 58.44 326 SER A CA 1
ATOM 2705 C C . SER A 1 326 ? -12.515 22.132 -12.034 1.00 58.44 326 SER A C 1
ATOM 2707 O O . SER A 1 326 ? -12.562 20.908 -12.166 1.00 58.44 326 SER A O 1
ATOM 2709 N N . SER A 1 327 ? -12.763 22.706 -10.853 1.00 56.50 327 SER A N 1
ATOM 2710 C CA . SER A 1 327 ? -13.324 21.931 -9.740 1.00 56.50 327 SER A CA 1
ATOM 2711 C C . SER A 1 327 ? -14.628 21.263 -10.185 1.00 56.50 327 SER A C 1
ATOM 2713 O O . SER A 1 327 ? -15.441 21.854 -10.899 1.00 56.50 327 SER A O 1
ATOM 2715 N N . VAL A 1 328 ? -14.817 19.999 -9.797 1.00 46.59 328 VAL A N 1
ATOM 2716 C CA . VAL A 1 328 ? -16.086 19.312 -10.046 1.00 46.59 328 VAL A CA 1
ATOM 2717 C C . VAL A 1 328 ? -17.155 20.063 -9.268 1.00 46.59 328 VAL A C 1
ATOM 2719 O O . VAL A 1 328 ? -17.093 20.112 -8.042 1.00 46.59 328 VAL A O 1
ATOM 2722 N N . ARG A 1 329 ? -18.125 20.657 -9.971 1.00 43.97 329 ARG A N 1
ATOM 2723 C CA . ARG A 1 329 ? -19.327 21.180 -9.318 1.00 43.97 329 ARG A CA 1
ATOM 2724 C C . ARG A 1 329 ? -20.058 20.026 -8.641 1.00 43.97 329 ARG A C 1
ATOM 2726 O O . ARG A 1 329 ? -20.216 18.954 -9.230 1.00 43.97 329 ARG A O 1
ATOM 2733 N N . GLU A 1 330 ? -20.473 20.273 -7.406 1.00 40.69 330 GLU A N 1
ATOM 2734 C CA . GLU A 1 330 ? -21.200 19.349 -6.543 1.00 40.69 330 GLU A CA 1
ATOM 2735 C C . GLU A 1 330 ? -22.323 18.635 -7.307 1.00 40.69 330 GLU A C 1
ATOM 2737 O O . GLU A 1 330 ? -23.117 19.237 -8.034 1.00 40.69 330 GLU A O 1
ATOM 2742 N N . GLY A 1 331 ? -22.368 17.309 -7.187 1.00 36.94 331 GLY A N 1
ATOM 2743 C CA . GLY A 1 331 ? -23.399 16.514 -7.836 1.00 36.94 331 GLY A CA 1
ATOM 2744 C C . GLY A 1 331 ? -24.747 16.697 -7.140 1.00 36.94 331 GLY A C 1
ATOM 2745 O O . GLY A 1 331 ? -24.878 16.368 -5.967 1.00 36.94 331 GLY A O 1
ATOM 2746 N N . GLY A 1 332 ? -25.757 17.137 -7.893 1.00 37.41 332 GLY A N 1
ATOM 2747 C CA . GLY A 1 332 ? -27.142 17.245 -7.430 1.00 37.41 332 GLY A CA 1
ATOM 2748 C C . GLY A 1 332 ? -27.800 15.920 -7.003 1.00 37.41 332 GLY A C 1
ATOM 2749 O O . GLY A 1 332 ? -27.360 14.812 -7.337 1.00 37.41 332 GLY A O 1
ATOM 2750 N N . VAL A 1 333 ? -28.898 16.076 -6.260 1.00 30.89 333 VAL A N 1
ATOM 2751 C CA . VAL A 1 333 ? -29.625 15.063 -5.479 1.00 30.89 333 VAL A CA 1
ATOM 2752 C C . VAL A 1 333 ? -30.248 13.951 -6.346 1.00 30.89 333 VAL A C 1
ATOM 2754 O O . VAL A 1 333 ? -31.230 14.166 -7.043 1.00 30.89 333 VAL A O 1
ATOM 2757 N N . GLY A 1 334 ? -29.728 12.717 -6.260 1.00 38.12 334 GLY A N 1
ATOM 2758 C CA . GLY A 1 334 ? -30.408 11.493 -6.751 1.00 38.12 334 GLY A CA 1
ATOM 2759 C C . GLY A 1 334 ? -31.128 10.690 -5.649 1.00 38.12 334 GLY A C 1
ATOM 2760 O O . GLY A 1 334 ? -31.005 11.027 -4.479 1.00 38.12 334 GLY A O 1
ATOM 2761 N N . LYS A 1 335 ? -31.845 9.600 -5.966 1.00 34.00 335 LYS A N 1
ATOM 2762 C CA . LYS A 1 335 ? -32.412 8.677 -4.950 1.00 34.00 335 LYS A CA 1
ATOM 2763 C C . LYS A 1 335 ? -31.332 7.742 -4.373 1.00 34.00 335 LYS A C 1
ATOM 2765 O O . LYS A 1 335 ? -30.392 7.367 -5.074 1.00 34.00 335 LYS A O 1
ATOM 2770 N N . ALA A 1 336 ? -31.451 7.406 -3.086 1.00 35.75 336 ALA A N 1
ATOM 2771 C CA . ALA A 1 336 ? -30.549 6.494 -2.380 1.00 35.75 336 ALA A CA 1
ATOM 2772 C C . ALA A 1 336 ? -30.801 5.038 -2.791 1.00 35.75 336 ALA A C 1
ATOM 2774 O O . ALA A 1 336 ? -31.951 4.634 -2.937 1.00 35.75 336 ALA A O 1
ATOM 2775 N N . GLU A 1 337 ? -29.739 4.249 -2.941 1.00 46.03 337 GLU A N 1
ATOM 2776 C CA . GLU A 1 337 ? -29.853 2.811 -3.175 1.00 46.03 337 GLU A CA 1
ATOM 2777 C C . GLU A 1 337 ? -28.929 2.060 -2.218 1.00 46.03 337 GLU A C 1
ATOM 2779 O O . GLU A 1 337 ? -27.755 2.405 -2.043 1.00 46.03 337 GLU A O 1
ATOM 2784 N N . TRP A 1 338 ? -29.522 1.079 -1.549 1.00 52.69 338 TRP A N 1
ATOM 2785 C CA . TRP A 1 338 ? -28.945 0.309 -0.460 1.00 52.69 338 TRP A CA 1
ATOM 2786 C C . TRP A 1 338 ? -28.135 -0.866 -1.016 1.00 52.69 338 TRP A C 1
ATOM 2788 O O . TRP A 1 338 ? -28.559 -1.544 -1.948 1.00 52.69 338 TRP A O 1
ATOM 2798 N N . VAL A 1 339 ? -26.964 -1.137 -0.436 1.00 54.34 339 VAL A N 1
ATOM 2799 C CA . VAL A 1 339 ? -26.199 -2.359 -0.724 1.00 54.34 339 VAL A CA 1
ATOM 2800 C C . VAL A 1 339 ? -26.975 -3.561 -0.173 1.00 54.34 339 VAL A C 1
ATOM 2802 O O . VAL A 1 339 ? -27.437 -3.525 0.967 1.00 54.34 339 VAL A O 1
ATOM 2805 N N . SER A 1 340 ? -27.077 -4.644 -0.946 1.00 48.06 340 SER A N 1
ATOM 2806 C CA . SER A 1 340 ? -27.787 -5.888 -0.594 1.00 48.06 340 SER A CA 1
ATOM 2807 C C . SER A 1 340 ? -27.330 -6.558 0.711 1.00 48.06 340 SER A C 1
ATOM 2809 O O . SER A 1 340 ? -28.017 -7.444 1.210 1.00 48.06 340 SER A O 1
ATOM 2811 N N . ASP A 1 341 ? -26.190 -6.142 1.267 1.00 50.56 341 ASP A N 1
ATOM 2812 C CA . ASP A 1 341 ? -25.585 -6.660 2.500 1.00 50.56 341 ASP A CA 1
ATOM 2813 C C . ASP A 1 341 ? -26.063 -5.972 3.781 1.00 50.56 341 ASP A C 1
ATOM 2815 O O . ASP A 1 341 ? -25.802 -6.452 4.883 1.00 50.56 341 ASP A O 1
ATOM 2819 N N . MET A 1 342 ? -26.856 -4.907 3.652 1.00 58.81 342 MET A N 1
ATOM 2820 C CA . MET A 1 342 ? -27.542 -4.258 4.775 1.00 58.81 342 MET A CA 1
ATOM 2821 C C . MET A 1 342 ? -28.812 -5.006 5.219 1.00 58.81 342 MET A C 1
ATOM 2823 O O . MET A 1 342 ? -29.676 -4.441 5.877 1.00 58.81 342 MET A O 1
ATOM 2827 N N . ARG A 1 343 ? -28.933 -6.300 4.879 1.00 65.38 343 ARG A N 1
ATOM 2828 C CA . ARG A 1 343 ? -30.025 -7.181 5.341 1.00 65.38 343 ARG A CA 1
ATOM 2829 C C . ARG A 1 343 ? -29.990 -7.418 6.852 1.00 65.38 343 ARG A C 1
ATOM 2831 O O . ARG A 1 343 ? -31.010 -7.757 7.442 1.00 65.38 343 ARG A O 1
ATOM 2838 N N . LYS A 1 344 ? -28.819 -7.271 7.480 1.00 78.00 344 LYS A N 1
ATOM 2839 C CA . LYS A 1 344 ? -28.674 -7.307 8.940 1.00 78.00 344 LYS A CA 1
ATOM 2840 C C . LYS A 1 344 ? -29.046 -5.946 9.517 1.00 78.00 344 LYS A C 1
ATOM 2842 O O . LYS A 1 344 ? -28.660 -4.922 8.970 1.00 78.00 344 LYS A O 1
ATOM 2847 N N . ARG A 1 345 ? -29.743 -5.946 10.657 1.00 83.25 345 ARG A N 1
ATOM 2848 C CA . ARG A 1 345 ? -30.206 -4.725 11.339 1.00 83.25 345 ARG A CA 1
ATOM 2849 C C . ARG A 1 345 ? -29.065 -3.782 11.727 1.00 83.25 345 ARG A C 1
ATOM 2851 O O . ARG A 1 345 ? -29.261 -2.574 11.711 1.00 83.25 345 ARG A O 1
ATOM 2858 N N . THR A 1 346 ? -27.895 -4.326 12.050 1.00 88.25 346 THR A N 1
ATOM 2859 C CA . THR A 1 346 ? -26.707 -3.566 12.453 1.00 88.25 346 THR A CA 1
ATOM 2860 C C . THR A 1 346 ? -25.576 -3.840 11.472 1.00 88.25 346 THR A C 1
ATOM 2862 O O . THR A 1 346 ? -25.341 -4.989 11.084 1.00 88.25 346 THR A O 1
ATOM 2865 N N . VAL A 1 347 ? -24.861 -2.789 11.085 1.00 91.12 347 VAL A N 1
ATOM 2866 C CA . VAL A 1 347 ? -23.733 -2.856 10.155 1.00 91.12 347 VAL A CA 1
ATOM 2867 C C . VAL A 1 347 ? -22.540 -2.081 10.708 1.00 91.12 347 VAL A C 1
ATOM 2869 O O . VAL A 1 347 ? -22.708 -1.075 11.396 1.00 91.12 347 VAL A O 1
ATOM 2872 N N . ALA A 1 348 ? -21.335 -2.559 10.410 1.00 93.81 348 ALA A N 1
ATOM 2873 C CA . ALA A 1 348 ? -20.098 -1.808 10.582 1.00 93.81 348 ALA A CA 1
ATOM 2874 C C . ALA A 1 348 ? -19.640 -1.284 9.223 1.00 93.81 348 ALA A C 1
ATOM 2876 O O . ALA A 1 348 ? -19.465 -2.065 8.286 1.00 93.81 348 ALA A O 1
ATOM 2877 N N . TRP A 1 349 ? -19.434 0.023 9.146 1.00 94.25 349 TRP A N 1
ATOM 2878 C CA . TRP A 1 349 ? -18.749 0.694 8.053 1.00 94.25 349 TRP A CA 1
ATOM 2879 C C . TRP A 1 349 ? -17.315 0.955 8.471 1.00 94.25 349 TRP A C 1
ATOM 2881 O O . TRP A 1 349 ? -17.084 1.619 9.476 1.00 94.25 349 TRP A O 1
ATOM 2891 N N . THR A 1 350 ? -16.362 0.453 7.704 1.00 95.88 350 THR A N 1
ATOM 2892 C CA . THR A 1 350 ? -14.942 0.581 8.022 1.00 95.88 350 THR A CA 1
ATOM 2893 C C . THR A 1 350 ? -14.267 1.399 6.939 1.00 95.88 350 THR A C 1
ATOM 2895 O O . THR A 1 350 ? -14.339 1.022 5.773 1.00 95.88 350 THR A O 1
ATOM 2898 N N . SER A 1 351 ? -13.609 2.493 7.313 1.00 95.25 351 SER A N 1
ATOM 2899 C CA . SER A 1 351 ? -12.712 3.240 6.434 1.00 95.25 351 SER A CA 1
ATOM 2900 C C . SER A 1 351 ? -11.278 2.851 6.733 1.00 95.25 351 SER A C 1
ATOM 2902 O O . SER A 1 351 ? -10.852 2.879 7.887 1.00 95.25 351 SER A O 1
ATOM 2904 N N . ILE A 1 352 ? -10.542 2.519 5.685 1.00 95.69 352 ILE A N 1
ATOM 2905 C CA . ILE A 1 352 ? -9.117 2.236 5.725 1.00 95.69 352 ILE A CA 1
ATOM 2906 C C . ILE A 1 352 ? -8.469 3.124 4.673 1.00 95.69 352 ILE A C 1
ATOM 2908 O O . ILE A 1 352 ? -8.816 3.048 3.497 1.00 95.69 352 ILE A O 1
ATOM 2912 N N . GLU A 1 353 ? -7.526 3.955 5.084 1.00 93.00 353 GLU A N 1
ATOM 2913 C CA . GLU A 1 353 ? -6.751 4.796 4.172 1.00 93.00 353 GLU A CA 1
ATOM 2914 C C . GLU A 1 353 ? -5.324 4.948 4.704 1.00 93.00 353 GLU A C 1
ATOM 2916 O O . GLU A 1 353 ? -5.131 5.006 5.918 1.00 93.00 353 GLU A O 1
ATOM 2921 N N . PRO A 1 354 ? -4.292 5.015 3.855 1.00 93.81 354 PRO A N 1
ATOM 2922 C CA . PRO A 1 354 ? -2.967 5.432 4.279 1.00 93.81 354 PRO A CA 1
ATOM 2923 C C . PRO A 1 354 ? -3.044 6.812 4.937 1.00 93.81 354 PRO A C 1
ATOM 2925 O O . PRO A 1 354 ? -3.723 7.721 4.451 1.00 93.81 354 PRO A O 1
ATOM 2928 N N . LYS A 1 355 ? -2.324 6.998 6.049 1.00 92.31 355 LYS A N 1
ATOM 2929 C CA . LYS A 1 355 ? -2.319 8.274 6.784 1.00 92.31 355 LYS A CA 1
ATOM 2930 C C . LYS A 1 355 ? -1.860 9.434 5.893 1.00 92.31 355 LYS A C 1
ATOM 2932 O O . LYS A 1 355 ? -2.297 10.575 6.056 1.00 92.31 355 LYS A O 1
ATOM 2937 N N . TYR A 1 356 ? -0.998 9.129 4.926 1.00 90.88 356 TYR A N 1
ATOM 2938 C CA . TYR A 1 356 ? -0.442 10.074 3.972 1.00 90.88 356 TYR A CA 1
ATOM 2939 C C . TYR A 1 356 ? -0.690 9.626 2.524 1.00 90.88 356 TYR A C 1
ATOM 2941 O O . TYR A 1 356 ? -0.881 8.445 2.261 1.00 90.88 356 TYR A O 1
ATOM 2949 N N . GLY A 1 357 ? -0.630 10.555 1.563 1.00 88.62 357 GLY A N 1
ATOM 2950 C CA . GLY A 1 357 ? -0.653 10.203 0.134 1.00 88.62 357 GLY A CA 1
ATOM 2951 C C . GLY A 1 357 ? 0.538 9.325 -0.282 1.00 88.62 357 GLY A C 1
ATOM 2952 O O . GLY A 1 357 ? 1.479 9.146 0.495 1.00 88.62 357 GLY A O 1
ATOM 2953 N N . LEU A 1 358 ? 0.520 8.796 -1.512 1.00 90.81 358 LEU A N 1
ATOM 2954 C CA . LEU A 1 358 ? 1.447 7.747 -1.961 1.00 90.81 358 LEU A CA 1
ATOM 2955 C C . LEU A 1 358 ? 2.923 8.122 -1.765 1.00 90.81 358 LEU A C 1
ATOM 2957 O O . LEU A 1 358 ? 3.664 7.368 -1.136 1.00 90.81 358 LEU A O 1
ATOM 2961 N N . THR A 1 359 ? 3.333 9.320 -2.202 1.00 90.31 359 THR A N 1
ATOM 2962 C CA . THR A 1 359 ? 4.713 9.819 -2.039 1.00 90.31 359 THR A CA 1
ATOM 2963 C C . THR A 1 359 ? 5.166 9.784 -0.578 1.00 90.31 359 THR A C 1
ATOM 2965 O O . THR A 1 359 ? 6.207 9.220 -0.249 1.00 90.31 359 THR A O 1
ATOM 2968 N N . LYS A 1 360 ? 4.359 10.347 0.325 1.00 91.56 360 LYS A N 1
ATOM 2969 C CA . LYS A 1 360 ? 4.722 10.449 1.739 1.00 91.56 360 LYS A CA 1
ATOM 2970 C C . LYS A 1 360 ? 4.646 9.091 2.440 1.00 91.56 360 LYS A C 1
ATOM 2972 O O . LYS A 1 360 ? 5.418 8.840 3.356 1.00 91.56 360 LYS A O 1
ATOM 2977 N N . SER A 1 361 ? 3.774 8.192 1.991 1.00 93.81 361 SER A N 1
ATOM 2978 C CA . SER A 1 361 ? 3.755 6.803 2.458 1.00 93.81 361 SER A CA 1
ATOM 2979 C C . SER A 1 361 ? 5.034 6.050 2.071 1.00 93.81 361 SER A C 1
ATOM 2981 O O . SER A 1 361 ? 5.563 5.320 2.906 1.00 93.81 361 SER A O 1
ATOM 2983 N N . CYS A 1 362 ? 5.597 6.296 0.879 1.00 92.50 362 CYS A N 1
ATOM 2984 C CA . CYS A 1 362 ? 6.916 5.773 0.491 1.00 92.50 362 CYS A CA 1
ATOM 2985 C C . CYS A 1 362 ? 8.020 6.280 1.427 1.00 92.50 362 CYS A C 1
ATOM 2987 O O . CYS A 1 362 ? 8.785 5.484 1.967 1.00 92.50 362 CYS A O 1
ATOM 2989 N N . GLU A 1 363 ? 8.045 7.589 1.696 1.00 90.00 363 GLU A N 1
ATOM 2990 C CA . GLU A 1 363 ? 8.982 8.189 2.653 1.00 90.00 363 GLU A CA 1
ATOM 2991 C C . GLU A 1 363 ? 8.897 7.538 4.036 1.00 90.00 363 GLU A C 1
ATOM 2993 O O . GLU A 1 363 ? 9.922 7.173 4.612 1.00 90.00 363 GLU A O 1
ATOM 2998 N N . ARG A 1 364 ? 7.681 7.384 4.579 1.00 92.38 364 ARG A N 1
ATOM 2999 C CA . ARG A 1 364 ? 7.486 6.782 5.904 1.00 92.38 364 ARG A CA 1
ATOM 3000 C C . ARG A 1 364 ? 7.892 5.316 5.926 1.00 92.38 364 ARG A C 1
ATOM 3002 O O . ARG A 1 364 ? 8.564 4.924 6.869 1.00 92.38 364 ARG A O 1
ATOM 3009 N N . PHE A 1 365 ? 7.571 4.538 4.895 1.00 92.81 365 PHE A N 1
ATOM 3010 C CA . PHE A 1 365 ? 8.031 3.153 4.787 1.00 92.81 365 PHE A CA 1
ATOM 3011 C C . PHE A 1 365 ? 9.561 3.052 4.872 1.00 92.81 365 PHE A C 1
ATOM 3013 O O . PHE A 1 365 ? 10.093 2.277 5.669 1.00 92.81 365 PHE A O 1
ATOM 3020 N N . ILE A 1 366 ? 10.276 3.874 4.098 1.00 88.50 366 ILE A N 1
ATOM 3021 C CA . ILE A 1 366 ? 11.743 3.857 4.074 1.00 88.50 366 ILE A CA 1
ATOM 3022 C C . ILE A 1 366 ? 12.317 4.253 5.435 1.00 88.50 366 ILE A C 1
ATOM 3024 O O . ILE A 1 366 ? 13.154 3.539 5.988 1.00 88.50 366 ILE A O 1
ATOM 3028 N N . VAL A 1 367 ? 11.868 5.392 5.969 1.00 86.69 367 VAL A N 1
ATOM 3029 C CA . VAL A 1 367 ? 12.441 6.004 7.175 1.00 86.69 367 VAL A CA 1
ATOM 3030 C C . VAL A 1 367 ? 12.068 5.232 8.439 1.00 86.69 367 VAL A C 1
ATOM 3032 O O . VAL A 1 367 ? 12.918 5.001 9.299 1.00 86.69 367 VAL A O 1
ATOM 3035 N N . ASP A 1 368 ? 10.811 4.810 8.565 1.00 89.19 368 ASP A N 1
ATOM 3036 C CA . ASP A 1 368 ? 10.306 4.233 9.810 1.00 89.19 368 ASP A CA 1
ATOM 3037 C C . ASP A 1 368 ? 10.580 2.737 9.931 1.00 89.19 368 ASP A C 1
ATOM 3039 O O . ASP A 1 368 ? 10.652 2.236 11.058 1.00 89.19 368 ASP A O 1
ATOM 3043 N N . TYR A 1 369 ? 10.735 2.037 8.805 1.00 89.88 369 TYR A N 1
ATOM 3044 C CA . TYR A 1 369 ? 10.858 0.583 8.771 1.00 89.88 369 TYR A CA 1
ATOM 3045 C C . TYR A 1 369 ? 12.074 0.116 7.974 1.00 89.88 369 TYR A C 1
ATOM 3047 O O . TYR A 1 369 ? 12.974 -0.509 8.540 1.00 89.88 369 TYR A O 1
ATOM 3055 N N . ALA A 1 370 ? 12.133 0.434 6.680 1.00 87.19 370 ALA A N 1
ATOM 3056 C CA . ALA A 1 370 ? 13.049 -0.227 5.759 1.00 87.19 370 ALA A CA 1
ATOM 3057 C C . ALA A 1 370 ? 14.526 0.005 6.126 1.00 87.19 370 ALA A C 1
ATOM 3059 O O . ALA A 1 370 ? 15.317 -0.937 6.142 1.00 87.19 370 ALA A O 1
ATOM 3060 N N . LEU A 1 371 ? 14.891 1.229 6.525 1.00 82.38 371 LEU A N 1
ATOM 3061 C CA . LEU A 1 371 ? 16.235 1.550 7.017 1.00 82.38 371 LEU A CA 1
ATOM 3062 C C . LEU A 1 371 ? 16.617 0.768 8.283 1.00 82.38 371 LEU A C 1
ATOM 3064 O O . LEU A 1 371 ? 17.743 0.290 8.389 1.00 82.38 371 LEU A O 1
ATOM 3068 N N . LYS A 1 372 ? 15.682 0.572 9.219 1.00 86.44 372 LYS A N 1
ATOM 3069 C CA . LYS A 1 372 ? 15.934 -0.177 10.463 1.00 86.44 372 LYS A CA 1
ATOM 3070 C C . LYS A 1 372 ? 16.130 -1.667 10.208 1.00 86.44 372 LYS A C 1
ATOM 3072 O O . LYS A 1 372 ? 16.892 -2.317 10.920 1.00 86.44 372 LYS A O 1
ATOM 3077 N N . VAL A 1 373 ? 15.424 -2.220 9.221 1.00 86.56 373 VAL A N 1
ATOM 3078 C CA . VAL A 1 373 ? 15.641 -3.599 8.761 1.00 86.56 373 VAL A CA 1
ATOM 3079 C C . VAL A 1 373 ? 17.034 -3.718 8.150 1.00 86.56 373 VAL A C 1
ATOM 3081 O O . VAL A 1 373 ? 17.809 -4.589 8.533 1.00 86.56 373 VAL A O 1
ATOM 3084 N N . MET A 1 374 ? 17.382 -2.782 7.270 1.00 80.12 374 MET A N 1
ATOM 3085 C CA . MET A 1 374 ? 18.669 -2.731 6.582 1.00 80.12 374 MET A CA 1
ATOM 3086 C C . MET A 1 374 ? 19.867 -2.588 7.523 1.00 80.12 374 MET A C 1
ATOM 3088 O O . MET A 1 374 ? 20.908 -3.182 7.264 1.00 80.12 374 MET A O 1
ATOM 3092 N N . GLU A 1 375 ? 19.754 -1.841 8.623 1.00 79.12 375 GLU A N 1
ATOM 3093 C CA . GLU A 1 375 ? 20.833 -1.716 9.616 1.00 79.12 375 GLU A CA 1
ATOM 3094 C C . GLU A 1 375 ? 21.175 -3.051 10.297 1.00 79.12 375 GLU A C 1
ATOM 3096 O O . GLU A 1 375 ? 22.330 -3.264 10.665 1.00 79.12 375 GLU A O 1
ATOM 3101 N N . LYS A 1 376 ? 20.205 -3.966 10.417 1.00 79.62 376 LYS A N 1
ATOM 3102 C CA . LYS A 1 376 ? 20.372 -5.274 11.076 1.00 79.62 376 LYS A CA 1
ATOM 3103 C C . LYS A 1 376 ? 20.967 -6.351 10.171 1.00 79.62 376 LYS A C 1
ATOM 3105 O O . LYS A 1 376 ? 21.317 -7.424 10.661 1.00 79.62 376 LYS A O 1
ATOM 3110 N N . LEU A 1 377 ? 21.026 -6.113 8.863 1.00 77.62 377 LEU A N 1
ATOM 3111 C CA . LEU A 1 377 ? 21.535 -7.099 7.915 1.00 77.62 377 LEU A CA 1
ATOM 3112 C C . LEU A 1 377 ? 23.073 -7.148 7.937 1.00 77.62 377 LEU A C 1
ATOM 3114 O O . LEU A 1 377 ? 23.708 -6.141 8.234 1.00 77.62 377 LEU A O 1
ATOM 3118 N N . PRO A 1 378 ? 23.698 -8.291 7.604 1.00 73.62 378 PRO A N 1
ATOM 3119 C CA . PRO A 1 378 ? 25.153 -8.387 7.530 1.00 73.62 378 PRO A CA 1
ATOM 3120 C C . PRO A 1 378 ? 25.743 -7.477 6.443 1.00 73.62 378 PRO A C 1
ATOM 3122 O O . PRO A 1 378 ? 25.353 -7.558 5.274 1.00 73.62 378 PRO A O 1
ATOM 3125 N N . HIS A 1 379 ? 26.733 -6.666 6.819 1.00 70.31 379 HIS A N 1
ATOM 3126 C CA . HIS A 1 379 ? 27.403 -5.708 5.933 1.00 70.31 379 HIS A CA 1
ATOM 3127 C C . HIS A 1 379 ? 28.828 -6.149 5.602 1.00 70.31 379 HIS A C 1
ATOM 3129 O O . HIS A 1 379 ? 29.511 -6.744 6.437 1.00 70.31 379 HIS A O 1
ATOM 3135 N N . THR A 1 380 ? 29.325 -5.810 4.412 1.00 65.88 380 THR A N 1
ATOM 3136 C CA . THR A 1 380 ? 30.763 -5.927 4.129 1.00 65.88 380 THR A CA 1
ATOM 3137 C C . THR A 1 380 ? 31.588 -4.905 4.923 1.00 65.88 380 THR A C 1
ATOM 3139 O O . THR A 1 380 ? 31.100 -3.798 5.176 1.00 65.88 380 THR A O 1
ATOM 3142 N N . PRO A 1 381 ? 32.870 -5.198 5.212 1.00 61.28 381 PRO A N 1
ATOM 3143 C CA . PRO A 1 381 ? 33.803 -4.221 5.772 1.00 61.28 381 PRO A CA 1
ATOM 3144 C C . PRO A 1 381 ? 33.846 -2.912 4.960 1.00 61.28 381 PRO A C 1
ATOM 3146 O O . PRO A 1 381 ? 33.887 -2.938 3.730 1.00 61.28 381 PRO A O 1
ATOM 3149 N N . GLY A 1 382 ? 33.834 -1.760 5.641 1.00 62.16 382 GLY A N 1
ATOM 3150 C CA . GLY A 1 382 ? 33.824 -0.435 4.998 1.00 62.16 382 GLY A CA 1
ATOM 3151 C C . GLY A 1 382 ? 32.440 0.072 4.564 1.00 62.16 382 GLY A C 1
ATOM 3152 O O . GLY A 1 382 ? 32.352 1.022 3.779 1.00 62.16 382 GLY A O 1
ATOM 3153 N N . PHE A 1 383 ? 31.358 -0.545 5.053 1.00 61.91 383 PHE A N 1
ATOM 3154 C CA . PHE A 1 383 ? 29.998 -0.031 4.885 1.00 61.91 383 PHE A CA 1
ATOM 3155 C C . PHE A 1 383 ? 29.889 1.405 5.414 1.00 61.91 383 PHE A C 1
ATOM 3157 O O . PHE A 1 383 ? 30.205 1.700 6.564 1.00 61.91 383 PHE A O 1
ATOM 3164 N N . THR A 1 384 ? 29.416 2.301 4.556 1.00 62.22 384 THR A N 1
ATOM 3165 C CA . THR A 1 384 ? 29.053 3.679 4.898 1.00 62.22 384 THR A CA 1
ATOM 3166 C C . THR A 1 384 ? 27.538 3.785 4.862 1.00 62.22 384 THR A C 1
ATOM 3168 O O . THR A 1 384 ? 26.912 3.217 3.965 1.00 62.22 384 THR A O 1
ATOM 3171 N N . LYS A 1 385 ? 26.940 4.485 5.839 1.00 62.81 385 LYS A N 1
ATOM 3172 C CA . LYS A 1 385 ? 25.483 4.652 5.875 1.00 62.81 385 LYS A CA 1
ATOM 3173 C C . LYS A 1 385 ? 25.011 5.262 4.549 1.00 62.81 385 LYS A C 1
ATOM 3175 O O . LYS A 1 385 ? 25.567 6.281 4.130 1.00 62.81 385 LYS A O 1
ATOM 3180 N N . PRO A 1 386 ? 24.009 4.662 3.894 1.00 61.00 386 PRO A N 1
ATOM 3181 C CA . PRO A 1 386 ? 23.529 5.160 2.626 1.00 61.00 386 PRO A CA 1
ATOM 3182 C C . PRO A 1 386 ? 23.037 6.605 2.683 1.00 61.00 386 PRO A C 1
ATOM 3184 O O . PRO A 1 386 ? 22.329 6.988 3.614 1.00 61.00 386 PRO A O 1
ATOM 3187 N N . GLN A 1 387 ? 23.335 7.388 1.646 1.00 64.31 387 GLN A N 1
ATOM 3188 C CA . GLN A 1 387 ? 22.685 8.682 1.447 1.00 64.31 387 GLN A CA 1
ATOM 3189 C C . GLN A 1 387 ? 21.382 8.484 0.682 1.00 64.31 387 GLN A C 1
ATOM 3191 O O . GLN A 1 387 ? 21.397 8.112 -0.492 1.00 64.31 387 GLN A O 1
ATOM 3196 N N . LEU A 1 388 ? 20.268 8.738 1.363 1.00 69.75 388 LEU A N 1
ATOM 3197 C CA . LEU A 1 388 ? 18.942 8.721 0.771 1.00 69.75 388 LEU A CA 1
ATOM 3198 C C . LEU A 1 388 ? 18.731 10.006 -0.040 1.00 69.75 388 LEU A C 1
ATOM 3200 O O . LEU A 1 388 ? 18.720 11.095 0.531 1.00 69.75 388 LEU A O 1
ATOM 3204 N N . LYS A 1 389 ? 18.598 9.887 -1.366 1.00 72.44 389 LYS A N 1
ATOM 3205 C CA . LYS A 1 389 ? 18.411 11.052 -2.257 1.00 72.44 389 LYS A CA 1
ATOM 3206 C C . LYS A 1 389 ? 17.024 11.159 -2.879 1.00 72.44 389 LYS A C 1
ATOM 3208 O O . LYS A 1 389 ? 16.613 12.251 -3.245 1.00 72.44 389 LYS A O 1
ATOM 3213 N N . LEU A 1 390 ? 16.307 10.046 -3.006 1.00 76.12 390 LEU A N 1
ATOM 3214 C CA . LEU A 1 390 ? 14.970 9.995 -3.589 1.00 76.12 390 LEU A CA 1
ATOM 3215 C C . LEU A 1 390 ? 14.113 9.068 -2.734 1.00 76.12 390 LEU A C 1
ATOM 3217 O O . LEU A 1 390 ? 14.343 7.866 -2.723 1.00 76.12 390 LEU A O 1
ATOM 3221 N N . ASN A 1 391 ? 13.132 9.625 -2.028 1.00 73.06 391 ASN A N 1
ATOM 3222 C CA . ASN A 1 391 ? 12.326 8.871 -1.060 1.00 73.06 391 ASN A CA 1
ATOM 3223 C C . ASN A 1 391 ? 11.072 8.236 -1.678 1.00 73.06 391 ASN A C 1
ATOM 3225 O O . ASN A 1 391 ? 10.380 7.446 -1.045 1.00 73.06 391 ASN A O 1
ATOM 3229 N N . ALA A 1 392 ? 10.735 8.611 -2.906 1.00 82.94 392 ALA A N 1
ATOM 3230 C CA . ALA A 1 392 ? 9.526 8.169 -3.578 1.00 82.94 392 ALA A CA 1
ATOM 3231 C C . ALA A 1 392 ? 9.831 7.974 -5.063 1.00 82.94 392 ALA A C 1
ATOM 3233 O O . ALA A 1 392 ? 9.427 8.762 -5.915 1.00 82.94 392 ALA A O 1
ATOM 3234 N N . SER A 1 393 ? 10.615 6.941 -5.368 1.00 88.06 393 SER A N 1
ATOM 3235 C CA . SER A 1 393 ? 10.782 6.494 -6.748 1.00 88.06 393 SER A CA 1
ATOM 3236 C C . SER A 1 393 ? 9.556 5.689 -7.193 1.00 88.06 393 SER A C 1
ATOM 3238 O O . SER A 1 393 ? 8.905 5.066 -6.346 1.00 88.06 393 SER A O 1
ATOM 3240 N N . PRO A 1 394 ? 9.246 5.648 -8.501 1.00 88.19 394 PRO A N 1
ATOM 3241 C CA . PRO A 1 394 ? 8.147 4.837 -9.026 1.00 88.19 394 PRO A CA 1
ATOM 3242 C C . PRO A 1 394 ? 8.235 3.367 -8.601 1.00 88.19 394 PRO A C 1
ATOM 3244 O O . PRO A 1 394 ? 7.222 2.755 -8.277 1.00 88.19 394 PRO A O 1
ATOM 3247 N N . ASP A 1 395 ? 9.448 2.818 -8.510 1.00 88.56 395 ASP A N 1
ATOM 3248 C CA . ASP A 1 395 ? 9.682 1.452 -8.051 1.00 88.56 395 ASP A CA 1
ATOM 3249 C C . ASP A 1 395 ? 9.201 1.212 -6.613 1.00 88.56 395 ASP A C 1
ATOM 3251 O O . ASP A 1 395 ? 8.574 0.194 -6.325 1.00 88.56 395 ASP A O 1
ATOM 3255 N N . ILE A 1 396 ? 9.459 2.158 -5.703 1.00 89.31 396 ILE A N 1
ATOM 3256 C CA . ILE A 1 396 ? 8.975 2.059 -4.319 1.00 89.31 396 ILE A CA 1
ATOM 3257 C C . ILE A 1 396 ? 7.475 2.321 -4.246 1.00 89.31 396 ILE A C 1
ATOM 3259 O O . ILE A 1 396 ? 6.789 1.653 -3.476 1.00 89.31 396 ILE A O 1
ATOM 3263 N N . MET A 1 397 ? 6.947 3.234 -5.064 1.00 92.19 397 MET A N 1
ATOM 3264 C CA . MET A 1 397 ? 5.503 3.463 -5.158 1.00 92.19 397 MET A CA 1
ATOM 3265 C C . MET A 1 397 ? 4.757 2.180 -5.539 1.00 92.19 397 MET A C 1
ATOM 3267 O O . MET A 1 397 ? 3.747 1.863 -4.911 1.00 92.19 397 MET A O 1
ATOM 3271 N N . PHE A 1 398 ? 5.281 1.406 -6.497 1.00 90.88 398 PHE A N 1
ATOM 3272 C CA . PHE A 1 398 ? 4.755 0.080 -6.831 1.00 90.88 398 PHE A CA 1
ATOM 3273 C C . PHE A 1 398 ? 4.782 -0.867 -5.639 1.00 90.88 398 PHE A C 1
ATOM 3275 O O . PHE A 1 398 ? 3.758 -1.456 -5.310 1.00 90.88 398 PHE A O 1
ATOM 3282 N N . THR A 1 399 ? 5.925 -0.991 -4.963 1.00 89.31 399 THR A N 1
ATOM 3283 C CA . THR A 1 399 ? 6.059 -1.877 -3.799 1.00 89.31 399 THR A CA 1
ATOM 3284 C C . THR A 1 399 ? 5.094 -1.505 -2.669 1.00 89.31 399 THR A C 1
ATOM 3286 O O . THR A 1 399 ? 4.468 -2.384 -2.072 1.00 89.31 399 THR A O 1
ATOM 3289 N N . VAL A 1 400 ? 4.939 -0.209 -2.384 1.00 93.75 400 VAL A N 1
ATOM 3290 C CA . VAL A 1 400 ? 3.988 0.303 -1.387 1.00 93.75 400 VAL A CA 1
ATOM 3291 C C . VAL A 1 400 ? 2.556 -0.011 -1.785 1.00 93.75 400 VAL A C 1
ATOM 3293 O O . VAL A 1 400 ? 1.798 -0.513 -0.954 1.00 93.75 400 VAL A O 1
ATOM 3296 N N . MET A 1 401 ? 2.195 0.235 -3.043 1.00 93.62 401 MET A N 1
ATOM 3297 C CA . MET A 1 401 ? 0.851 -0.042 -3.529 1.00 93.62 401 MET A CA 1
ATOM 3298 C C . MET A 1 401 ? 0.532 -1.538 -3.524 1.00 93.62 401 MET A C 1
ATOM 3300 O O . MET A 1 401 ? -0.505 -1.923 -2.996 1.00 93.62 401 MET A O 1
ATOM 3304 N N . ASP A 1 402 ? 1.412 -2.382 -4.062 1.00 91.88 402 ASP A N 1
ATOM 3305 C CA . ASP A 1 402 ? 1.205 -3.832 -4.114 1.00 91.88 402 ASP A CA 1
ATOM 3306 C C . ASP A 1 402 ? 1.084 -4.413 -2.695 1.00 91.88 402 ASP A C 1
ATOM 3308 O O . ASP A 1 402 ? 0.203 -5.230 -2.425 1.00 91.88 402 ASP A O 1
ATOM 3312 N N . GLY A 1 403 ? 1.920 -3.954 -1.754 1.00 93.62 403 GLY A N 1
ATOM 3313 C CA . GLY A 1 403 ? 1.818 -4.345 -0.347 1.00 93.62 403 GLY A CA 1
ATOM 3314 C C . GLY A 1 403 ? 0.490 -3.923 0.287 1.00 93.62 403 GLY A C 1
ATOM 3315 O O . GLY A 1 403 ? -0.186 -4.740 0.916 1.00 93.62 403 GLY A O 1
ATOM 3316 N N . TYR A 1 404 ? 0.080 -2.668 0.089 1.00 95.94 404 TYR A N 1
ATOM 3317 C CA . TYR A 1 404 ? -1.192 -2.160 0.604 1.00 95.94 404 TYR A CA 1
ATOM 3318 C C . TYR A 1 404 ? -2.404 -2.873 -0.017 1.00 95.94 404 TYR A C 1
ATOM 3320 O O . TYR A 1 404 ? -3.340 -3.233 0.693 1.00 95.94 404 TYR A O 1
ATOM 3328 N N . GLU A 1 405 ? -2.373 -3.155 -1.319 1.00 93.94 405 GLU A N 1
ATOM 3329 C CA . GLU A 1 405 ? -3.425 -3.890 -2.022 1.00 93.94 405 GLU A CA 1
ATOM 3330 C C . GLU A 1 405 ? -3.597 -5.302 -1.453 1.00 93.94 405 GLU A C 1
ATOM 3332 O O . GLU A 1 405 ? -4.723 -5.731 -1.196 1.00 93.94 405 GLU A O 1
ATOM 3337 N N . ARG A 1 406 ? -2.493 -6.013 -1.180 1.00 94.00 406 ARG A N 1
ATOM 3338 C CA . ARG A 1 406 ? -2.539 -7.334 -0.531 1.00 94.00 406 ARG A CA 1
ATOM 3339 C C . ARG A 1 406 ? -3.102 -7.262 0.887 1.00 94.00 406 ARG A C 1
ATOM 3341 O O . ARG A 1 406 ? -3.882 -8.131 1.273 1.00 94.00 406 ARG A O 1
ATOM 3348 N N . PHE A 1 407 ? -2.766 -6.217 1.643 1.00 96.06 407 PHE A N 1
ATOM 3349 C CA . PHE A 1 407 ? -3.391 -5.964 2.941 1.00 96.06 407 PHE A CA 1
ATOM 3350 C C . PHE A 1 407 ? -4.908 -5.794 2.806 1.00 96.06 407 PHE A C 1
ATOM 3352 O O . PHE A 1 407 ? -5.666 -6.460 3.512 1.00 96.06 407 PHE A O 1
ATOM 3359 N N . LEU A 1 408 ? -5.372 -4.979 1.855 1.00 96.12 408 LEU A N 1
ATOM 3360 C CA . LEU A 1 408 ? -6.802 -4.811 1.602 1.00 96.12 408 LEU A CA 1
ATOM 3361 C C . LEU A 1 408 ? -7.471 -6.116 1.144 1.00 96.12 408 LEU A C 1
ATOM 3363 O O . LEU A 1 408 ? -8.591 -6.390 1.560 1.00 96.12 408 LEU A O 1
ATOM 3367 N N . GLN A 1 409 ? -6.805 -6.950 0.341 1.00 94.62 409 GLN A N 1
ATOM 3368 C CA . GLN A 1 409 ? -7.314 -8.276 -0.042 1.00 94.62 409 GL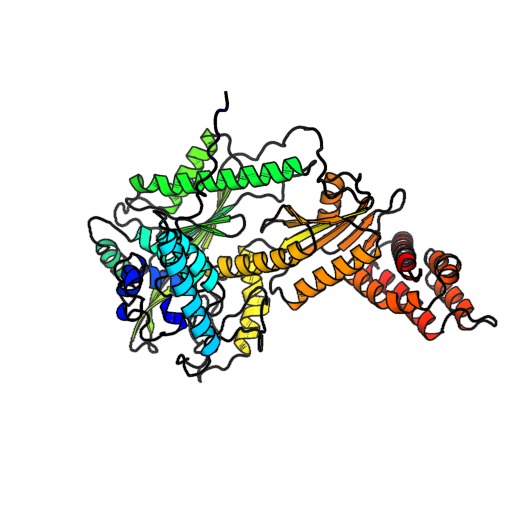N A CA 1
ATOM 3369 C C . GLN A 1 409 ? -7.485 -9.209 1.171 1.00 94.62 409 GLN A C 1
ATOM 3371 O O . GLN A 1 409 ? -8.453 -9.968 1.234 1.00 94.62 409 GLN A O 1
ATOM 3376 N N . ASP A 1 410 ? -6.597 -9.142 2.168 1.00 94.31 410 ASP A N 1
ATOM 3377 C CA . ASP A 1 410 ? -6.777 -9.862 3.437 1.00 94.31 410 ASP A CA 1
ATOM 3378 C C . ASP A 1 410 ? -7.990 -9.332 4.228 1.00 94.31 410 ASP A C 1
ATOM 3380 O O . ASP A 1 410 ? -8.709 -10.119 4.854 1.00 94.31 410 ASP A O 1
ATOM 3384 N N . VAL A 1 411 ? -8.287 -8.028 4.141 1.00 95.44 411 VAL A N 1
ATOM 3385 C CA . VAL A 1 411 ? -9.520 -7.420 4.683 1.00 95.44 411 VAL A CA 1
ATOM 3386 C C . VAL A 1 411 ? -10.772 -7.906 3.951 1.00 95.44 411 VAL A C 1
ATOM 3388 O O . VAL A 1 411 ? -11.760 -8.262 4.602 1.00 95.44 411 VAL A O 1
ATOM 3391 N N . GLU A 1 412 ? -10.722 -8.012 2.622 1.00 94.38 412 GLU A N 1
ATOM 3392 C CA . GLU A 1 412 ? -11.836 -8.467 1.774 1.00 94.38 412 GLU A CA 1
ATOM 3393 C C . GLU A 1 412 ? -12.321 -9.879 2.107 1.00 94.38 412 GLU A C 1
ATOM 3395 O O . GLU A 1 412 ? -13.504 -10.189 1.956 1.00 94.38 412 GLU A O 1
ATOM 3400 N N . LYS A 1 413 ? -11.435 -10.730 2.637 1.00 92.62 413 LYS A N 1
ATOM 3401 C CA . LYS A 1 413 ? -11.793 -12.078 3.108 1.00 92.62 413 LYS A CA 1
ATOM 3402 C C . LYS A 1 413 ? -12.791 -12.057 4.273 1.00 92.62 413 LYS A C 1
ATOM 3404 O O . LYS A 1 413 ? -13.436 -13.072 4.531 1.00 92.62 413 LYS A O 1
ATOM 3409 N N . ARG A 1 414 ? -12.912 -10.939 5.003 1.00 91.06 414 ARG A N 1
ATOM 3410 C CA . ARG A 1 414 ? -13.788 -10.801 6.185 1.00 91.06 414 ARG A CA 1
ATOM 3411 C C . ARG A 1 414 ? -14.849 -9.717 6.052 1.00 91.06 414 ARG A C 1
ATOM 3413 O O . ARG A 1 414 ? -15.918 -9.850 6.646 1.00 91.06 414 ARG A O 1
ATOM 3420 N N . MET A 1 415 ? -14.561 -8.645 5.323 1.00 92.12 415 MET A N 1
ATOM 3421 C CA . MET A 1 415 ? -15.459 -7.507 5.141 1.00 92.12 415 MET A CA 1
ATOM 3422 C C . MET A 1 415 ? -15.668 -7.251 3.656 1.00 92.12 415 MET A C 1
ATOM 3424 O O . MET A 1 415 ? -14.742 -7.373 2.865 1.00 92.12 415 MET A O 1
ATOM 3428 N N . LYS A 1 416 ? -16.879 -6.865 3.257 1.00 89.62 416 LYS A N 1
ATOM 3429 C CA . LYS A 1 416 ? -17.172 -6.664 1.838 1.00 89.62 416 LYS A CA 1
ATOM 3430 C C . LYS A 1 416 ? -16.705 -5.281 1.389 1.00 89.62 416 LYS A C 1
ATOM 3432 O O . LYS A 1 416 ? -17.123 -4.296 2.005 1.00 89.62 416 LYS A O 1
ATOM 3437 N N . PRO A 1 417 ? -15.887 -5.172 0.329 1.00 89.81 417 PRO A N 1
ATOM 3438 C CA . PRO A 1 417 ? -15.468 -3.882 -0.190 1.00 89.81 417 PRO A CA 1
ATOM 3439 C C . PRO A 1 417 ? -16.666 -3.180 -0.829 1.00 89.81 417 PRO A C 1
ATOM 3441 O O . PRO A 1 417 ? -17.374 -3.722 -1.679 1.00 89.81 417 PRO A O 1
ATOM 3444 N N . VAL A 1 418 ? -16.907 -1.948 -0.405 1.00 86.75 418 VAL A N 1
ATOM 3445 C CA . VAL A 1 418 ? -17.916 -1.060 -0.986 1.00 86.75 418 VAL A CA 1
ATOM 3446 C C . VAL A 1 418 ? -17.271 -0.115 -1.993 1.00 86.75 418 VAL A C 1
ATOM 3448 O O . VAL A 1 418 ? -17.860 0.168 -3.047 1.00 86.75 418 VAL A O 1
ATOM 3451 N N . VAL A 1 419 ? -16.077 0.348 -1.631 1.00 86.56 419 VAL A N 1
ATOM 3452 C CA . VAL A 1 419 ? -15.142 1.161 -2.397 1.00 86.56 419 VAL A CA 1
ATOM 3453 C C . VAL A 1 419 ? -13.745 0.662 -2.049 1.00 86.56 419 VAL A C 1
ATOM 3455 O O . VAL A 1 419 ? -13.452 0.466 -0.873 1.00 86.56 419 VAL A O 1
ATOM 3458 N N . LYS A 1 420 ? -12.897 0.470 -3.056 1.00 87.75 420 LYS A N 1
ATOM 3459 C CA . LYS A 1 420 ? -11.497 0.100 -2.871 1.00 87.75 420 LYS A CA 1
ATOM 3460 C C . LYS A 1 420 ? -10.634 1.036 -3.701 1.00 87.75 420 LYS A C 1
ATOM 3462 O O . LYS A 1 420 ? -10.822 1.117 -4.915 1.00 87.75 420 LYS A O 1
ATOM 3467 N N . SER A 1 421 ? -9.759 1.761 -3.028 1.00 86.00 421 SER A N 1
ATOM 3468 C CA . SER A 1 421 ? -8.824 2.709 -3.623 1.00 86.00 421 SER A CA 1
ATOM 3469 C C . SER A 1 421 ? -7.647 2.907 -2.662 1.00 86.00 421 SER A C 1
ATOM 3471 O O . SER A 1 421 ? -7.747 2.583 -1.471 1.00 86.00 421 SER A O 1
ATOM 3473 N N . PHE A 1 422 ? -6.524 3.418 -3.166 1.00 88.06 422 PHE A N 1
ATOM 3474 C CA . PHE A 1 422 ? -5.384 3.749 -2.312 1.00 88.06 422 PHE A CA 1
ATOM 3475 C C . PHE A 1 422 ? -5.701 4.944 -1.406 1.00 88.06 422 PHE A C 1
ATOM 3477 O O . PHE A 1 422 ? -5.348 4.927 -0.235 1.00 88.06 422 PHE A O 1
ATOM 3484 N N . SER A 1 423 ? -6.381 5.972 -1.918 1.00 84.00 423 SER A N 1
ATOM 3485 C CA . SER A 1 423 ? -6.765 7.175 -1.173 1.00 84.00 423 SER A CA 1
ATOM 3486 C C . SER A 1 423 ? -7.768 6.888 -0.066 1.00 84.00 423 SER A C 1
ATOM 3488 O O . SER A 1 423 ? -7.691 7.527 0.982 1.00 84.00 423 SER A O 1
ATOM 3490 N N . ARG A 1 424 ? -8.708 5.966 -0.305 1.00 86.75 424 ARG A N 1
ATOM 3491 C CA . ARG A 1 424 ? -9.775 5.606 0.622 1.00 86.75 424 ARG A CA 1
ATOM 3492 C C . ARG A 1 424 ? -10.435 4.289 0.234 1.00 86.75 424 ARG A C 1
ATOM 3494 O O . ARG A 1 424 ? -11.143 4.186 -0.764 1.00 86.75 424 ARG A O 1
ATOM 3501 N N . SER A 1 425 ? -10.337 3.304 1.115 1.00 92.06 425 SER A N 1
ATOM 3502 C CA . SER A 1 425 ? -11.096 2.062 1.012 1.00 92.06 425 SER A CA 1
ATOM 3503 C C . SER A 1 425 ? -12.192 2.000 2.071 1.00 92.06 425 SER A C 1
ATOM 3505 O O . SER A 1 425 ? -11.942 2.196 3.257 1.00 92.06 425 SER A O 1
ATOM 3507 N N . ILE A 1 426 ? -13.425 1.719 1.644 1.00 92.31 426 ILE A N 1
ATOM 3508 C CA . ILE A 1 426 ? -14.588 1.570 2.521 1.00 92.31 426 ILE A CA 1
ATOM 3509 C C . ILE A 1 426 ? -15.104 0.143 2.423 1.00 92.31 426 ILE A C 1
ATOM 3511 O O . ILE A 1 426 ? -15.455 -0.334 1.342 1.00 92.31 426 ILE A O 1
ATOM 3515 N N . PHE A 1 427 ? -15.235 -0.500 3.574 1.00 93.56 427 PHE A N 1
ATOM 3516 C CA . PHE A 1 427 ? -15.777 -1.841 3.724 1.00 93.56 427 PHE A CA 1
ATOM 3517 C C . PHE A 1 427 ? -17.065 -1.820 4.536 1.00 93.56 427 PHE A C 1
ATOM 3519 O O . PHE A 1 427 ? -17.289 -0.932 5.360 1.00 93.56 427 PHE A O 1
ATOM 3526 N N . VAL A 1 428 ? -17.903 -2.831 4.321 1.00 91.81 428 VAL A N 1
ATOM 3527 C CA . VAL A 1 428 ? -19.106 -3.062 5.116 1.00 91.81 428 VAL A CA 1
ATOM 3528 C C . VAL A 1 428 ? -19.135 -4.485 5.659 1.00 91.81 428 VAL A C 1
ATOM 3530 O O . VAL A 1 428 ? -18.782 -5.451 4.976 1.00 91.81 428 VAL A O 1
ATOM 3533 N N . LEU A 1 429 ? -19.586 -4.619 6.902 1.00 91.94 429 LEU A N 1
ATOM 3534 C CA . LEU A 1 429 ? -19.789 -5.896 7.572 1.00 91.94 429 LEU A CA 1
ATOM 3535 C C . LEU A 1 429 ? -21.163 -5.925 8.247 1.00 91.94 429 LEU A C 1
ATOM 3537 O O . LEU A 1 429 ? -21.466 -5.088 9.094 1.00 91.94 429 LEU A O 1
ATOM 3541 N N . GLY A 1 430 ? -21.980 -6.925 7.912 1.00 90.38 430 GLY A N 1
ATOM 3542 C CA . GLY A 1 430 ? -23.218 -7.218 8.633 1.00 90.38 430 GLY A CA 1
ATOM 3543 C C . GLY A 1 430 ? -22.938 -7.844 10.004 1.00 90.38 430 GLY A C 1
ATOM 3544 O O . GLY A 1 430 ? -22.140 -8.787 10.128 1.00 90.38 430 GLY A O 1
ATOM 3545 N N . LEU A 1 431 ? -23.606 -7.330 11.036 1.00 88.94 431 LEU A N 1
ATOM 3546 C CA . LEU A 1 431 ? -23.375 -7.706 12.427 1.00 88.94 431 LEU A CA 1
ATOM 3547 C C . LEU A 1 431 ? -24.619 -8.326 13.062 1.00 88.94 431 LEU A C 1
ATOM 3549 O O . LEU A 1 431 ? -25.728 -7.818 12.914 1.00 88.94 431 LEU A O 1
ATOM 3553 N N . ASP A 1 432 ? -24.392 -9.377 13.847 1.00 83.06 432 ASP A N 1
ATOM 3554 C CA . ASP A 1 432 ? -25.401 -9.989 14.723 1.00 83.06 432 ASP A CA 1
ATOM 3555 C C . ASP A 1 432 ? -25.355 -9.411 16.151 1.00 83.06 432 ASP A C 1
ATOM 3557 O O . ASP A 1 432 ? -26.203 -9.710 16.982 1.00 83.06 432 ASP A O 1
ATOM 3561 N N . GLY A 1 433 ? -24.367 -8.557 16.439 1.00 80.38 433 GLY A N 1
ATOM 3562 C CA . GLY A 1 433 ? -24.196 -7.879 17.722 1.00 80.38 433 GLY A CA 1
ATOM 3563 C C . GLY A 1 433 ? -22.893 -7.082 17.789 1.00 80.38 433 GLY A C 1
ATOM 3564 O O . GLY A 1 433 ? -21.991 -7.262 16.963 1.00 80.38 433 GLY A O 1
ATOM 3565 N N . TYR A 1 434 ? -22.771 -6.214 18.797 1.00 82.62 434 TYR A N 1
ATOM 3566 C CA . TYR A 1 434 ? -21.619 -5.317 18.959 1.00 82.62 434 TYR A CA 1
ATOM 3567 C C . TYR A 1 434 ? -20.301 -6.063 19.207 1.00 82.62 434 TYR A C 1
ATOM 3569 O O . TYR A 1 434 ? -19.261 -5.638 18.711 1.00 82.62 434 TYR A O 1
ATOM 3577 N N . ARG A 1 435 ? -20.331 -7.240 19.852 1.00 83.81 435 ARG A N 1
ATOM 3578 C CA . ARG A 1 435 ? -19.132 -8.080 20.063 1.00 83.81 435 ARG A CA 1
ATOM 3579 C C . ARG A 1 435 ? -18.364 -8.371 18.778 1.00 83.81 435 ARG A C 1
ATOM 3581 O O . ARG A 1 435 ? -17.136 -8.356 18.771 1.00 83.81 435 ARG A O 1
ATOM 3588 N N . LYS A 1 436 ? -19.089 -8.651 17.689 1.00 87.75 436 LYS A N 1
ATOM 3589 C CA . LYS A 1 436 ? -18.486 -8.950 16.387 1.00 87.75 436 LYS A CA 1
ATOM 3590 C C . LYS A 1 436 ? -17.789 -7.718 15.813 1.00 87.75 436 LYS A C 1
ATOM 3592 O O . LYS A 1 436 ? -16.730 -7.876 15.216 1.00 87.75 436 LYS A O 1
ATOM 3597 N N . ALA A 1 437 ? -18.328 -6.516 16.034 1.00 89.62 437 ALA A N 1
ATOM 3598 C CA . ALA A 1 437 ? -17.671 -5.276 15.628 1.00 89.62 437 ALA A CA 1
ATOM 3599 C C . ALA A 1 437 ? -16.348 -5.075 16.372 1.00 89.62 437 ALA A C 1
ATOM 3601 O O . ALA A 1 437 ? -15.327 -4.898 15.722 1.00 89.62 437 ALA A O 1
ATOM 3602 N N . PHE A 1 438 ? -16.346 -5.211 17.703 1.00 90.00 438 PHE A N 1
ATOM 3603 C CA . PHE A 1 438 ? -15.130 -5.083 18.517 1.00 90.00 438 PHE A CA 1
ATOM 3604 C C . PHE A 1 438 ? -14.048 -6.072 18.078 1.00 90.00 438 PHE A C 1
ATOM 3606 O O . PHE A 1 438 ? -12.940 -5.656 17.769 1.00 90.00 438 PHE A O 1
ATOM 3613 N N . ARG A 1 439 ? -14.382 -7.364 17.940 1.00 90.50 439 ARG A N 1
ATOM 3614 C CA . ARG A 1 439 ? -13.425 -8.376 17.451 1.00 90.50 439 ARG A CA 1
ATOM 3615 C C . ARG A 1 439 ? -12.910 -8.074 16.044 1.00 90.50 439 ARG A C 1
ATOM 3617 O O . ARG A 1 439 ? -11.762 -8.366 15.734 1.00 90.50 439 ARG A O 1
ATOM 3624 N N . SER A 1 440 ? -13.764 -7.530 15.178 1.00 93.06 440 SER A N 1
ATOM 3625 C CA . SER A 1 440 ? -13.372 -7.195 13.806 1.00 93.06 440 SER A CA 1
ATOM 3626 C C . SER A 1 440 ? -12.469 -5.964 13.760 1.00 93.06 440 SER A C 1
ATOM 3628 O O . SER A 1 440 ? -11.532 -5.945 12.969 1.00 93.06 440 SER A O 1
ATOM 3630 N N . TYR A 1 441 ? -12.732 -4.966 14.609 1.00 94.50 441 TYR A N 1
ATOM 3631 C CA . TYR A 1 441 ? -11.895 -3.780 14.758 1.00 94.50 441 TYR A CA 1
ATOM 3632 C C . TYR A 1 441 ? -10.537 -4.135 15.367 1.00 94.50 441 TYR A C 1
ATOM 3634 O O . TYR A 1 441 ? -9.514 -3.791 14.790 1.00 94.50 441 TYR A O 1
ATOM 3642 N N . GLU A 1 442 ? -10.521 -4.908 16.458 1.00 93.12 442 GLU A N 1
ATOM 3643 C CA . GLU A 1 442 ? -9.296 -5.423 17.081 1.00 93.12 442 GLU A CA 1
ATOM 3644 C C . GLU A 1 442 ? -8.441 -6.190 16.073 1.00 93.12 442 GLU A C 1
ATOM 3646 O O . GLU A 1 442 ? -7.267 -5.881 15.892 1.00 93.12 442 GLU A O 1
ATOM 3651 N N . TRP A 1 443 ? -9.041 -7.159 15.372 1.00 94.75 443 TRP A N 1
ATOM 3652 C CA . TRP A 1 443 ? -8.334 -7.926 14.352 1.00 94.75 443 TRP A CA 1
ATOM 3653 C C . TRP A 1 443 ? -7.712 -7.023 13.285 1.00 94.75 443 TRP A C 1
ATOM 3655 O O . TRP A 1 443 ? -6.564 -7.238 12.906 1.00 94.75 443 TRP A O 1
ATOM 3665 N N . LEU A 1 444 ? -8.463 -6.025 12.814 1.00 95.81 444 LEU A N 1
ATOM 3666 C CA . LEU A 1 444 ? -8.025 -5.121 11.760 1.00 95.81 444 LEU A CA 1
ATOM 3667 C C . LEU A 1 444 ? -6.888 -4.193 12.218 1.00 95.81 444 LEU A C 1
ATOM 3669 O O . LEU A 1 444 ? -5.927 -3.987 11.480 1.00 95.81 444 LEU A O 1
ATOM 3673 N N . VAL A 1 445 ? -6.975 -3.661 13.437 1.00 93.81 445 VAL A N 1
ATOM 3674 C CA . VAL A 1 445 ? -5.909 -2.847 14.034 1.00 93.81 445 VAL A CA 1
ATOM 3675 C C . VAL A 1 445 ? -4.650 -3.688 14.248 1.00 93.81 445 VAL A C 1
ATOM 3677 O O . VAL A 1 445 ? -3.557 -3.239 13.910 1.00 93.81 445 VAL A O 1
ATOM 3680 N N . ASN A 1 446 ? -4.789 -4.919 14.747 1.00 93.38 446 ASN A N 1
ATOM 3681 C CA . ASN A 1 446 ? -3.651 -5.801 15.006 1.00 93.38 446 ASN A CA 1
ATOM 3682 C C . ASN A 1 446 ? -2.958 -6.222 13.709 1.00 93.38 446 ASN A C 1
ATOM 3684 O O . ASN A 1 446 ? -1.754 -6.033 13.581 1.00 93.38 446 ASN A O 1
ATOM 3688 N N . ILE A 1 447 ? -3.701 -6.700 12.704 1.00 94.31 447 ILE A N 1
ATOM 3689 C CA . ILE A 1 447 ? -3.098 -7.121 11.431 1.00 94.31 447 ILE A CA 1
ATOM 3690 C C . ILE A 1 447 ? -2.417 -5.951 10.703 1.00 94.31 447 ILE A C 1
ATOM 3692 O O . ILE A 1 447 ? -1.375 -6.154 10.084 1.00 94.31 447 ILE A O 1
ATOM 3696 N N . ALA A 1 448 ? -2.954 -4.729 10.804 1.00 94.12 448 ALA A N 1
ATOM 3697 C CA . ALA A 1 448 ? -2.301 -3.540 10.266 1.00 94.12 448 ALA A CA 1
ATOM 3698 C C . ALA A 1 448 ? -1.001 -3.218 11.018 1.00 94.12 448 ALA A C 1
ATOM 3700 O O . ALA A 1 448 ? 0.041 -3.078 10.390 1.00 94.12 448 ALA A O 1
ATOM 3701 N N . LYS A 1 449 ? -1.032 -3.161 12.355 1.00 91.00 449 LYS A N 1
ATOM 3702 C CA . LYS A 1 449 ? 0.156 -2.856 13.172 1.00 91.00 449 LYS A CA 1
ATOM 3703 C C . LYS A 1 449 ? 1.261 -3.901 13.066 1.00 91.00 449 LYS A C 1
ATOM 3705 O O . LYS A 1 449 ? 2.433 -3.551 13.121 1.00 91.00 449 LYS A O 1
ATOM 3710 N N . GLU A 1 450 ? 0.889 -5.173 12.984 1.00 90.19 450 GLU A N 1
ATOM 3711 C CA . GLU A 1 450 ? 1.838 -6.286 13.012 1.00 90.19 450 GLU A CA 1
ATOM 3712 C C . GLU A 1 450 ? 2.471 -6.546 11.645 1.00 90.19 450 GLU A C 1
ATOM 3714 O O . GLU A 1 450 ? 3.619 -6.977 11.589 1.00 90.19 450 GLU A O 1
ATOM 3719 N N . ARG A 1 451 ? 1.733 -6.321 10.548 1.00 93.38 451 ARG A N 1
ATOM 3720 C CA . ARG A 1 451 ? 2.147 -6.781 9.211 1.00 93.38 451 ARG A CA 1
ATOM 3721 C C . ARG A 1 451 ? 2.292 -5.674 8.173 1.00 93.38 451 ARG A C 1
ATOM 3723 O O . ARG A 1 451 ? 2.905 -5.950 7.146 1.00 93.38 451 ARG A O 1
ATOM 3730 N N . LEU A 1 452 ? 1.714 -4.484 8.367 1.00 95.44 452 LEU A N 1
ATOM 3731 C CA . LEU A 1 452 ? 1.764 -3.387 7.393 1.00 95.44 452 LEU A CA 1
ATOM 3732 C C . LEU A 1 452 ? 2.718 -2.280 7.857 1.00 95.44 452 LEU A C 1
ATOM 3734 O O . LEU A 1 452 ? 2.495 -1.614 8.863 1.00 95.44 452 LEU A O 1
ATOM 3738 N N . HIS A 1 453 ? 3.747 -2.024 7.056 1.00 94.94 453 HIS A N 1
ATOM 3739 C CA . HIS A 1 453 ? 4.867 -1.139 7.395 1.00 94.94 453 HIS A CA 1
ATOM 3740 C C . HIS A 1 453 ? 4.714 0.286 6.862 1.00 94.94 453 HIS A C 1
ATOM 3742 O O . HIS A 1 453 ? 5.692 1.017 6.698 1.00 94.94 453 HIS A O 1
ATOM 3748 N N . ILE A 1 454 ? 3.471 0.694 6.603 1.00 95.44 454 ILE A N 1
ATOM 3749 C CA . ILE A 1 454 ? 3.091 2.084 6.347 1.00 95.44 454 ILE A CA 1
ATOM 3750 C C . ILE A 1 454 ? 2.031 2.525 7.360 1.00 95.44 454 ILE A C 1
ATOM 3752 O O . ILE A 1 454 ? 1.140 1.744 7.696 1.00 95.44 454 ILE A O 1
ATOM 3756 N N . PRO A 1 455 ? 2.066 3.783 7.830 1.00 94.44 455 PRO A N 1
ATOM 3757 C CA . PRO A 1 455 ? 1.016 4.303 8.693 1.00 94.44 455 PRO A CA 1
ATOM 3758 C C . PRO A 1 455 ? -0.337 4.340 7.971 1.00 94.44 455 PRO A C 1
ATOM 3760 O O . PRO A 1 455 ? -0.468 4.959 6.911 1.00 94.44 455 PRO A O 1
ATOM 3763 N N . VAL A 1 456 ? -1.359 3.742 8.578 1.00 95.19 456 VAL A N 1
ATOM 3764 C CA . VAL A 1 456 ? -2.740 3.737 8.078 1.00 95.19 456 VAL A CA 1
ATOM 3765 C C . VAL A 1 456 ? -3.693 4.318 9.109 1.00 95.19 456 VAL A C 1
ATOM 3767 O O . VAL A 1 456 ? -3.484 4.169 10.311 1.00 95.19 456 VAL A O 1
ATOM 3770 N N . ASN A 1 457 ? -4.743 4.968 8.619 1.00 94.50 457 ASN A N 1
ATOM 3771 C CA . ASN A 1 457 ? -5.904 5.328 9.401 1.00 94.50 457 ASN A CA 1
ATOM 3772 C C . ASN A 1 457 ? -6.976 4.241 9.275 1.00 94.50 457 ASN A C 1
ATOM 3774 O O . ASN A 1 457 ? -7.329 3.846 8.160 1.00 94.50 457 ASN A O 1
ATOM 3778 N N . ILE A 1 458 ? -7.514 3.787 10.406 1.00 95.75 458 ILE A N 1
ATOM 3779 C CA . ILE A 1 458 ? -8.555 2.754 10.463 1.00 95.75 458 ILE A CA 1
ATOM 3780 C C . ILE A 1 458 ? -9.716 3.269 11.309 1.00 95.75 458 ILE A C 1
ATOM 3782 O O . ILE A 1 458 ? -9.656 3.265 12.530 1.00 95.75 458 ILE A O 1
ATOM 3786 N N . GLY A 1 459 ? -10.787 3.721 10.666 1.00 95.75 459 GLY A N 1
ATOM 3787 C CA . GLY A 1 459 ? -12.019 4.123 11.347 1.00 95.75 459 GLY A CA 1
ATOM 3788 C C . GLY A 1 459 ? -13.103 3.067 11.177 1.00 95.75 459 GLY A C 1
ATOM 3789 O O . GLY A 1 459 ? -13.265 2.529 10.084 1.00 95.75 459 GLY A O 1
ATOM 3790 N N . MET A 1 460 ? -13.882 2.784 12.219 1.00 96.62 460 MET A N 1
ATOM 3791 C CA . MET A 1 460 ? -15.055 1.913 12.116 1.00 96.62 460 MET A CA 1
ATOM 3792 C C . MET A 1 460 ? -16.273 2.559 12.770 1.00 96.62 460 MET A C 1
ATOM 3794 O O . MET A 1 460 ? -16.231 2.939 13.932 1.00 96.62 460 MET A O 1
ATOM 3798 N N . VAL A 1 461 ? -17.384 2.626 12.041 1.00 95.06 461 VAL A N 1
ATOM 3799 C CA . VAL A 1 461 ? -18.667 3.153 12.510 1.00 95.06 461 VAL A CA 1
ATOM 3800 C C . VAL A 1 461 ? -19.707 2.042 12.519 1.00 95.06 461 VAL A C 1
ATOM 3802 O O . VAL A 1 461 ? -20.062 1.491 11.478 1.00 95.06 461 VAL A O 1
ATOM 3805 N N . VAL A 1 462 ? -20.220 1.725 13.703 1.00 93.69 462 VAL A N 1
ATOM 3806 C CA . VAL A 1 462 ? -21.246 0.707 13.929 1.00 93.69 462 VAL A CA 1
ATOM 3807 C C . VAL A 1 462 ? -22.594 1.381 14.124 1.00 93.69 462 VAL A C 1
ATOM 3809 O O . VAL A 1 462 ? -22.806 2.084 15.112 1.00 93.69 462 VAL A O 1
ATOM 3812 N N . VAL A 1 463 ? -23.515 1.149 13.197 1.00 91.19 463 VAL A N 1
ATOM 3813 C CA . VAL A 1 463 ? -24.810 1.841 13.116 1.00 91.19 463 VAL A CA 1
ATOM 3814 C C . VAL A 1 463 ? -25.934 0.864 12.767 1.00 91.19 463 VAL A C 1
ATOM 3816 O O . VAL A 1 463 ? -25.693 -0.252 12.297 1.00 91.19 463 VAL A O 1
ATOM 3819 N N . ASP A 1 464 ? -27.183 1.289 12.974 1.00 86.94 464 ASP A N 1
ATOM 3820 C CA . ASP A 1 464 ? -28.329 0.622 12.347 1.00 86.94 464 ASP A CA 1
ATOM 3821 C C . ASP A 1 464 ? -28.188 0.699 10.821 1.00 86.94 464 ASP A C 1
ATOM 3823 O O . ASP A 1 464 ? -27.744 1.710 10.275 1.00 86.94 464 ASP A O 1
ATOM 3827 N N . SER A 1 465 ? -28.587 -0.368 10.136 1.00 83.62 465 SER A N 1
ATOM 3828 C CA . SER A 1 465 ? -28.591 -0.453 8.679 1.00 83.62 465 SER A CA 1
ATOM 3829 C C . SER A 1 465 ? -29.237 0.755 8.017 1.00 83.62 465 SER A C 1
ATOM 3831 O O . SER A 1 465 ? -28.745 1.154 6.985 1.00 83.62 465 SER A O 1
ATOM 3833 N N . LYS A 1 466 ? -30.265 1.385 8.603 1.00 82.31 466 LYS A N 1
ATOM 3834 C CA . LYS A 1 466 ? -30.963 2.543 8.019 1.00 82.31 466 LYS A CA 1
ATOM 3835 C C . LYS A 1 466 ? -30.265 3.889 8.255 1.00 82.31 466 LYS A C 1
ATOM 3837 O O . LYS A 1 466 ? -30.792 4.922 7.842 1.00 82.31 466 LYS A O 1
ATOM 3842 N N . PHE A 1 467 ? -29.120 3.911 8.935 1.00 83.88 467 PHE A N 1
ATOM 3843 C CA . PHE A 1 467 ? -28.419 5.148 9.267 1.00 83.88 467 PHE A CA 1
ATOM 3844 C C . PHE A 1 467 ? -27.876 5.844 7.999 1.00 83.88 467 PHE A C 1
ATOM 3846 O O . PHE A 1 467 ? -27.324 5.168 7.125 1.00 83.88 467 PHE A O 1
ATOM 3853 N N . PRO A 1 468 ? -28.021 7.178 7.851 1.00 83.75 468 PRO A N 1
ATOM 3854 C CA . PRO A 1 468 ? -27.640 7.866 6.618 1.00 83.75 468 PRO A CA 1
ATOM 3855 C C . PRO A 1 468 ? -26.140 7.764 6.309 1.00 83.75 468 PRO A C 1
ATOM 3857 O O . PRO A 1 468 ? -25.302 8.101 7.142 1.00 83.75 468 PRO A O 1
ATOM 3860 N N . PHE A 1 469 ? -25.796 7.367 5.080 1.00 82.81 469 PHE A N 1
ATOM 3861 C CA . PHE A 1 469 ? -24.403 7.158 4.660 1.00 82.81 469 PHE A CA 1
ATOM 3862 C C . PHE A 1 469 ? -23.519 8.408 4.792 1.00 82.81 469 PHE A C 1
ATOM 3864 O O . PHE A 1 469 ? -22.374 8.311 5.214 1.00 82.81 469 PHE A O 1
ATOM 3871 N N . TRP A 1 470 ? -24.039 9.593 4.486 1.00 84.38 470 TRP A N 1
ATOM 3872 C CA . TRP A 1 470 ? -23.278 10.837 4.628 1.00 84.38 470 TRP A CA 1
ATOM 3873 C C . TRP A 1 470 ? -22.880 11.126 6.081 1.00 84.38 470 TRP A C 1
ATOM 3875 O O . TRP A 1 470 ? -21.753 11.538 6.331 1.00 84.38 470 TRP A O 1
ATOM 3885 N N . ARG A 1 471 ? -23.750 10.803 7.053 1.00 85.81 471 ARG A N 1
ATOM 3886 C CA . ARG A 1 471 ? -23.408 10.870 8.483 1.00 85.81 471 ARG A CA 1
ATOM 3887 C C . ARG A 1 471 ? -22.351 9.837 8.855 1.00 85.81 471 ARG A C 1
ATOM 3889 O O . ARG A 1 471 ? -21.498 10.125 9.683 1.00 85.81 471 ARG A O 1
ATOM 3896 N N . VAL A 1 472 ? -22.370 8.650 8.241 1.00 89.19 472 VAL A N 1
ATOM 3897 C CA . VAL A 1 472 ? -21.290 7.661 8.415 1.00 89.19 472 VAL A CA 1
ATOM 3898 C C . VAL A 1 472 ? -19.951 8.247 7.962 1.00 89.19 472 VAL A C 1
ATOM 3900 O O . VAL A 1 472 ? -18.981 8.175 8.713 1.00 89.19 472 VAL A O 1
ATOM 3903 N N . LEU A 1 473 ? -19.897 8.854 6.772 1.00 87.75 473 LEU A N 1
ATOM 3904 C CA . LEU A 1 473 ? -18.678 9.484 6.252 1.00 87.75 473 LEU A CA 1
ATOM 3905 C C . LEU A 1 473 ? -18.196 10.641 7.130 1.00 87.75 473 LEU A C 1
ATOM 3907 O O . LEU A 1 473 ? -17.002 10.748 7.395 1.00 87.75 473 LEU A O 1
ATOM 3911 N N . GLU A 1 474 ? -19.113 11.479 7.609 1.00 87.44 474 GLU A N 1
ATOM 3912 C CA . GLU A 1 474 ? -18.795 12.572 8.527 1.00 87.44 474 GLU A CA 1
ATOM 3913 C C . GLU A 1 474 ? -18.174 12.054 9.829 1.00 87.44 474 GLU A C 1
ATOM 3915 O O . GLU A 1 474 ? -17.145 12.568 10.264 1.00 87.44 474 GLU A O 1
ATOM 3920 N N . ILE A 1 475 ? -18.746 11.000 10.425 1.00 91.12 475 ILE A N 1
ATOM 3921 C CA . ILE A 1 475 ? -18.206 10.380 11.643 1.00 91.12 475 ILE A CA 1
ATOM 3922 C C . ILE A 1 475 ? -16.818 9.785 11.373 1.00 91.12 475 ILE A C 1
ATOM 3924 O O . ILE A 1 475 ? -15.902 10.034 12.154 1.00 91.12 475 ILE A O 1
ATOM 3928 N N . LEU A 1 476 ? -16.639 9.054 10.266 1.00 90.69 476 LEU A N 1
ATOM 3929 C CA . LEU A 1 476 ? -15.342 8.481 9.876 1.00 90.69 476 LEU A CA 1
ATOM 3930 C C . LEU A 1 476 ? -14.271 9.562 9.662 1.00 90.69 476 LEU A C 1
ATOM 3932 O O . LEU A 1 476 ? -13.121 9.363 10.043 1.00 90.69 476 LEU A O 1
ATOM 3936 N N . LYS A 1 477 ? -14.648 10.710 9.083 1.00 88.06 477 LYS A N 1
ATOM 3937 C CA . LYS A 1 477 ? -13.756 11.862 8.876 1.00 88.06 477 LYS A CA 1
ATOM 3938 C C . LYS A 1 477 ? -13.428 12.576 10.189 1.00 88.06 477 LYS A C 1
ATOM 3940 O O . LYS A 1 477 ? -12.294 13.004 10.377 1.00 88.06 477 LYS A O 1
ATOM 3945 N N . LYS A 1 478 ? -14.411 12.726 11.081 1.00 89.25 478 LYS A N 1
ATOM 3946 C CA . LYS A 1 478 ? -14.265 13.435 12.361 1.00 89.25 478 LYS A CA 1
ATOM 3947 C C . LYS A 1 478 ? -13.474 12.632 13.394 1.00 89.25 478 LYS A C 1
ATOM 3949 O O . LYS A 1 478 ? -12.745 13.222 14.184 1.00 89.25 478 LYS A O 1
ATOM 3954 N N . TYR A 1 479 ? -13.618 11.309 13.387 1.00 88.81 479 TYR A N 1
ATOM 3955 C CA . TYR A 1 479 ? -12.975 10.400 14.335 1.00 88.81 479 TYR A CA 1
ATOM 3956 C C . TYR A 1 479 ? -12.144 9.333 13.600 1.00 88.81 479 TYR A C 1
ATOM 3958 O O . TYR A 1 479 ? -12.487 8.147 13.636 1.00 88.81 479 TYR A O 1
ATOM 3966 N N . PRO A 1 480 ? -11.058 9.725 12.906 1.00 87.19 480 PRO A N 1
ATOM 3967 C CA . PRO A 1 480 ? -10.145 8.754 12.317 1.00 87.19 480 PRO A CA 1
ATOM 3968 C C . PRO A 1 480 ? -9.480 7.935 13.434 1.00 87.19 480 PRO A C 1
ATOM 3970 O O . PRO A 1 480 ? -9.195 8.476 14.497 1.00 87.19 480 PRO A O 1
ATOM 3973 N N . ASN A 1 481 ? -9.191 6.654 13.186 1.00 90.81 481 ASN A N 1
ATOM 3974 C CA . ASN A 1 481 ? -8.573 5.740 14.170 1.00 90.81 481 ASN A CA 1
ATOM 3975 C C . ASN A 1 481 ? -9.444 5.371 15.375 1.00 90.81 481 ASN A C 1
ATOM 3977 O O . ASN A 1 481 ? -8.932 4.879 16.384 1.00 90.81 481 ASN A O 1
ATOM 3981 N N . ASN A 1 482 ? -10.758 5.570 15.256 1.00 92.06 482 ASN A N 1
ATOM 3982 C CA . ASN A 1 482 ? -11.700 5.244 16.313 1.00 92.06 482 ASN A CA 1
ATOM 3983 C C . ASN A 1 482 ? -12.676 4.139 15.902 1.00 92.06 482 ASN A C 1
ATOM 3985 O O . ASN A 1 482 ? -13.097 4.025 14.745 1.00 92.06 482 ASN A O 1
ATOM 3989 N N . LEU A 1 483 ? -13.125 3.393 16.913 1.00 92.94 483 LEU A N 1
ATOM 3990 C CA . LEU A 1 483 ? -14.356 2.614 16.847 1.00 92.94 483 LEU A CA 1
ATOM 3991 C C . LEU A 1 483 ? -15.500 3.475 17.384 1.00 92.94 483 LEU A C 1
ATOM 3993 O O . LEU A 1 483 ? -15.601 3.719 18.586 1.00 92.94 483 LEU A O 1
ATOM 3997 N N . THR A 1 484 ? -16.389 3.922 16.506 1.00 91.19 484 THR A N 1
ATOM 3998 C CA . THR A 1 484 ? -17.589 4.668 16.879 1.00 91.19 484 THR A CA 1
ATOM 3999 C C . THR A 1 484 ? -18.825 3.781 16.820 1.00 91.19 484 THR A C 1
ATOM 4001 O O . THR A 1 484 ? -19.120 3.165 15.802 1.00 91.19 484 THR A O 1
ATOM 4004 N N . VAL A 1 485 ? -19.597 3.740 17.902 1.00 88.06 485 VAL A N 1
ATOM 4005 C CA . VAL A 1 485 ? -20.872 3.027 17.986 1.00 88.06 485 VAL A CA 1
ATOM 4006 C C . VAL A 1 485 ? -22.004 4.037 18.128 1.00 88.06 485 VAL A C 1
ATOM 4008 O O . VAL A 1 485 ? -22.023 4.841 19.060 1.00 88.06 485 VAL A O 1
ATOM 4011 N N . VAL A 1 486 ? -22.978 3.962 17.224 1.00 85.25 486 VAL A N 1
ATOM 4012 C CA . VAL A 1 486 ? -24.190 4.785 17.238 1.00 85.25 486 VAL A CA 1
ATOM 4013 C C . VAL A 1 486 ? -25.398 3.872 17.481 1.00 85.25 486 VAL A C 1
ATOM 4015 O O . VAL A 1 486 ? -25.957 3.296 16.542 1.00 85.25 486 VAL A O 1
ATOM 4018 N N . PRO A 1 487 ? -25.799 3.667 18.747 1.00 75.06 487 PRO A N 1
ATOM 4019 C CA . PRO A 1 487 ? -26.978 2.874 19.072 1.00 75.06 487 PRO A CA 1
ATOM 4020 C C . PRO A 1 487 ? -28.265 3.616 18.683 1.00 75.06 487 PRO A C 1
ATOM 4022 O O . PRO A 1 487 ? -28.348 4.841 18.764 1.00 75.06 487 PRO A O 1
ATOM 4025 N N . ARG A 1 488 ? -29.313 2.874 18.310 1.00 69.44 488 ARG A N 1
ATOM 4026 C CA . ARG A 1 488 ? -30.623 3.459 17.987 1.00 69.44 488 ARG A CA 1
ATOM 4027 C C . ARG A 1 488 ? -31.195 4.185 19.212 1.00 69.44 488 ARG A C 1
ATOM 4029 O O . ARG A 1 488 ? -31.425 3.552 20.236 1.00 69.44 488 ARG A O 1
ATOM 4036 N N . GLY A 1 489 ? -31.420 5.495 19.091 1.00 66.75 489 GLY A N 1
ATOM 4037 C CA . GLY A 1 489 ? -31.972 6.331 20.166 1.00 66.75 489 GLY A CA 1
ATOM 4038 C C . GLY A 1 489 ? -31.032 6.570 21.357 1.00 66.75 489 GLY A C 1
ATOM 4039 O O . GLY A 1 489 ? -31.485 7.061 22.384 1.00 66.75 489 GLY A O 1
ATOM 4040 N N . GLY A 1 490 ? -29.746 6.215 21.254 1.00 65.81 490 GLY A N 1
ATOM 4041 C CA . GLY A 1 490 ? -28.759 6.448 22.312 1.00 65.81 490 GLY A CA 1
ATOM 4042 C C . GLY A 1 490 ? -27.661 7.428 21.897 1.00 65.81 490 GLY A C 1
ATOM 4043 O O . GLY A 1 490 ? -27.524 7.773 20.725 1.00 65.81 490 GLY A O 1
ATOM 4044 N N . LYS A 1 491 ? -26.852 7.862 22.872 1.00 72.62 491 LYS A N 1
ATOM 4045 C CA . LYS A 1 491 ? -25.683 8.714 22.615 1.00 72.62 491 LYS A CA 1
ATOM 4046 C C . LYS A 1 491 ? -24.619 7.949 21.819 1.00 72.62 491 LYS A C 1
ATOM 4048 O O . LYS A 1 491 ? -24.363 6.771 22.083 1.00 72.62 491 LYS A O 1
ATOM 4053 N N . MET A 1 492 ? -24.010 8.639 20.856 1.00 83.81 492 MET A N 1
ATOM 4054 C CA . MET A 1 492 ? -22.838 8.163 20.122 1.00 83.81 492 MET A CA 1
ATOM 4055 C C . MET A 1 492 ? -21.670 7.956 21.087 1.00 83.81 492 MET A C 1
ATOM 4057 O O . MET A 1 492 ? -21.426 8.791 21.956 1.00 83.81 492 MET A O 1
ATOM 4061 N N . VAL A 1 493 ? -20.939 6.861 20.902 1.00 82.44 493 VAL A N 1
ATOM 4062 C CA . VAL A 1 493 ? -19.741 6.533 21.679 1.00 82.44 493 VAL A CA 1
ATOM 4063 C C . VAL A 1 493 ? -18.593 6.374 20.702 1.00 82.44 493 VAL A C 1
ATOM 4065 O O . VAL A 1 493 ? -18.665 5.501 19.844 1.00 82.44 493 VAL A O 1
ATOM 4068 N N . SER A 1 494 ? -17.563 7.210 20.799 1.00 86.12 494 SER A N 1
ATOM 4069 C CA . SER A 1 494 ? -16.359 7.102 19.972 1.00 86.12 494 SER A CA 1
ATOM 4070 C C . SER A 1 494 ? -15.197 6.693 20.860 1.00 86.12 494 SER A C 1
ATOM 4072 O O . SER A 1 494 ? -14.886 7.399 21.813 1.00 86.12 494 SER A O 1
ATOM 4074 N N . LEU A 1 495 ? -14.612 5.534 20.580 1.00 86.69 495 LEU A N 1
ATOM 4075 C CA . LEU A 1 495 ? -13.498 4.979 21.337 1.00 86.69 495 LEU A CA 1
ATOM 4076 C C . LEU A 1 495 ? -12.217 5.241 20.559 1.00 86.69 495 LEU A C 1
ATOM 4078 O O . LEU A 1 495 ? -12.082 4.741 19.437 1.00 86.69 495 LEU A O 1
ATOM 4082 N N . SER A 1 496 ? -11.298 6.005 21.151 1.00 88.12 496 SER A N 1
ATOM 4083 C CA . SER A 1 496 ? -9.935 6.103 20.629 1.00 88.12 496 SER A CA 1
ATOM 4084 C C . SER A 1 496 ? -9.243 4.740 20.681 1.00 88.12 496 SER A C 1
ATOM 4086 O O . SER A 1 496 ? -9.705 3.815 21.350 1.00 88.12 496 SER A O 1
ATOM 4088 N N . GLU A 1 497 ? -8.110 4.598 20.001 1.00 85.62 497 GLU A N 1
ATOM 4089 C CA . GLU A 1 497 ? -7.317 3.368 20.051 1.00 85.62 497 GLU A CA 1
ATOM 4090 C C . GLU A 1 497 ? -6.919 2.972 21.488 1.00 85.62 497 GLU A C 1
ATOM 4092 O O . GLU A 1 497 ? -6.989 1.795 21.848 1.00 85.62 497 GLU A O 1
ATOM 4097 N N . ASN A 1 498 ? -6.576 3.956 22.329 1.00 87.69 498 ASN A N 1
ATOM 4098 C CA . ASN A 1 498 ? -6.252 3.740 23.741 1.00 87.69 498 ASN A CA 1
ATOM 4099 C C . ASN A 1 498 ? -7.484 3.304 24.541 1.00 87.69 498 ASN A C 1
ATOM 4101 O O . ASN A 1 498 ? -7.424 2.295 25.243 1.00 87.69 498 ASN A O 1
ATOM 4105 N N . ASP A 1 499 ? -8.615 4.003 24.389 1.00 88.56 499 ASP A N 1
ATOM 4106 C CA . ASP A 1 499 ? -9.865 3.633 25.072 1.00 88.56 499 ASP A CA 1
ATOM 4107 C C . ASP A 1 499 ? -10.312 2.227 24.667 1.00 88.56 499 ASP A C 1
ATOM 4109 O O . ASP A 1 499 ? -10.728 1.424 25.503 1.00 88.56 499 ASP A O 1
ATOM 4113 N N . PHE A 1 500 ? -10.186 1.909 23.377 1.00 89.19 500 PHE A N 1
ATOM 4114 C CA . PHE A 1 500 ? -10.486 0.593 22.841 1.00 89.19 500 PHE A CA 1
ATOM 4115 C C . PHE A 1 500 ? -9.583 -0.477 23.462 1.00 89.19 500 PHE A C 1
ATOM 4117 O O . PHE A 1 500 ? -10.089 -1.501 23.919 1.00 89.19 500 PHE A O 1
ATOM 4124 N N . LYS A 1 501 ? -8.269 -0.234 23.547 1.00 88.88 501 LYS A N 1
ATOM 4125 C CA . LYS A 1 501 ? -7.322 -1.144 24.205 1.00 88.88 501 LYS A CA 1
ATOM 4126 C C . LYS A 1 501 ? -7.708 -1.391 25.665 1.00 88.88 501 LYS A C 1
ATOM 4128 O O . LYS A 1 501 ? -7.815 -2.546 26.074 1.00 88.88 501 LYS A O 1
ATOM 4133 N N . TYR A 1 502 ? -7.986 -0.331 26.422 1.00 90.94 502 TYR A N 1
ATOM 4134 C CA . TYR A 1 502 ? -8.423 -0.446 27.814 1.00 90.94 502 TYR A CA 1
ATOM 4135 C C . TYR A 1 502 ? -9.730 -1.239 27.939 1.00 90.94 502 TYR A C 1
ATOM 4137 O O . TYR A 1 502 ? -9.860 -2.094 28.814 1.00 90.94 502 TYR A O 1
ATOM 4145 N N . MET A 1 503 ? -10.688 -1.029 27.032 1.00 89.88 503 MET A N 1
ATOM 4146 C CA . MET A 1 503 ? -11.917 -1.823 27.001 1.00 89.88 503 MET A CA 1
ATOM 4147 C C . MET A 1 503 ? -11.651 -3.303 26.711 1.00 89.88 503 MET A C 1
ATOM 4149 O O . MET A 1 503 ? -12.253 -4.162 27.357 1.00 89.88 503 MET A O 1
ATOM 4153 N N . MET A 1 504 ? -10.752 -3.622 25.777 1.00 89.00 504 MET A N 1
ATOM 4154 C CA . MET A 1 504 ? -10.403 -5.008 25.455 1.00 89.00 504 MET A CA 1
ATOM 4155 C C . MET A 1 504 ? -9.767 -5.734 26.649 1.00 89.00 504 MET A C 1
ATOM 4157 O O . MET A 1 504 ? -10.125 -6.882 26.921 1.00 89.00 504 MET A O 1
ATOM 4161 N N . GLU A 1 505 ? -8.909 -5.052 27.414 1.00 91.06 505 GLU A N 1
ATOM 4162 C CA . GLU A 1 505 ? -8.321 -5.567 28.661 1.00 91.06 505 GLU A CA 1
ATOM 4163 C C . GLU A 1 505 ? -9.380 -5.842 29.747 1.00 91.06 505 GLU A C 1
ATOM 4165 O O . GLU A 1 505 ? -9.220 -6.762 30.554 1.00 91.06 505 GLU A O 1
ATOM 4170 N N . MET A 1 506 ? -10.492 -5.098 29.742 1.00 92.50 506 MET A N 1
ATOM 4171 C CA . MET A 1 506 ? -11.586 -5.266 30.702 1.00 92.50 506 MET A CA 1
ATOM 4172 C C . MET A 1 506 ? -12.541 -6.417 30.376 1.00 92.50 506 MET A C 1
ATOM 4174 O O . MET A 1 506 ? -13.123 -6.999 31.294 1.00 92.50 506 MET A O 1
ATOM 4178 N N . ILE A 1 507 ? -12.702 -6.796 29.104 1.00 90.50 507 ILE A N 1
ATOM 4179 C CA . ILE A 1 507 ? -13.657 -7.841 28.684 1.00 90.50 507 ILE A CA 1
ATOM 4180 C C . ILE A 1 507 ? -13.518 -9.157 29.484 1.00 90.50 507 ILE A C 1
ATOM 4182 O O . ILE A 1 507 ? -14.548 -9.689 29.915 1.00 90.50 507 ILE A O 1
ATOM 4186 N N . PRO A 1 508 ? -12.311 -9.711 29.728 1.00 90.31 508 PRO A N 1
ATOM 4187 C CA . PRO A 1 508 ? -12.149 -10.929 30.524 1.00 90.31 508 PRO A CA 1
ATOM 4188 C C . PRO A 1 508 ? -12.633 -10.801 31.972 1.00 90.31 508 PRO A C 1
ATOM 4190 O O . PRO A 1 508 ? -13.057 -11.797 32.552 1.00 90.31 508 PRO A O 1
ATOM 4193 N N . ILE A 1 509 ? -12.567 -9.604 32.559 1.00 91.56 509 ILE A N 1
ATOM 4194 C CA . ILE A 1 509 ? -13.024 -9.326 33.928 1.00 91.56 509 ILE A CA 1
ATOM 4195 C C . ILE A 1 509 ? -14.546 -9.246 33.945 1.00 91.56 509 ILE A C 1
ATOM 4197 O O . ILE A 1 509 ? -15.197 -9.918 34.740 1.00 91.56 509 ILE A O 1
ATOM 4201 N N . VAL A 1 510 ? -15.115 -8.492 33.004 1.00 90.25 510 VAL A N 1
ATOM 4202 C CA . VAL A 1 510 ? -16.565 -8.297 32.877 1.00 90.25 510 VAL A CA 1
ATOM 4203 C C . VAL A 1 510 ? -17.296 -9.629 32.702 1.00 90.25 510 VAL A C 1
ATOM 4205 O O . VAL A 1 510 ? -18.333 -9.844 33.320 1.00 90.25 510 VAL A O 1
ATOM 4208 N N . ARG A 1 511 ? -16.723 -10.570 31.942 1.00 88.94 511 ARG A N 1
ATOM 4209 C CA . ARG A 1 511 ? -17.280 -11.925 31.762 1.00 88.94 511 ARG A CA 1
ATOM 4210 C C . ARG A 1 511 ? -17.380 -12.751 33.046 1.00 88.94 511 ARG A C 1
ATOM 4212 O O . ARG A 1 511 ? -18.159 -13.698 33.081 1.00 88.94 511 ARG A O 1
ATOM 4219 N N . LYS A 1 512 ? -16.583 -12.443 34.073 1.00 89.25 512 LYS A N 1
ATOM 4220 C CA . LYS A 1 512 ? -16.617 -13.143 35.371 1.00 89.25 512 LYS A CA 1
ATOM 4221 C C . LYS A 1 512 ? -17.692 -12.587 36.301 1.00 89.25 512 LYS A C 1
ATOM 4223 O O . LYS A 1 512 ? -18.023 -13.221 37.300 1.00 89.25 512 LYS A O 1
ATOM 4228 N N . ILE A 1 513 ? -18.213 -11.400 36.000 1.00 90.00 513 ILE A N 1
ATOM 4229 C CA . ILE A 1 513 ? -19.177 -10.689 36.834 1.00 90.00 513 ILE A CA 1
ATOM 4230 C C . ILE A 1 513 ? -20.584 -11.025 36.345 1.00 90.00 513 ILE A C 1
ATOM 4232 O O . ILE A 1 513 ? -20.853 -11.066 35.145 1.00 90.00 513 ILE A O 1
ATOM 4236 N N . LYS A 1 514 ? -21.507 -11.265 37.284 1.00 89.38 514 LYS A N 1
ATOM 4237 C CA . LYS A 1 514 ? -22.913 -11.510 36.943 1.00 89.38 514 LYS A CA 1
ATOM 4238 C C . LYS A 1 514 ? -23.472 -10.311 36.155 1.00 89.38 514 LYS A C 1
ATOM 4240 O O . LYS A 1 514 ? -23.330 -9.186 36.640 1.00 89.38 514 LYS A O 1
ATOM 4245 N N . PRO A 1 515 ? -24.168 -10.522 35.019 1.00 88.56 515 PRO A N 1
ATOM 4246 C CA . PRO A 1 515 ? -24.696 -9.432 34.19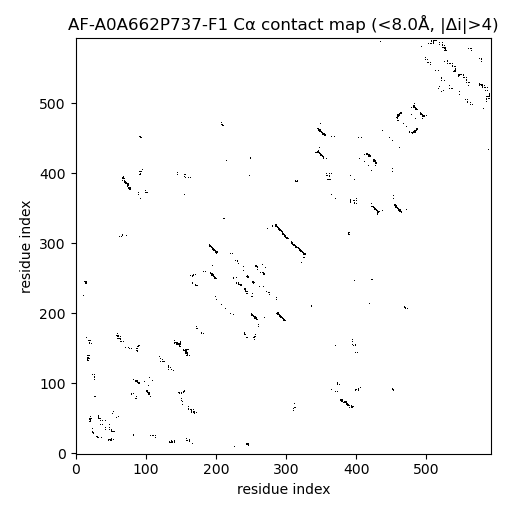4 1.00 88.56 515 PRO A CA 1
ATOM 4247 C C . PRO A 1 515 ? -25.522 -8.417 34.984 1.00 88.56 515 PRO A C 1
ATOM 4249 O O . PRO A 1 515 ? -25.308 -7.219 34.855 1.00 88.56 515 PRO A O 1
ATOM 4252 N N . SER A 1 516 ? -26.379 -8.895 35.889 1.00 90.19 516 SER A N 1
ATOM 4253 C CA . SER A 1 516 ? -27.219 -8.041 36.733 1.00 90.19 516 SER A CA 1
ATOM 4254 C C . SER A 1 516 ? -26.418 -7.129 37.666 1.00 90.19 516 SER A C 1
ATOM 4256 O O . SER A 1 516 ? -26.846 -6.014 37.935 1.00 90.19 516 SER A O 1
ATOM 4258 N N . VAL A 1 517 ? -25.260 -7.582 38.162 1.00 91.81 517 VAL A N 1
ATOM 4259 C CA . VAL A 1 517 ? -24.375 -6.772 39.018 1.00 91.81 517 VAL A CA 1
ATOM 4260 C C . VAL A 1 517 ? -23.690 -5.698 38.180 1.00 91.81 517 VAL A C 1
ATOM 4262 O O . VAL A 1 517 ? -23.590 -4.546 38.596 1.00 91.81 517 VAL A O 1
ATOM 4265 N N . TRP A 1 518 ? -23.255 -6.052 36.970 1.00 93.00 518 TRP A N 1
ATOM 4266 C CA . TRP A 1 518 ? -22.661 -5.086 36.055 1.00 93.00 518 TRP A CA 1
ATOM 4267 C C . TRP A 1 518 ? -23.669 -4.012 35.624 1.00 93.00 518 TRP A C 1
ATOM 4269 O O . TRP A 1 518 ? -23.375 -2.824 35.706 1.00 93.00 518 TRP A O 1
ATOM 4279 N N . GLU A 1 519 ? -24.863 -4.417 35.195 1.00 88.94 519 GLU A N 1
ATOM 4280 C CA . GLU A 1 519 ? -25.868 -3.517 34.619 1.00 88.94 519 GLU A CA 1
ATOM 4281 C C . GLU A 1 519 ? -26.568 -2.630 35.646 1.00 88.94 519 GLU A C 1
ATOM 4283 O O . GLU A 1 519 ? -26.831 -1.467 35.343 1.00 88.94 519 GLU A O 1
ATOM 4288 N N . ASN A 1 520 ? -26.853 -3.151 36.842 1.00 91.19 520 ASN A N 1
ATOM 4289 C CA . ASN A 1 520 ? -27.669 -2.436 37.826 1.00 91.19 520 ASN A CA 1
ATOM 4290 C C . ASN A 1 520 ? -26.846 -1.724 38.905 1.00 91.19 520 ASN A C 1
ATOM 4292 O O . ASN A 1 520 ? -27.362 -0.804 39.530 1.00 91.19 520 ASN A O 1
ATOM 4296 N N . GLU A 1 521 ? -25.594 -2.132 39.139 1.00 92.62 521 GLU A N 1
ATOM 4297 C CA . GLU A 1 521 ? -24.764 -1.581 40.223 1.00 92.62 521 GLU A CA 1
ATOM 4298 C C . GLU A 1 521 ? -23.530 -0.862 39.647 1.00 92.62 521 GLU A C 1
ATOM 4300 O O . GLU A 1 521 ? -23.392 0.353 39.785 1.00 92.62 521 GLU A O 1
ATOM 4305 N N . ILE A 1 522 ? -22.673 -1.572 38.902 1.00 92.94 522 ILE A N 1
ATOM 4306 C CA . ILE A 1 522 ? -21.374 -1.034 38.449 1.00 92.94 522 ILE A CA 1
ATOM 4307 C C . ILE A 1 522 ? -21.524 0.025 37.346 1.00 92.94 522 ILE A C 1
ATOM 4309 O O . ILE A 1 522 ? -20.971 1.122 37.448 1.00 92.94 522 ILE A O 1
ATOM 4313 N N . ALA A 1 523 ? -22.252 -0.281 36.267 1.00 90.62 523 ALA A N 1
ATOM 4314 C CA . ALA A 1 523 ? -22.386 0.638 35.140 1.00 90.62 523 ALA A CA 1
ATOM 4315 C C . ALA A 1 523 ? -23.077 1.956 35.548 1.00 90.62 523 ALA A C 1
ATOM 4317 O O . ALA A 1 523 ? -22.541 3.010 35.205 1.00 90.62 523 ALA A O 1
ATOM 4318 N N . PRO A 1 524 ? -24.185 1.966 36.318 1.00 92.31 524 PRO A N 1
ATOM 4319 C CA . PRO A 1 524 ? -24.796 3.204 36.804 1.00 92.31 524 PRO A CA 1
ATOM 4320 C C . PRO A 1 524 ? -23.872 4.027 37.708 1.00 92.31 524 PRO A C 1
ATOM 4322 O O . PRO A 1 524 ? -23.839 5.248 37.571 1.00 92.31 524 PRO A O 1
ATOM 4325 N N . ALA A 1 525 ? -23.079 3.389 38.578 1.00 92.38 525 ALA A N 1
ATOM 4326 C CA . ALA A 1 525 ? -22.117 4.095 39.428 1.00 92.38 525 ALA A CA 1
ATOM 4327 C C . ALA A 1 525 ? -21.046 4.833 38.611 1.00 92.38 525 ALA A C 1
ATOM 4329 O O . ALA A 1 525 ? -20.651 5.942 38.960 1.00 92.38 525 ALA A O 1
ATOM 4330 N N . SER A 1 526 ? -20.645 4.284 37.459 1.00 91.62 526 SER A N 1
ATOM 4331 C CA . SER A 1 526 ? -19.659 4.939 36.591 1.00 91.62 526 SER A CA 1
ATOM 4332 C C . SER A 1 526 ? -20.153 6.247 35.949 1.00 91.62 526 SER A C 1
ATOM 4334 O O . SER A 1 526 ? -19.324 7.038 35.505 1.00 91.62 526 SER A O 1
ATOM 4336 N N . ALA A 1 527 ? -21.466 6.515 35.925 1.00 88.62 527 ALA A N 1
ATOM 4337 C CA . ALA A 1 527 ? -22.029 7.790 35.461 1.00 88.62 527 ALA A CA 1
ATOM 4338 C C . ALA A 1 527 ? -21.837 8.950 36.449 1.00 88.62 527 ALA A C 1
ATOM 4340 O O . ALA A 1 527 ? -22.065 10.105 36.083 1.00 88.62 527 ALA A O 1
ATOM 4341 N N . LYS A 1 528 ? -21.454 8.644 37.691 1.00 91.56 528 LYS A N 1
ATOM 4342 C CA . LYS A 1 528 ? -21.269 9.621 38.762 1.00 91.56 528 LYS A CA 1
ATOM 4343 C C . LYS A 1 528 ? -19.789 9.999 38.889 1.00 91.56 528 LYS A C 1
ATOM 4345 O O . LYS A 1 528 ? -19.142 10.127 37.855 1.00 91.56 528 LYS A O 1
ATOM 4350 N N . SER A 1 529 ? -19.227 10.205 40.082 1.00 91.31 529 SER A N 1
ATOM 4351 C CA . SER A 1 529 ? -17.787 10.493 40.239 1.00 91.31 529 SER A CA 1
ATOM 4352 C C . SER A 1 529 ? -16.926 9.222 40.354 1.00 91.31 529 SER A C 1
ATOM 4354 O O . SER A 1 529 ? -17.441 8.119 40.546 1.00 91.31 529 SER A O 1
ATOM 4356 N N . ILE A 1 530 ? -15.602 9.365 40.223 1.00 93.00 530 ILE A N 1
ATOM 4357 C CA . ILE A 1 530 ? -14.655 8.252 40.419 1.00 93.00 530 ILE A CA 1
ATOM 4358 C C . ILE A 1 530 ? -14.667 7.768 41.875 1.00 93.00 530 ILE A C 1
ATOM 4360 O O . ILE A 1 530 ? -14.536 6.571 42.117 1.00 93.00 530 ILE A O 1
ATOM 4364 N N . GLU A 1 531 ? -14.866 8.669 42.833 1.00 93.81 531 GLU A N 1
ATOM 4365 C CA . GLU A 1 531 ? -14.957 8.364 44.264 1.00 93.81 531 GLU A CA 1
ATOM 4366 C C . GLU A 1 531 ? -16.208 7.541 44.572 1.00 93.81 531 GLU A C 1
ATOM 4368 O O . GLU A 1 531 ? -16.140 6.556 45.302 1.00 93.81 531 GLU A O 1
ATOM 4373 N N . GLU A 1 532 ? -17.347 7.897 43.974 1.00 93.06 532 GLU A N 1
ATOM 4374 C CA . GLU A 1 532 ? -18.584 7.133 44.139 1.00 93.06 532 GLU A CA 1
ATOM 4375 C C . GLU A 1 532 ? -18.502 5.756 43.470 1.00 93.06 532 GLU A C 1
ATOM 4377 O O . GLU A 1 532 ? -19.023 4.774 44.004 1.00 93.06 532 GLU A O 1
ATOM 4382 N N . LEU A 1 533 ? -17.802 5.654 42.335 1.00 94.94 533 LEU A N 1
ATOM 4383 C CA . LEU A 1 533 ? -17.492 4.367 41.721 1.00 94.94 533 LEU A CA 1
ATOM 4384 C C . LEU A 1 533 ? -16.556 3.525 42.608 1.00 94.94 533 LEU A C 1
ATOM 4386 O O . LEU A 1 533 ? -16.805 2.332 42.760 1.00 94.94 533 LEU A O 1
ATOM 4390 N N . ASP A 1 534 ? -15.510 4.110 43.203 1.00 96.38 534 ASP A N 1
ATOM 4391 C CA . ASP A 1 534 ? -14.618 3.411 44.148 1.00 96.38 534 ASP A CA 1
ATOM 4392 C C . ASP A 1 534 ? -15.403 2.892 45.357 1.00 96.38 534 ASP A C 1
ATOM 4394 O O . ASP A 1 534 ? -15.320 1.710 45.692 1.00 96.38 534 ASP A O 1
ATOM 4398 N N . PHE A 1 535 ? -16.237 3.745 45.957 1.00 94.81 535 PHE A N 1
ATOM 4399 C CA . PHE A 1 535 ? -17.097 3.366 47.075 1.00 94.81 535 PHE A CA 1
ATOM 4400 C C . PHE A 1 535 ? -17.993 2.172 46.724 1.00 94.81 535 PHE A C 1
ATOM 4402 O O . PHE A 1 535 ? -18.037 1.182 47.460 1.00 94.81 535 PHE A O 1
ATOM 4409 N N . GLU A 1 536 ? -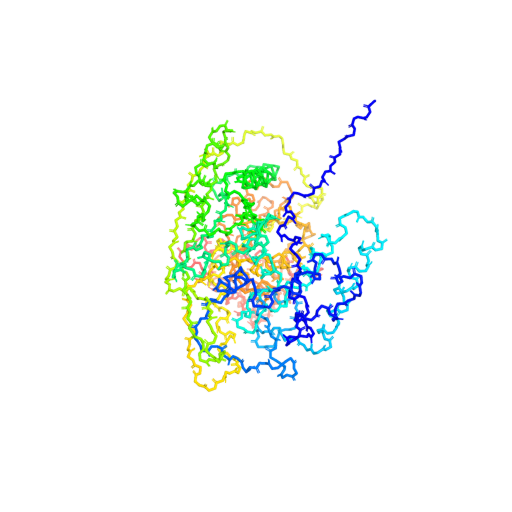18.666 2.227 45.574 1.00 93.88 536 GLU A N 1
ATOM 4410 C CA . GLU A 1 536 ? -19.553 1.153 45.135 1.00 93.88 536 GLU A CA 1
ATOM 4411 C C . GLU A 1 536 ? -18.786 -0.144 44.840 1.00 93.88 536 GLU A C 1
ATOM 4413 O O . GLU A 1 536 ? -19.219 -1.233 45.225 1.00 93.88 536 GLU A O 1
ATOM 4418 N N . LEU A 1 537 ? -17.609 -0.057 44.215 1.00 93.94 537 LEU A N 1
ATOM 4419 C CA . LEU A 1 537 ? -16.772 -1.225 43.942 1.00 93.94 537 LEU A CA 1
ATOM 4420 C C . LEU A 1 537 ? -16.274 -1.881 45.233 1.00 93.94 537 LEU A C 1
ATOM 4422 O O . LEU A 1 537 ? -16.356 -3.107 45.336 1.00 93.94 537 LEU A O 1
ATOM 4426 N N . ARG A 1 538 ? -15.850 -1.097 46.234 1.00 92.75 538 ARG A N 1
ATOM 4427 C CA . ARG A 1 538 ? -15.475 -1.610 47.564 1.00 92.75 538 ARG A CA 1
ATOM 4428 C C . ARG A 1 538 ? -16.651 -2.278 48.260 1.00 92.75 538 ARG A C 1
ATOM 4430 O O . ARG A 1 538 ? -16.514 -3.397 48.752 1.00 92.75 538 ARG A O 1
ATOM 4437 N N . ARG A 1 539 ? -17.839 -1.663 48.220 1.00 93.88 539 ARG A N 1
ATOM 4438 C CA . ARG A 1 539 ? -19.077 -2.258 48.756 1.00 93.88 539 ARG A CA 1
ATOM 4439 C C . ARG A 1 539 ? -19.353 -3.634 48.140 1.00 93.88 539 ARG A C 1
ATOM 4441 O O . ARG A 1 539 ? -19.740 -4.563 48.850 1.00 93.88 539 ARG A O 1
ATOM 4448 N N . LEU A 1 540 ? -19.133 -3.782 46.833 1.00 92.50 540 LEU A N 1
ATOM 4449 C CA . LEU A 1 540 ? -19.343 -5.033 46.096 1.00 92.50 540 LEU A CA 1
ATOM 4450 C C . LEU A 1 540 ? -18.243 -6.082 46.326 1.00 92.50 540 LEU A C 1
ATOM 4452 O O . LEU A 1 540 ? -18.523 -7.282 46.198 1.00 92.50 540 LEU A O 1
ATOM 4456 N N . SER A 1 541 ? -17.009 -5.668 46.627 1.00 90.81 541 SER A N 1
ATOM 4457 C CA . SER A 1 541 ? -15.861 -6.569 46.782 1.00 90.81 541 SER A CA 1
ATOM 4458 C C . SER A 1 541 ? -15.529 -6.958 48.222 1.00 90.81 541 SER A C 1
ATOM 4460 O O . SER A 1 541 ? -15.007 -8.052 48.437 1.00 90.81 541 SER A O 1
ATOM 4462 N N . GLU A 1 542 ? -15.816 -6.086 49.187 1.00 87.75 542 GLU A N 1
ATOM 4463 C CA . GLU A 1 542 ? -15.426 -6.213 50.603 1.00 87.75 542 GLU A CA 1
ATOM 4464 C C . GLU A 1 542 ? -16.638 -6.310 51.545 1.00 87.75 542 GLU A C 1
ATOM 4466 O O . GLU A 1 542 ? -16.489 -6.654 52.714 1.00 87.75 542 GLU A O 1
ATOM 4471 N N . GLY A 1 543 ? -17.852 -6.049 51.049 1.00 79.94 543 GLY A N 1
ATOM 4472 C CA . GLY A 1 543 ? -19.074 -6.158 51.843 1.00 79.94 543 GLY A CA 1
ATOM 4473 C C . GLY A 1 543 ? -19.446 -7.600 52.220 1.00 79.94 543 GLY A C 1
ATOM 4474 O O . GLY A 1 543 ? -19.051 -8.566 51.566 1.00 79.94 543 GLY A O 1
ATOM 4475 N N . ALA A 1 544 ? -20.310 -7.740 53.234 1.00 70.38 544 ALA A N 1
ATOM 4476 C CA . ALA A 1 544 ? -20.751 -9.030 53.787 1.00 70.38 544 ALA A CA 1
ATOM 4477 C C . ALA A 1 544 ? -21.361 -10.001 52.749 1.00 70.38 544 ALA A C 1
ATOM 4479 O O . ALA A 1 544 ? -21.306 -11.216 52.922 1.00 70.38 544 ALA A O 1
ATOM 4480 N N . LYS A 1 545 ? -21.924 -9.479 51.648 1.00 79.62 545 LYS A N 1
ATOM 4481 C CA . LYS A 1 545 ? -22.399 -10.256 50.489 1.00 79.62 545 LYS A CA 1
ATOM 4482 C C . LYS A 1 545 ? -21.553 -9.936 49.258 1.00 79.62 545 LYS A C 1
ATOM 4484 O O . LYS A 1 545 ? -22.032 -9.287 48.329 1.00 79.62 545 LYS A O 1
ATOM 4489 N N . ARG A 1 546 ? -20.294 -10.376 49.265 1.00 84.00 546 ARG A N 1
ATOM 4490 C CA . ARG A 1 546 ? -19.331 -10.163 48.176 1.00 84.00 546 ARG A CA 1
ATOM 4491 C C . ARG A 1 546 ? -19.889 -10.636 46.828 1.00 84.00 546 ARG A C 1
ATOM 4493 O O . ARG A 1 546 ? -20.222 -11.808 46.657 1.00 84.00 546 ARG A O 1
ATOM 4500 N N . LYS A 1 547 ? -19.966 -9.719 45.859 1.00 89.12 547 LYS A N 1
ATOM 4501 C CA . LYS A 1 547 ? -20.473 -9.976 44.497 1.00 89.12 547 LYS A CA 1
ATOM 4502 C C . LYS A 1 547 ? -19.372 -10.004 43.437 1.00 89.12 547 LYS A C 1
ATOM 4504 O O . LYS A 1 547 ? -19.586 -10.586 42.375 1.00 89.12 547 LYS A O 1
ATOM 4509 N N . ILE A 1 548 ? -18.214 -9.399 43.716 1.00 91.56 548 ILE A N 1
ATOM 4510 C CA . ILE A 1 548 ? -17.046 -9.366 42.820 1.00 91.56 548 ILE A CA 1
ATOM 4511 C C . ILE A 1 548 ? -15.743 -9.647 43.587 1.00 91.56 548 ILE A C 1
ATOM 4513 O O . ILE A 1 548 ? -15.698 -9.614 44.817 1.00 91.56 548 ILE A O 1
ATOM 4517 N N . ASN A 1 549 ? -14.656 -9.955 42.879 1.00 90.62 549 ASN A N 1
ATOM 4518 C CA . ASN A 1 549 ? -13.332 -10.087 43.490 1.00 90.62 549 ASN A CA 1
ATOM 4519 C C . ASN A 1 549 ? -12.699 -8.694 43.731 1.00 90.62 549 ASN A C 1
ATOM 4521 O O . ASN A 1 549 ? -12.755 -7.884 42.810 1.00 90.62 549 ASN A O 1
ATOM 4525 N N . PRO A 1 550 ? -12.065 -8.399 44.889 1.00 90.62 550 PRO A N 1
ATOM 4526 C CA . PRO A 1 550 ? -11.364 -7.134 45.135 1.00 90.62 550 PRO A CA 1
ATOM 4527 C C . PRO A 1 550 ? -10.352 -6.767 44.056 1.00 90.62 550 PRO A C 1
ATOM 4529 O O . PRO A 1 550 ? -10.275 -5.612 43.648 1.00 90.62 550 PRO A O 1
ATOM 4532 N N . ASN A 1 551 ? -9.622 -7.752 43.524 1.00 92.44 551 ASN A N 1
ATOM 4533 C CA . ASN A 1 551 ? -8.676 -7.494 42.443 1.00 92.44 551 ASN A CA 1
ATOM 4534 C C . ASN A 1 551 ? -9.391 -7.068 41.148 1.00 92.44 551 ASN A C 1
ATOM 4536 O O . ASN A 1 551 ? -8.909 -6.198 40.430 1.00 92.44 551 ASN A O 1
ATOM 4540 N N . ASP A 1 552 ? -10.560 -7.648 40.865 1.00 92.31 552 ASP A N 1
ATOM 4541 C CA . ASP A 1 552 ? -11.383 -7.252 39.720 1.00 92.31 552 ASP A CA 1
ATOM 4542 C C . ASP A 1 552 ? -11.988 -5.854 39.943 1.00 92.31 552 ASP A C 1
ATOM 4544 O O . ASP A 1 552 ? -11.946 -5.030 39.035 1.00 92.31 552 ASP A O 1
ATOM 4548 N N . GLY A 1 553 ? -12.446 -5.541 41.163 1.00 92.12 553 GLY A N 1
ATOM 4549 C CA . GLY A 1 553 ? -12.903 -4.202 41.557 1.00 92.12 553 GLY A CA 1
ATOM 4550 C C . GLY A 1 553 ? -11.827 -3.130 41.359 1.00 92.12 553 GLY A C 1
ATOM 4551 O O . GLY A 1 553 ? -12.068 -2.127 40.688 1.00 92.12 553 GLY A O 1
ATOM 4552 N N . LYS A 1 554 ? -10.598 -3.380 41.830 1.00 93.62 554 LYS A N 1
ATOM 4553 C CA . LYS A 1 554 ? -9.455 -2.472 41.634 1.00 93.62 554 LYS A CA 1
ATOM 4554 C C . LYS A 1 554 ? -9.157 -2.227 40.153 1.00 93.62 554 LYS A C 1
ATOM 4556 O O . LYS A 1 554 ? -8.890 -1.094 39.765 1.00 93.62 554 LYS A O 1
ATOM 4561 N N . LYS A 1 555 ? -9.224 -3.268 39.318 1.00 94.88 555 LYS A N 1
ATOM 4562 C CA . LYS A 1 555 ? -9.015 -3.145 37.867 1.00 94.88 555 LYS A CA 1
ATOM 4563 C C . LYS A 1 555 ? -10.127 -2.354 37.176 1.00 94.88 555 LYS A C 1
ATOM 4565 O O . LYS A 1 555 ? -9.830 -1.579 36.275 1.00 94.88 555 LYS A O 1
ATOM 4570 N N . ILE A 1 556 ? -11.382 -2.501 37.607 1.00 94.81 556 ILE A N 1
ATOM 4571 C CA . ILE A 1 556 ? -12.503 -1.696 37.093 1.00 94.81 556 ILE A CA 1
ATOM 4572 C C . ILE A 1 556 ? -12.305 -0.212 37.430 1.00 94.81 556 ILE A C 1
ATOM 4574 O O . ILE A 1 556 ? -12.527 0.646 36.576 1.00 94.81 556 ILE A O 1
ATOM 4578 N N . LEU A 1 557 ? -11.857 0.093 38.650 1.00 95.69 557 LEU A N 1
ATOM 4579 C CA . LEU A 1 557 ? -11.552 1.465 39.051 1.00 95.69 557 LEU A CA 1
ATOM 4580 C C . LEU A 1 557 ? -10.366 2.042 38.264 1.00 95.69 557 LEU A C 1
ATOM 4582 O O . LEU A 1 557 ? -10.427 3.181 37.808 1.00 95.69 557 LEU A O 1
ATOM 4586 N N . ASP A 1 558 ? -9.301 1.261 38.082 1.00 95.00 558 ASP A N 1
ATOM 4587 C CA . ASP A 1 558 ? -8.140 1.652 37.273 1.00 95.00 558 ASP A CA 1
ATOM 4588 C C . ASP A 1 558 ? -8.536 1.932 35.816 1.00 95.00 558 ASP A C 1
ATOM 4590 O O . ASP A 1 558 ? -8.136 2.944 35.245 1.00 95.00 558 ASP A O 1
ATOM 4594 N N . PHE A 1 559 ? -9.403 1.099 35.235 1.00 94.88 559 PHE A N 1
ATOM 4595 C CA . PHE A 1 559 ? -9.990 1.345 33.919 1.00 94.88 559 PHE A CA 1
ATOM 4596 C C . PHE A 1 559 ? -10.734 2.684 33.856 1.00 94.88 559 PHE A C 1
ATOM 4598 O O . PHE A 1 559 ? -10.495 3.469 32.941 1.00 94.88 559 PHE A O 1
ATOM 4605 N N . ALA A 1 560 ? -11.595 2.977 34.834 1.00 94.31 560 ALA A N 1
ATOM 4606 C CA . ALA A 1 560 ? -12.316 4.246 34.892 1.00 94.31 560 ALA A CA 1
ATOM 4607 C C . ALA A 1 560 ? -11.367 5.455 34.959 1.00 94.31 560 ALA A C 1
ATOM 4609 O O . ALA A 1 560 ? -11.556 6.417 34.220 1.00 94.31 560 ALA A O 1
ATOM 4610 N N . LYS A 1 561 ? -10.316 5.374 35.784 1.00 94.62 561 LYS A N 1
ATOM 4611 C CA . LYS A 1 561 ? -9.290 6.422 35.897 1.00 94.62 561 LYS A CA 1
ATOM 4612 C C . LYS A 1 561 ? -8.502 6.607 34.601 1.00 94.62 561 LYS A C 1
ATOM 4614 O O . LYS A 1 561 ? -8.251 7.736 34.201 1.00 94.62 561 LYS A O 1
ATOM 4619 N N . LYS A 1 562 ? -8.140 5.513 33.924 1.00 94.25 562 LYS A N 1
ATOM 4620 C CA . LYS A 1 562 ? -7.437 5.551 32.631 1.00 94.25 562 LYS A CA 1
ATOM 4621 C C . LYS A 1 562 ? -8.267 6.207 31.534 1.00 94.25 562 LYS A C 1
ATOM 4623 O O . LYS A 1 562 ? -7.705 6.948 30.734 1.00 94.25 562 LYS A O 1
ATOM 4628 N N . ILE A 1 563 ? -9.576 5.943 31.497 1.00 90.69 563 ILE A N 1
ATOM 4629 C CA . ILE A 1 563 ? -10.488 6.636 30.580 1.00 90.69 563 ILE A CA 1
ATOM 4630 C C . ILE A 1 563 ? -10.505 8.133 30.903 1.00 90.69 563 ILE A C 1
ATOM 4632 O O . ILE A 1 563 ? -10.308 8.937 30.004 1.00 90.69 563 ILE A O 1
ATOM 4636 N N . ASP A 1 564 ? -10.658 8.527 32.165 1.00 91.88 564 ASP A N 1
ATOM 4637 C CA . ASP A 1 564 ? -10.690 9.951 32.525 1.00 91.88 564 ASP A CA 1
ATOM 4638 C C . ASP A 1 564 ? -9.390 10.687 32.202 1.00 91.88 564 ASP A C 1
ATOM 4640 O O . ASP A 1 564 ? -9.439 11.792 31.666 1.00 91.88 564 ASP A O 1
ATOM 4644 N N . GLU A 1 565 ? -8.238 10.070 32.472 1.00 92.38 565 GLU A N 1
ATOM 4645 C CA . GLU A 1 565 ? -6.927 10.649 32.165 1.00 92.38 565 GLU A CA 1
ATOM 4646 C C . GLU A 1 565 ? -6.715 10.810 30.652 1.00 92.38 565 GLU A C 1
ATOM 4648 O O . GLU A 1 565 ? -6.165 11.817 30.207 1.00 92.38 565 GLU A O 1
ATOM 4653 N N . ASN A 1 566 ? -7.188 9.852 29.845 1.00 88.69 566 ASN A N 1
ATOM 4654 C CA . ASN A 1 566 ? -7.090 9.914 28.382 1.00 88.69 566 ASN A CA 1
ATOM 4655 C C . ASN A 1 566 ? -7.981 11.013 27.764 1.00 88.69 566 ASN A C 1
ATOM 4657 O O . ASN A 1 566 ? -7.830 11.311 26.584 1.00 88.69 566 ASN A O 1
ATOM 4661 N N . HIS A 1 567 ? -8.883 11.601 28.559 1.00 87.94 567 HIS A N 1
ATOM 4662 C CA . HIS A 1 567 ? -9.805 12.681 28.185 1.00 87.94 567 HIS A CA 1
ATOM 4663 C C . HIS A 1 567 ? -9.728 13.859 29.176 1.00 87.94 567 HIS A C 1
ATOM 4665 O O . HIS A 1 567 ? -10.717 14.556 29.423 1.00 87.94 567 HIS A O 1
ATOM 4671 N N . ARG A 1 568 ? -8.569 14.068 29.815 1.00 90.38 568 ARG A N 1
ATOM 4672 C CA . ARG A 1 568 ? -8.376 15.067 30.885 1.00 90.38 568 ARG A CA 1
ATOM 4673 C C . ARG A 1 568 ? -8.638 16.509 30.443 1.00 90.38 568 ARG A C 1
ATOM 4675 O O . ARG A 1 568 ? -8.954 17.355 31.274 1.00 90.38 568 ARG A O 1
ATOM 4682 N N . GLU A 1 569 ? -8.514 16.777 29.149 1.00 89.81 569 GLU A N 1
ATOM 4683 C CA . GLU A 1 569 ? -8.793 18.062 28.509 1.00 89.81 569 GLU A CA 1
ATOM 4684 C C . GLU A 1 569 ? -10.290 18.379 28.393 1.00 89.81 569 GLU A C 1
ATOM 4686 O O . GLU A 1 569 ? -10.656 19.527 28.144 1.00 89.81 569 GLU A O 1
ATOM 4691 N N . LEU A 1 570 ? -11.159 17.379 28.570 1.00 88.44 570 LEU A N 1
ATOM 4692 C CA . LEU A 1 570 ? -12.608 17.545 28.542 1.00 88.44 570 LEU A CA 1
ATOM 4693 C C . LEU A 1 570 ? -13.160 17.958 29.907 1.00 88.44 570 LEU A C 1
ATOM 4695 O O . LEU A 1 570 ? -12.528 17.780 30.951 1.00 88.44 570 LEU A O 1
ATOM 4699 N N . THR A 1 571 ? -14.390 18.472 29.911 1.00 91.38 571 THR A N 1
ATOM 4700 C CA . THR A 1 571 ? -15.086 18.779 31.164 1.00 91.38 571 THR A CA 1
ATOM 4701 C C . THR A 1 571 ? -15.417 17.502 31.937 1.00 91.38 571 THR A C 1
ATOM 4703 O O . THR A 1 571 ? -15.557 16.416 31.371 1.00 91.38 571 THR A O 1
ATOM 4706 N N . GLU A 1 572 ? -15.604 17.630 33.250 1.00 87.94 572 GLU A N 1
ATOM 4707 C CA . GLU A 1 572 ? -15.977 16.507 34.116 1.00 87.94 572 GLU A CA 1
ATOM 4708 C C . GLU A 1 572 ? -17.266 15.809 33.646 1.00 87.94 572 GLU A C 1
ATOM 4710 O O . GLU A 1 572 ? -17.351 14.583 33.628 1.00 87.94 572 GLU A O 1
ATOM 4715 N N . GLU A 1 573 ? -18.257 16.573 33.183 1.00 87.38 573 GLU A N 1
ATOM 4716 C CA . GLU A 1 573 ? -19.500 16.026 32.632 1.00 87.38 573 GLU A CA 1
ATOM 4717 C C . GLU A 1 573 ? -19.261 15.213 31.347 1.00 87.38 573 GLU A C 1
ATOM 4719 O O . GLU A 1 573 ? -19.828 14.130 31.164 1.00 87.38 573 GLU A O 1
ATOM 4724 N N . GLN A 1 574 ? -18.384 15.698 30.463 1.00 85.69 574 GLN A N 1
ATOM 4725 C CA . GLN A 1 574 ? -18.017 14.995 29.235 1.00 85.69 574 GLN A CA 1
ATOM 4726 C C . GLN A 1 574 ? -17.267 13.694 29.543 1.00 85.69 574 GLN A C 1
ATOM 4728 O O . GLN A 1 574 ? -17.627 12.650 28.991 1.00 85.69 574 GLN A O 1
ATOM 4733 N N . ARG A 1 575 ? -16.299 13.725 30.471 1.00 88.75 575 ARG A N 1
ATOM 4734 C CA . ARG A 1 575 ? -15.577 12.525 30.930 1.00 88.75 575 ARG A CA 1
ATOM 4735 C C . ARG A 1 575 ? -16.525 11.485 31.519 1.00 88.75 575 ARG A C 1
ATOM 4737 O O . ARG A 1 575 ? -16.514 10.336 31.079 1.00 88.75 575 ARG A O 1
ATOM 4744 N N . ARG A 1 576 ? -17.436 11.895 32.411 1.00 89.44 576 ARG A N 1
ATOM 4745 C CA . ARG A 1 576 ? -18.497 11.028 32.963 1.00 89.44 576 ARG A CA 1
ATOM 4746 C C . ARG A 1 576 ? -19.334 10.381 31.872 1.00 89.44 576 ARG A C 1
ATOM 4748 O O . ARG A 1 576 ? -19.594 9.179 31.916 1.00 89.44 576 ARG A O 1
ATOM 4755 N N . SER A 1 577 ? -19.733 11.161 30.868 1.00 85.12 577 SER A N 1
ATOM 4756 C CA . SER A 1 577 ? -20.521 10.652 29.747 1.00 85.12 577 SER A CA 1
ATOM 4757 C C . SER A 1 577 ? -19.753 9.613 28.922 1.00 85.12 577 SER A C 1
ATOM 4759 O O . SER A 1 577 ? -20.351 8.614 28.518 1.00 85.12 577 SER A O 1
ATOM 4761 N N . ILE A 1 578 ? -18.457 9.822 28.664 1.00 85.06 578 ILE A N 1
ATOM 4762 C CA . ILE A 1 578 ? -17.605 8.877 27.922 1.00 85.06 578 ILE A CA 1
ATOM 4763 C C . ILE A 1 578 ? -17.374 7.604 28.742 1.00 85.06 578 ILE A C 1
ATOM 4765 O O . ILE A 1 578 ? -17.590 6.501 28.234 1.00 85.06 578 ILE A O 1
ATOM 4769 N N . ARG A 1 579 ? -17.022 7.742 30.024 1.00 90.38 579 ARG A N 1
ATOM 4770 C CA . ARG A 1 579 ? -16.832 6.620 30.949 1.00 90.38 579 ARG A CA 1
ATOM 4771 C C . ARG A 1 579 ? -18.092 5.770 31.057 1.00 90.38 579 ARG A C 1
ATOM 4773 O O . ARG A 1 579 ? -18.042 4.568 30.798 1.00 90.38 579 ARG A O 1
ATOM 4780 N N . TYR A 1 580 ? -19.236 6.382 31.355 1.00 89.69 580 TYR A N 1
ATOM 4781 C CA . TYR A 1 580 ? -20.508 5.666 31.438 1.00 89.69 580 TYR A CA 1
ATOM 4782 C C . TYR A 1 580 ? -20.842 4.936 30.136 1.00 89.69 580 TYR A C 1
ATOM 4784 O O . TYR A 1 580 ? -21.265 3.778 30.144 1.00 89.69 580 TYR A O 1
ATOM 4792 N N . ALA A 1 581 ? -20.616 5.591 28.998 1.00 83.75 581 ALA A N 1
ATOM 4793 C CA . ALA A 1 581 ? -20.806 4.982 27.695 1.00 83.75 581 ALA A CA 1
ATOM 4794 C C . ALA A 1 581 ? -19.907 3.751 27.486 1.00 83.75 581 ALA A C 1
ATOM 4796 O O . ALA A 1 581 ? -20.401 2.723 27.016 1.00 83.75 581 ALA A O 1
ATOM 4797 N N . ALA A 1 582 ? -18.630 3.817 27.870 1.00 86.94 582 ALA A N 1
ATOM 4798 C CA . ALA A 1 582 ? -17.706 2.687 27.805 1.00 86.94 582 ALA A CA 1
ATOM 4799 C C . ALA A 1 582 ? -18.163 1.520 28.704 1.00 86.94 582 ALA A C 1
ATOM 4801 O O . ALA A 1 582 ? -18.262 0.383 28.237 1.00 86.94 582 ALA A O 1
ATOM 4802 N N . PHE A 1 583 ? -18.553 1.795 29.954 1.00 90.56 583 PHE A N 1
ATOM 4803 C CA . PHE A 1 583 ? -19.094 0.789 30.882 1.00 90.56 583 PHE A CA 1
ATOM 4804 C C . PHE A 1 583 ? -20.376 0.135 30.358 1.00 90.56 583 PHE A C 1
ATOM 4806 O O . PHE A 1 583 ? -20.525 -1.089 30.407 1.00 90.56 583 PHE A O 1
ATOM 4813 N N . LYS A 1 584 ? -21.284 0.933 29.788 1.00 86.88 584 LYS A N 1
ATOM 4814 C CA . LYS A 1 584 ? -22.520 0.435 29.173 1.00 86.88 584 LYS A CA 1
ATOM 4815 C C . LYS A 1 584 ? -22.243 -0.464 27.968 1.00 86.88 584 LYS A C 1
ATOM 4817 O O . LYS A 1 584 ? -22.997 -1.399 27.721 1.00 86.88 584 LYS A O 1
ATOM 4822 N N . ARG A 1 585 ? -21.170 -0.209 27.212 1.00 84.19 585 ARG A N 1
ATOM 4823 C CA . ARG A 1 585 ? -20.745 -1.078 26.100 1.00 84.19 585 ARG A CA 1
ATOM 4824 C C . ARG A 1 585 ? -20.098 -2.367 26.586 1.00 84.19 585 ARG A C 1
ATOM 4826 O O . ARG A 1 585 ? -20.294 -3.407 25.966 1.00 84.19 585 ARG A O 1
ATOM 4833 N N . LEU A 1 586 ? -19.382 -2.336 27.707 1.00 87.88 586 LEU A N 1
ATOM 4834 C CA . LEU A 1 586 ? -18.856 -3.551 28.329 1.00 87.88 586 LEU A CA 1
ATOM 4835 C C . LEU A 1 586 ? -19.971 -4.515 28.771 1.00 87.88 586 LEU A C 1
ATOM 4837 O O . LEU A 1 586 ? -19.754 -5.725 28.724 1.00 87.88 586 LEU A O 1
ATOM 4841 N N . SER A 1 587 ? -21.181 -4.027 29.077 1.00 83.94 587 SER A N 1
ATOM 4842 C CA . SER A 1 587 ? -22.349 -4.882 29.365 1.00 83.94 587 SER A CA 1
ATOM 4843 C C . SER A 1 587 ? -22.648 -5.874 28.237 1.00 83.94 587 SER A C 1
ATOM 4845 O O . SER A 1 587 ? -23.002 -7.025 28.505 1.00 83.94 587 SER A O 1
ATOM 4847 N N . ASP A 1 588 ? -22.392 -5.488 26.978 1.00 79.88 588 ASP A N 1
ATOM 4848 C CA . ASP A 1 588 ? -22.550 -6.373 25.820 1.00 79.88 588 ASP A CA 1
ATOM 4849 C C . ASP A 1 588 ? -21.663 -7.626 25.945 1.00 79.88 588 ASP A C 1
ATOM 4851 O O . ASP A 1 588 ? -21.948 -8.633 25.305 1.00 79.88 588 ASP A O 1
ATOM 4855 N N . PHE A 1 589 ? -20.609 -7.615 26.772 1.00 81.69 589 PHE A N 1
ATOM 4856 C CA . PHE A 1 589 ? -19.689 -8.730 27.036 1.00 81.69 589 PHE A CA 1
ATOM 4857 C C . PHE A 1 589 ? -19.969 -9.503 28.332 1.00 81.69 589 PHE A C 1
ATOM 4859 O O . PHE A 1 589 ? -19.461 -10.616 28.466 1.00 81.69 589 PHE A O 1
ATOM 4866 N N . ALA A 1 590 ? -20.792 -8.968 29.237 1.00 72.50 590 ALA A N 1
ATOM 4867 C CA . ALA A 1 590 ? -21.182 -9.644 30.476 1.00 72.50 590 ALA A CA 1
ATOM 4868 C C . ALA A 1 590 ? -22.155 -10.809 30.213 1.00 72.50 590 ALA A C 1
ATOM 4870 O O . ALA A 1 590 ? -22.100 -11.839 30.879 1.00 72.50 590 ALA A O 1
ATOM 4871 N N . MET A 1 591 ? -23.027 -10.686 29.204 1.00 63.47 591 MET A N 1
ATOM 4872 C CA . MET A 1 591 ? -24.022 -11.713 28.872 1.00 63.47 591 MET A CA 1
ATOM 4873 C C . MET A 1 591 ? -23.368 -12.949 28.231 1.00 63.47 591 MET A C 1
ATOM 4875 O O . MET A 1 591 ? -23.105 -12.964 27.033 1.00 63.47 591 MET A O 1
ATOM 4879 N N . GLY A 1 592 ? -23.057 -13.993 28.994 1.00 49.53 592 GLY A N 1
ATOM 4880 C CA . GLY A 1 592 ? -22.519 -15.249 28.459 1.00 49.53 592 GLY A CA 1
ATOM 4881 C C . GLY A 1 592 ? -23.500 -15.995 27.540 1.00 49.53 592 GLY A C 1
ATOM 4882 O O . GLY A 1 592 ? -24.110 -16.964 27.971 1.00 49.53 592 GLY A O 1
ATOM 4883 N N . LYS A 1 593 ? -23.657 -15.545 26.291 1.00 39.09 593 LYS A N 1
ATOM 4884 C CA . LYS A 1 593 ? -24.093 -16.322 25.125 1.00 39.09 593 LYS A CA 1
ATOM 4885 C C . LYS A 1 593 ? -23.240 -15.944 23.919 1.00 39.09 593 LYS A C 1
ATOM 4887 O O . LYS A 1 593 ? -22.955 -14.731 23.744 1.00 39.09 593 LYS A O 1
#

Radius of gyration: 28.54 Å; Cα contacts (8 Å, |Δi|>4): 992; chains: 1; bounding box: 70×48×92 Å

Mean predicted aligned error: 9.78 Å

Secondary structure (DSSP, 8-state):
----------SSHHHHT---TTTTHHHHTTSTT-GGGS-HHHHTSHHHHHHHH-TTT-HHHHHHHHHH--EESS--BS---TTTT--EE--SB--S--BTTBEE--HHHHHHHHHHHHHHHHHHHHTT-TTHHHHHHHHHHHHTTTSBS-TT-TTSBHHHHHHHHHHHHHHH--TTTTTHHHHHHHHH-SSPEEEEEEEE---TT---SSHHHHHHHHHHHHHHHHHHHHHHHHTHHHHSS----EEETTEEEEEEES--TT-TT--HHHHHHHHHHHHHHHTT-B-EEEEEEEEEEEEEE-GGGTT-EEEEE-SPPEEEEEEESBPPP----------TTTTSSEEEEEEEEESS-HHHHHHHHIIIIIHHHHHTS-B-TT----EE--S--HHHHHHHHHHHHHHHHHHHTTSEEEE--SS-EEEEEEESSHHHHHHHHHHHHHHHHHHB-S-EEEEEEEEETTS-HHHHHHHHHHSTT-EEE--TTS--EEE-HHHHHHHHHHHHHHTTS-HHHIIIIIHHHHTS-HHHHHHHHHHHHHSTT--S-HHHHHHHHHHHHHHHHHTTTS-HHHHHHHHHHHHHHHHHHHS--

Sequence (593 aa):
MSAGVKFVQEPWVYAEQAPPHDLLKVKHWRKHYDVNLLPDFLRDTEVGDSVKRHHGKWESDMMSAALARQFFYGADYLKGDIDSGTLFFIPVYETKKCRGGVIYWDKAEREQLQRQIFKVYEIEKTKGTKNWLRKANRIVNELLSEFPADTWTPFSSLKAHHIMTWILHMQAYDEKTSGELIKSFIRDVESPELCILMFRFPERDIEFYKLRELRRFIRNMHRALEEIRLILLGLKSKFRFPILCTKIGDELITVVLNHNPWTPSKRPVEDIIAEISRISSKRGGVKCAIKVIRVKLKKKPSKKRGGRPYWVVCESPVEEEYYVGSSVREGGVGKAEWVSDMRKRTVAWTSIEPKYGLTKSCERFIVDYALKVMEKLPHTPGFTKPQLKLNASPDIMFTVMDGYERFLQDVEKRMKPVVKSFSRSIFVLGLDGYRKAFRSYEWLVNIAKERLHIPVNIGMVVVDSKFPFWRVLEILKKYPNNLTVVPRGGKMVSLSENDFKYMMEMIPIVRKIKPSVWENEIAPASAKSIEELDFELRRLSEGAKRKINPNDGKKILDFAKKIDENHRELTEEQRRSIRYAAFKRLSDFAMGK

Foldseek 3Di:
DDDDDDDDDDLQQPLLLQQLLQLQCLQNVPCQLPLVPADPVPCPDPNVVSSVQVPPHQPLLLVLVQLLLLFDAFPPQPVDDLVNFQFWAQFLFPPDDADLRIDTQHNVNSVVLSVVLNVQLVVLVVVVDPCSSSVSSNVNLVSQLRGACDSSRRLFTSSLSSSSSVLSVQLQDDPVPGSVPVVVVVVPDQKWKKKKKKKAADPPPAFDQALVVVVVVLVQLVVLLSVLQVLQQVCCVVQVGGRRWHDQFSIIITMDGQARPVCRVDGVVVVSLVSSQVVQAVPLHAKMKMKMKMFIKGWDFDVPVVRDTGIHRPAAIDIDIDIHHDHPDHDDDDDYDADPQLPAQKKKKKKKEFPDPLQVQLQQLVVVPVLSSSVPGHGDPPRDRTDRRGSHRSSNSSSLRVSVVVLVVVVCVAWPWSDDTNGMTITMDRDPDVVVVLVSLVVSVCSCVPTRSGHMWMEMEMDGSPDRVSVVVVCCVVQTQWHWYDDDVDDIATAHPQLSVLLVVLLVLLQVAALCCLVPQQLVQLLDDLVSNLVSLCCCDVNPPNRHHNVSSVSLSVSLVSQCVVVVVDDPNVSSVNRSVSSVVSSSSNPDD

Nearest PDB structures (foldseek):
  6o7h-assembly1_A  TM=4.652E-01  e=3.112E-06  Thermococcus onnurineus NA1

Solvent-accessible surface area (backbone atoms only — not comparable to full-atom values): 31944 Å² total; per-residue (Å²): 138,86,82,81,82,83,80,78,79,80,84,71,48,72,30,57,29,26,51,57,36,61,62,40,44,61,77,35,65,93,51,30,43,48,41,82,80,45,60,76,92,41,40,91,33,73,46,19,48,36,15,53,46,49,80,92,67,40,69,31,47,47,49,39,50,21,54,48,34,30,51,58,64,39,72,45,50,54,81,55,48,94,88,67,72,49,52,40,18,48,66,38,32,64,87,61,87,56,64,78,64,27,36,72,61,52,72,67,58,24,51,50,51,51,50,51,45,54,49,44,44,51,53,32,52,71,69,64,49,97,58,21,68,46,55,25,23,33,54,42,31,59,74,25,53,71,40,43,58,40,80,66,21,34,53,23,16,36,28,35,48,28,30,47,18,41,30,40,35,43,56,43,44,38,95,88,60,77,40,50,70,45,55,55,49,64,67,72,46,74,61,52,44,38,31,39,38,37,41,36,64,82,59,89,87,62,88,52,74,41,70,68,53,49,55,48,48,54,53,48,50,55,50,50,52,50,51,52,50,52,51,38,42,61,41,19,80,81,70,73,26,44,50,45,47,38,75,51,70,74,28,40,37,35,56,44,62,59,58,32,92,89,44,74,91,46,44,52,61,64,55,49,53,49,51,54,35,58,52,25,61,76,64,76,24,66,38,33,37,38,37,38,40,40,38,42,32,33,74,41,69,28,79,90,59,80,50,48,70,44,50,33,68,72,52,73,58,50,79,48,79,45,81,34,47,40,77,71,75,82,82,78,92,74,86,87,81,81,65,85,66,56,78,32,68,31,30,36,42,33,41,42,25,48,70,46,60,72,56,56,36,30,36,45,22,43,69,75,37,50,51,64,35,57,70,73,50,67,66,41,91,84,57,42,85,55,51,77,53,52,62,59,29,71,26,40,45,40,34,45,39,55,20,51,51,52,50,51,51,63,46,48,77,78,26,47,74,77,40,82,49,52,80,51,22,33,30,41,36,66,34,98,47,69,66,57,53,53,55,50,49,52,52,52,54,48,53,41,71,75,33,36,48,50,69,62,36,51,16,34,43,36,32,47,47,87,56,58,58,32,59,53,52,50,51,43,68,75,39,62,42,17,52,29,40,40,51,91,98,51,77,73,41,74,28,45,60,67,54,44,50,56,50,61,70,41,44,74,56,40,49,73,37,54,45,67,52,43,63,72,50,52,29,59,33,40,53,52,51,72,66,54,29,47,54,52,35,46,50,32,28,72,34,100,74,57,68,48,54,55,71,55,35,53,49,54,50,51,50,53,51,52,49,39,61,78,39,61,92,48,54,72,69,55,35,21,52,51,44,22,46,52,44,56,54,48,50,73,51,16,55,91,121

pLDDT: mean 81.3, std 15.55, range [23.25, 98.0]